Protein AF-A0A167PCQ5-F1 (afdb_monomer)

Nearest PDB structures (foldseek):
  7emz-assembly1_A  TM=8.820E-01  e=1.308E-25  Aspergillus novofumigatus IBT 16806
  7enb-assembly2_B  TM=8.704E-01  e=6.949E-25  Aspergillus novofumigatus IBT 16806
  7de2-assembly2_B  TM=8.666E-01  e=5.880E-25  Aspergillus novofumigatus IBT 16806
  7enb-assembly1_A  TM=8.852E-01  e=6.573E-25  Aspergillus novofumigatus IBT 16806
  7emz-assembly2_B  TM=8.661E-01  e=6.808E-24  Aspergillus novofumigatus IBT 16806

Secondary structure (DSSP, 8-state):
-----------------PPTT--SEEEEEEEEB--BTT-PPPEEESS--TTS-S-SBSB--EEEEEEEEE-TT-GGG--TTTTSEEEEE---S-SS--S-HHHHHHHHHHHHHHHHHHH--SEEEEEEEEEEE--SS-----TTTPPP--S-EES--HHHHHHHHHHHS-HHHHHHHHTS-EEEEEEEEE-SS-B-SSPEEEE-GGG--GGGEEEEEEE-SS-EEEEEEEB--TT--EEE-TTB-TTEEEEEEEEESSPPTT--S---EEE---TT--TTPPPPEEEEEEEEEE-SS-HHHHHHHHHHHHHHS--SPPPTT---------STTS----PPPP--------------------------HHHHHHHHHHHHHHHHHHHHHHHHHHHHHHTT--TTS-TTHHHHHHHHHHHHHHHHHHTT--S--HHHHHHHHHHHHHH-

pLDDT: mean 71.72, std 27.34, range [22.19, 98.75]

InterPro domains:
  IPR044053 Hydroxylase/desaturase AsaB-like [NF041278] (29-292)
  IPR044053 Hydroxylase/desaturase AsaB-like [PTHR34598] (22-293)

Solvent-accessible surface area (backbone atoms only — not comparable to full-atom values): 26368 Å² total; per-residue (Å²): 140,82,87,82,83,84,82,80,78,80,77,85,73,89,66,80,82,75,63,89,83,67,66,66,52,50,82,44,68,46,28,18,46,70,62,33,93,83,70,55,83,42,40,36,43,70,59,63,50,92,83,64,79,53,72,45,44,62,54,55,77,40,74,41,83,44,62,34,35,41,31,68,98,45,46,82,82,45,32,51,58,46,31,6,31,31,61,44,86,53,76,64,92,77,48,72,79,86,84,49,70,67,60,50,53,51,50,50,50,55,48,36,52,51,47,29,70,78,69,67,31,75,43,58,42,79,80,50,72,47,56,29,43,54,64,94,65,95,61,69,65,40,83,92,44,24,53,73,52,67,44,41,29,28,75,34,35,75,67,47,49,52,51,47,42,56,72,76,36,60,65,75,59,16,65,59,41,72,78,37,41,34,34,33,38,32,44,38,30,27,30,81,45,45,24,37,32,53,32,60,41,38,30,36,16,64,49,58,56,77,90,35,60,41,72,22,41,35,38,50,101,89,48,77,49,41,24,22,36,28,49,80,62,94,68,56,46,31,31,30,50,73,43,41,33,54,43,27,33,38,41,38,24,30,32,38,75,64,47,55,90,85,24,12,44,34,27,44,32,27,29,42,80,52,94,78,45,57,92,84,51,54,70,30,32,32,40,34,38,37,26,46,32,35,44,88,59,55,68,72,57,54,58,53,49,50,53,49,52,63,72,66,50,82,82,74,83,83,67,94,83,68,88,84,72,79,87,73,82,72,80,77,85,81,74,76,95,70,87,80,85,90,82,85,88,79,89,83,89,81,92,85,84,85,81,92,79,91,72,92,75,90,75,88,72,80,73,61,68,68,60,56,49,56,51,52,52,51,52,49,53,51,51,52,53,51,50,51,54,50,51,53,50,54,47,42,55,74,71,66,56,64,90,86,73,61,94,46,70,66,56,51,54,52,49,52,53,51,49,55,55,49,53,44,44,73,72,70,45,73,78,64,57,76,67,54,52,51,52,51,51,54,52,47,72,71,73,110

Foldseek 3Di:
DDDDDDDDDDDDDPDLPDDPDDPQKFKFWFWFWDAFPVNDAKAAELFDDPVNPDPRIRTDTDIDIDIAGACAVPQVVDACQAQNKGKDQAADPAFACPDDPVSVVRVQVSVFVVCCVRPVFPGKFFDDKAKAFADPDDDGNDRVHHHFFRAWWFADDPVLLLVCLCVGDDNVRSVVQSPAKKFKKKKKAWGPFFPQFQFKKKWRQLQADPVQWRWYWHDDPVDIGIITTGDDDPSTHIYTHHRAGRSMIMIGTSAIPDRDVNTGGGITMGGGGGPPRDPPDDTTIMMMTIMMGTHDDHPVVVVLVVVVVVVPPPPDDDPPDDDDDDPDPDPPPPDDPDDDDDDDDDDDDDDDDDDDDDDDDDDPPPDDVVVVVVVVVVLVVVVSVLVVVVVVVVVCVVVVPDPPPDDCPVVVVVSVLVNVQSVCVVVVPPRDDPVSVVVVVVVVVVPD

Sequence (448 aa):
MATQTSTQTATSQGSSLHLPNEPPYVDVKLNYYAGTVDGSKPYNYITPDPSGKIPSKNWTPQPYPARITNLRGREADVNIDQTGFAFVRAPTKEVQFEDSEEALAAYYQETIDLLKQHTGAEKAVIFDHTIRRKRAEPTPDTPATRQPVPQVHVDQTPDSALARVYRHLPEEEAERRSKRRFQIINVWRPIGAPAYDMPLALADGRTVKPGNLVPSTLRYPDRDGETMLIDYSPEYEWYYVRGLGVDEAALIKCYDSAPQEGGSKFTPHTAFEDPTTPEWAKPRQSIELRALNAYQYAREYLAERHKLELLLRPSVPLGDGVSSEPVIVHPQYLHSNRALPPFLADRDRTRIDPPRQSCEGDLGAERDPFLLLGERVRVHLVVLRALEVRLELLRAVRLGVGAEGLPGARAVEDAFILLAVLMRAVEGNVVGTRLEQRQLALLLLRHG

Organism: Calocera viscosa (strain TUFC12733) (NCBI:txid1330018)

Structure (mmCIF, N/CA/C/O backbone):
data_AF-A0A167PCQ5-F1
#
_entry.id   AF-A0A167PCQ5-F1
#
loop_
_atom_site.group_PDB
_atom_site.id
_atom_site.type_symbol
_atom_site.label_atom_id
_atom_site.label_alt_id
_atom_site.label_comp_id
_atom_site.label_asym_id
_atom_site.label_entity_id
_atom_site.label_seq_id
_atom_site.pdbx_PDB_ins_code
_atom_site.Cartn_x
_atom_site.Cartn_y
_atom_site.Cartn_z
_atom_site.occupancy
_atom_site.B_iso_or_equiv
_atom_site.auth_seq_id
_atom_site.auth_comp_id
_atom_site.auth_asym_id
_atom_site.auth_atom_id
_atom_site.pdbx_PDB_model_num
ATOM 1 N N . MET A 1 1 ? -43.097 -1.714 -49.304 1.00 39.56 1 MET A N 1
ATOM 2 C CA . MET A 1 1 ? -41.983 -2.329 -48.556 1.00 39.56 1 MET A CA 1
ATOM 3 C C . MET A 1 1 ? -41.286 -1.218 -47.795 1.00 39.56 1 MET A C 1
ATOM 5 O O . MET A 1 1 ? -40.650 -0.388 -48.426 1.00 39.56 1 MET A O 1
ATOM 9 N N . ALA A 1 2 ? -41.507 -1.131 -46.485 1.00 30.42 2 ALA A N 1
ATOM 10 C CA . ALA A 1 2 ? -40.849 -0.162 -45.614 1.00 30.42 2 ALA A CA 1
ATOM 11 C C . ALA A 1 2 ? -40.055 -0.957 -44.576 1.00 30.42 2 ALA A C 1
ATOM 13 O O . ALA A 1 2 ? -40.628 -1.732 -43.812 1.00 30.42 2 ALA A O 1
ATOM 14 N N . THR A 1 3 ? -38.736 -0.831 -44.640 1.00 31.48 3 THR A N 1
ATOM 15 C CA . THR A 1 3 ? -37.773 -1.552 -43.810 1.00 31.48 3 THR A CA 1
ATOM 16 C C . THR A 1 3 ? -37.713 -0.884 -42.438 1.00 31.48 3 THR A C 1
ATOM 18 O O . THR A 1 3 ? -37.365 0.291 -42.341 1.00 31.48 3 THR A O 1
ATOM 21 N N . GLN A 1 4 ? -38.083 -1.609 -41.382 1.00 29.00 4 GLN A N 1
ATOM 22 C CA . GLN A 1 4 ? -37.896 -1.163 -40.002 1.00 29.00 4 GLN A CA 1
ATOM 23 C C . GLN A 1 4 ? -36.475 -1.507 -39.552 1.00 29.00 4 GLN A C 1
ATOM 25 O O . GLN A 1 4 ? -36.106 -2.677 -39.466 1.00 29.00 4 GLN A O 1
ATOM 30 N N . THR A 1 5 ? -35.687 -0.479 -39.252 1.00 32.53 5 THR A N 1
ATOM 31 C CA . THR A 1 5 ? -34.385 -0.609 -38.596 1.00 32.53 5 THR A CA 1
ATOM 32 C C . THR A 1 5 ? -34.613 -0.608 -37.086 1.00 32.53 5 THR A C 1
ATOM 34 O O . THR A 1 5 ? -35.019 0.402 -36.514 1.00 32.53 5 THR A O 1
ATOM 37 N N . SER A 1 6 ? -34.391 -1.753 -36.443 1.00 28.80 6 SER A N 1
ATOM 38 C CA . SER A 1 6 ? -34.365 -1.880 -34.985 1.00 28.80 6 SER A CA 1
ATOM 39 C C . SER A 1 6 ? -32.979 -1.479 -34.480 1.00 28.80 6 SER A C 1
ATOM 41 O O . SER A 1 6 ? -31.996 -2.184 -34.699 1.00 28.80 6 SER A O 1
ATOM 43 N N . THR A 1 7 ? -32.898 -0.328 -33.819 1.00 30.09 7 THR A N 1
ATOM 44 C CA . THR A 1 7 ? -31.719 0.096 -33.061 1.00 30.09 7 THR A CA 1
ATOM 45 C C . THR A 1 7 ? -31.747 -0.618 -31.712 1.00 30.09 7 THR A C 1
ATOM 47 O O . THR A 1 7 ? -32.570 -0.290 -30.859 1.00 30.09 7 THR A O 1
ATOM 50 N N . GLN A 1 8 ? -30.876 -1.608 -31.510 1.00 29.53 8 GLN A N 1
ATOM 51 C CA . GLN A 1 8 ? -30.629 -2.163 -30.180 1.00 29.53 8 GLN A CA 1
ATOM 52 C C . GLN A 1 8 ? -29.693 -1.226 -29.416 1.00 29.53 8 GLN A C 1
ATOM 54 O O . GLN A 1 8 ? -28.511 -1.092 -29.726 1.00 29.53 8 GLN A O 1
ATOM 59 N N . THR A 1 9 ? -30.249 -0.561 -28.411 1.00 28.83 9 THR A N 1
ATOM 60 C CA . THR A 1 9 ? -29.522 0.194 -27.397 1.00 28.83 9 THR A CA 1
ATOM 61 C C . THR A 1 9 ? -28.736 -0.796 -26.537 1.00 28.83 9 THR A C 1
ATOM 63 O O . THR A 1 9 ? -29.320 -1.553 -25.763 1.00 28.83 9 THR A O 1
ATOM 66 N N . ALA A 1 10 ? -27.411 -0.819 -26.680 1.00 28.77 10 ALA A N 1
ATOM 67 C CA . ALA A 1 10 ? -26.542 -1.595 -25.805 1.00 28.77 10 ALA A CA 1
ATOM 68 C C . ALA A 1 10 ? -26.513 -0.941 -24.416 1.00 28.77 10 ALA A C 1
ATOM 70 O O . ALA A 1 10 ? -25.866 0.082 -24.200 1.00 28.77 10 ALA A O 1
ATOM 71 N N . THR A 1 11 ? -27.237 -1.523 -23.465 1.00 28.72 11 THR A N 1
ATOM 72 C CA . THR A 1 11 ? -27.074 -1.228 -22.041 1.00 28.72 11 THR A CA 1
ATOM 73 C C . THR A 1 11 ? -25.705 -1.724 -21.586 1.00 28.72 11 THR A C 1
ATOM 75 O O . THR A 1 11 ? -25.455 -2.929 -21.569 1.00 28.72 11 THR A O 1
ATOM 78 N N . SER A 1 12 ? -24.820 -0.801 -21.206 1.00 34.09 12 SER A N 1
ATOM 79 C CA . SER A 1 12 ? -23.542 -1.095 -20.559 1.00 34.09 12 SER A CA 1
ATOM 80 C C . SER A 1 12 ? -23.782 -1.659 -19.156 1.00 34.09 12 SER A C 1
ATOM 82 O O . SER A 1 12 ? -23.854 -0.919 -18.174 1.00 34.09 12 SER A O 1
ATOM 84 N N . GLN A 1 13 ? -23.929 -2.977 -19.048 1.00 32.62 13 GLN A N 1
ATOM 85 C CA . GLN A 1 13 ? -23.762 -3.652 -17.768 1.00 32.62 13 GLN A CA 1
ATOM 86 C C . GLN A 1 13 ? -22.263 -3.825 -17.530 1.00 32.62 13 GLN A C 1
ATOM 88 O O . GLN A 1 13 ? -21.583 -4.517 -18.284 1.00 32.62 13 GLN A O 1
ATOM 93 N N . GLY A 1 14 ? -21.741 -3.152 -16.504 1.00 40.56 14 GLY A N 1
ATOM 94 C CA . GLY A 1 14 ? -20.399 -3.393 -15.986 1.00 40.56 14 GLY A CA 1
ATOM 95 C C . GLY A 1 14 ? -20.342 -4.789 -15.378 1.00 40.56 14 GLY A C 1
ATOM 96 O O . GLY A 1 14 ? -20.638 -4.968 -14.200 1.00 40.56 14 GLY A O 1
ATOM 97 N N . SER A 1 15 ? -20.033 -5.786 -16.201 1.00 42.59 15 SER A N 1
ATOM 98 C CA . SER A 1 15 ? -19.666 -7.118 -15.743 1.00 42.59 15 SER A CA 1
ATOM 99 C C . SER A 1 15 ? -18.161 -7.136 -15.513 1.00 42.59 15 SER A C 1
ATOM 101 O O . SER A 1 15 ? -17.405 -6.811 -16.434 1.00 42.59 15 SER A O 1
ATOM 103 N N . SER A 1 16 ? -17.719 -7.545 -14.325 1.00 48.69 16 SER A N 1
ATOM 104 C CA . SER A 1 16 ? -16.345 -7.995 -14.130 1.00 48.69 16 SER A CA 1
ATOM 105 C C . SER A 1 16 ? -16.046 -9.051 -15.202 1.00 48.69 16 SER A C 1
ATOM 107 O O . SER A 1 16 ? -16.657 -10.119 -15.244 1.00 48.69 16 SER A O 1
ATOM 109 N N . LEU A 1 17 ? -15.179 -8.710 -16.157 1.00 55.44 17 LEU A N 1
ATOM 110 C CA . LEU A 1 17 ? -14.735 -9.624 -17.206 1.00 55.44 17 LEU A CA 1
ATOM 111 C C . LEU A 1 17 ? -13.814 -10.657 -16.553 1.00 55.44 17 LEU A C 1
ATOM 113 O O . LEU A 1 17 ? -12.597 -10.508 -16.587 1.00 55.44 17 LEU A O 1
ATOM 117 N N . HIS A 1 18 ? -14.403 -11.668 -15.920 1.00 62.88 18 HIS A N 1
ATOM 118 C CA . HIS A 1 18 ? -13.697 -12.878 -15.522 1.00 62.88 18 HIS A CA 1
ATOM 119 C C . HIS A 1 18 ? -13.320 -13.649 -16.779 1.00 62.88 18 HIS A C 1
ATOM 121 O O . HIS A 1 18 ? -14.185 -13.972 -17.600 1.00 62.88 18 HIS A O 1
ATOM 127 N N . LEU A 1 19 ? -12.035 -13.953 -16.937 1.00 71.19 19 LEU A N 1
ATOM 128 C CA . LEU A 1 19 ? -11.611 -14.814 -18.032 1.00 71.19 19 LEU A CA 1
ATOM 129 C C . LEU A 1 19 ? -11.820 -16.279 -17.630 1.00 71.19 19 LEU A C 1
ATOM 131 O O . LEU A 1 19 ? -11.510 -16.653 -16.500 1.00 71.19 19 LEU A O 1
ATOM 135 N N . PRO A 1 20 ? -12.326 -17.144 -18.524 1.00 63.62 20 PRO A N 1
ATOM 136 C CA . PRO A 1 20 ? -12.309 -18.575 -18.260 1.00 63.62 20 PRO A CA 1
ATOM 137 C C . PRO A 1 20 ? -10.855 -19.038 -18.078 1.00 63.62 20 PRO A C 1
ATOM 139 O O . PRO A 1 20 ? -9.987 -18.680 -18.873 1.00 63.62 20 PRO A O 1
ATOM 142 N N . ASN A 1 21 ? -10.607 -19.850 -17.046 1.00 73.00 21 ASN A N 1
ATOM 143 C CA . ASN A 1 21 ? -9.291 -20.401 -16.689 1.00 73.00 21 ASN A CA 1
ATOM 144 C C . ASN A 1 21 ? -8.245 -19.360 -16.256 1.00 73.00 21 ASN A C 1
ATOM 146 O O . ASN A 1 21 ? -7.121 -19.349 -16.761 1.00 73.00 21 ASN A O 1
ATOM 150 N N . GLU A 1 22 ? -8.584 -18.495 -15.300 1.00 84.62 22 GLU A N 1
ATOM 151 C CA . GLU A 1 22 ? -7.563 -17.649 -14.680 1.00 84.62 22 GLU A CA 1
ATOM 152 C C . GLU A 1 22 ? -6.494 -18.489 -13.963 1.00 84.62 22 GLU A C 1
ATOM 154 O O . GLU A 1 22 ? -6.831 -19.460 -13.276 1.00 84.62 22 GLU A O 1
ATOM 159 N N . PRO A 1 23 ? -5.204 -18.126 -14.088 1.00 92.31 23 PRO A N 1
ATOM 160 C CA . PRO A 1 23 ? -4.154 -18.821 -13.367 1.00 92.31 23 PRO A CA 1
ATOM 161 C C . PRO A 1 23 ? -4.371 -18.647 -11.851 1.00 92.31 23 PRO A C 1
ATOM 163 O O . PRO A 1 23 ? -4.662 -17.534 -11.399 1.00 92.31 23 PRO A O 1
ATOM 166 N N . PRO A 1 24 ? -4.222 -19.714 -11.043 1.00 95.50 24 PRO A N 1
ATOM 167 C CA . PRO A 1 24 ? -4.386 -19.629 -9.589 1.00 95.50 24 PRO A CA 1
ATOM 168 C C . PRO A 1 24 ? -3.251 -18.844 -8.918 1.00 95.50 24 PRO A C 1
ATOM 170 O O . PRO A 1 24 ? -3.393 -18.384 -7.786 1.00 95.50 24 PRO A O 1
ATOM 173 N N . TYR A 1 25 ? -2.118 -18.706 -9.602 1.00 97.69 25 TYR A N 1
ATOM 174 C CA . TYR A 1 25 ? -0.962 -17.926 -9.190 1.00 97.69 25 TYR A CA 1
ATOM 175 C C . TYR A 1 25 ? -0.091 -17.599 -10.406 1.00 97.69 25 TYR A C 1
ATOM 177 O O . TYR A 1 25 ? -0.215 -18.228 -11.459 1.00 97.69 25 TYR A O 1
ATOM 185 N N . VAL A 1 26 ? 0.843 -16.670 -10.227 1.00 98.06 26 VAL A N 1
ATOM 186 C CA . VAL A 1 26 ? 1.916 -16.373 -11.183 1.00 98.06 26 VAL A CA 1
ATOM 187 C C . VAL A 1 26 ? 3.268 -16.421 -10.482 1.00 98.06 26 VAL A C 1
ATOM 189 O O . VAL A 1 26 ? 3.388 -16.024 -9.324 1.00 98.06 26 VAL A O 1
ATOM 192 N N . ASP A 1 27 ? 4.281 -16.920 -11.185 1.00 98.12 27 ASP A N 1
ATOM 193 C CA . ASP A 1 27 ? 5.666 -16.928 -10.717 1.00 98.12 27 ASP A CA 1
ATOM 194 C C . ASP A 1 27 ? 6.416 -15.782 -11.410 1.00 98.12 27 ASP A C 1
ATOM 196 O O . ASP A 1 27 ? 6.522 -15.742 -12.637 1.00 98.12 27 ASP A O 1
ATOM 200 N N . VAL A 1 28 ? 6.907 -14.825 -10.623 1.00 98.06 28 VAL A N 1
ATOM 201 C CA . VAL A 1 28 ? 7.559 -13.600 -11.112 1.00 98.06 28 VAL A CA 1
ATOM 202 C C . VAL A 1 28 ? 8.814 -13.289 -10.301 1.00 98.06 28 VAL A C 1
ATOM 204 O O . VAL A 1 28 ? 9.175 -14.009 -9.368 1.00 98.06 28 VAL A O 1
ATOM 207 N N . LYS A 1 29 ? 9.500 -12.200 -10.650 1.00 98.12 29 LYS A N 1
ATOM 208 C CA . LYS A 1 29 ? 10.547 -11.616 -9.810 1.00 98.12 29 LYS A CA 1
ATOM 209 C C . LYS A 1 29 ? 10.056 -10.293 -9.240 1.00 98.12 29 LYS A C 1
ATOM 211 O O . LYS A 1 29 ? 9.642 -9.422 -9.998 1.00 98.12 29 LYS A O 1
ATOM 216 N N . LEU A 1 30 ? 10.130 -10.145 -7.921 1.00 98.50 30 LEU A N 1
ATOM 217 C CA . LEU A 1 30 ? 9.846 -8.890 -7.230 1.00 98.50 30 LEU A CA 1
ATOM 218 C C . LEU A 1 30 ? 11.150 -8.242 -6.774 1.00 98.50 30 LEU A C 1
ATOM 220 O O . LEU A 1 30 ? 12.096 -8.925 -6.382 1.00 98.50 30 LEU A O 1
ATOM 224 N N . ASN A 1 31 ? 11.196 -6.917 -6.839 1.00 98.31 31 ASN A N 1
ATOM 225 C CA . ASN A 1 31 ? 12.378 -6.136 -6.507 1.00 98.31 31 ASN A CA 1
ATOM 226 C C . ASN A 1 31 ? 12.377 -5.757 -5.022 1.00 98.31 31 ASN A C 1
ATOM 228 O O . ASN A 1 31 ? 11.498 -5.021 -4.572 1.00 98.31 31 ASN A O 1
ATOM 232 N N . TYR A 1 32 ? 13.380 -6.223 -4.283 1.00 98.00 32 TYR A N 1
ATOM 233 C CA . TYR A 1 32 ? 13.586 -5.947 -2.859 1.00 98.00 32 TYR A CA 1
ATOM 234 C C . TYR A 1 32 ? 14.778 -5.021 -2.640 1.00 98.00 32 TYR A C 1
ATOM 236 O O . TYR A 1 32 ? 15.593 -4.803 -3.537 1.00 98.00 32 TYR A O 1
ATOM 244 N N . TYR A 1 33 ? 14.869 -4.454 -1.442 1.00 96.25 33 TYR A N 1
ATOM 245 C CA . TYR A 1 33 ? 16.085 -3.783 -1.006 1.00 96.25 33 TYR A CA 1
ATOM 246 C C . TYR A 1 33 ? 17.165 -4.815 -0.663 1.00 96.25 33 TYR A C 1
ATOM 248 O O . TYR A 1 33 ? 16.865 -5.925 -0.225 1.00 96.25 33 TYR A O 1
ATOM 256 N N . ALA A 1 34 ? 18.418 -4.453 -0.929 1.00 92.44 34 ALA A N 1
ATOM 257 C CA . ALA A 1 34 ? 19.576 -5.335 -0.799 1.00 92.44 34 ALA A CA 1
ATOM 258 C C . ALA A 1 34 ? 20.776 -4.629 -0.149 1.00 92.44 34 ALA A C 1
ATOM 260 O O . ALA A 1 34 ? 21.929 -4.955 -0.427 1.00 92.44 34 ALA A O 1
ATOM 261 N N . GLY A 1 35 ? 20.507 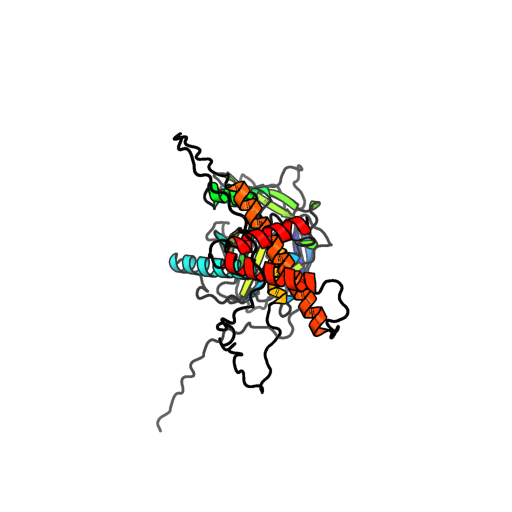-3.633 0.696 1.00 91.69 35 GLY A N 1
ATOM 262 C CA . GLY A 1 35 ? 21.554 -2.838 1.326 1.00 91.69 35 GLY A CA 1
ATOM 263 C C . GLY A 1 35 ? 22.001 -1.619 0.512 1.00 91.69 35 GLY A C 1
ATOM 264 O O . GLY A 1 35 ? 21.649 -1.418 -0.655 1.00 91.69 35 GLY A O 1
ATOM 265 N N . THR A 1 36 ? 22.808 -0.795 1.169 1.00 92.12 36 THR A N 1
ATOM 266 C CA . THR A 1 36 ? 23.614 0.282 0.585 1.00 92.12 36 THR A CA 1
ATOM 267 C C . THR A 1 36 ? 25.075 -0.168 0.550 1.00 92.12 36 THR A C 1
ATOM 269 O O . THR A 1 36 ? 25.499 -0.990 1.362 1.00 92.12 36 THR A O 1
ATOM 272 N N . VAL A 1 37 ? 25.868 0.362 -0.386 1.00 85.44 37 VAL A N 1
ATOM 273 C CA . VAL A 1 37 ? 27.281 -0.044 -0.556 1.00 85.44 37 VAL A CA 1
ATOM 274 C C . VAL A 1 37 ? 28.120 0.255 0.692 1.00 85.44 37 VAL A C 1
ATOM 276 O O . VAL A 1 37 ? 29.032 -0.495 1.025 1.00 85.44 37 VAL A O 1
ATOM 279 N N . ASP A 1 38 ? 27.808 1.347 1.383 1.00 89.81 38 ASP A N 1
ATOM 280 C CA . ASP A 1 38 ? 28.533 1.863 2.546 1.00 89.81 38 ASP A CA 1
ATOM 281 C C . ASP A 1 38 ? 27.824 1.585 3.885 1.00 89.81 38 ASP A C 1
ATOM 283 O O . ASP A 1 38 ? 28.283 2.043 4.930 1.00 89.81 38 ASP A O 1
ATOM 287 N N . GLY A 1 39 ? 26.695 0.866 3.872 1.00 90.56 39 GLY A N 1
ATOM 288 C CA . GLY A 1 39 ? 25.868 0.629 5.059 1.00 90.56 39 GLY A CA 1
ATOM 289 C C . GLY A 1 39 ? 25.128 1.870 5.577 1.00 90.56 39 GLY A C 1
ATOM 290 O O . GLY A 1 39 ? 24.526 1.820 6.650 1.00 90.56 39 GLY A O 1
ATOM 291 N N . SER A 1 40 ? 25.154 2.988 4.842 1.00 93.88 40 SER A N 1
ATOM 292 C CA . SER A 1 40 ? 24.400 4.191 5.195 1.00 93.88 40 SER A CA 1
ATOM 293 C C . SER A 1 40 ? 22.889 3.953 5.131 1.00 93.88 40 SER A C 1
ATOM 295 O O . SER A 1 40 ? 22.402 3.046 4.449 1.00 93.88 40 SER A O 1
ATOM 297 N N . LYS A 1 41 ? 22.116 4.801 5.822 1.00 93.94 41 LYS A N 1
ATOM 298 C CA . LYS A 1 41 ? 20.651 4.773 5.741 1.00 93.94 41 LYS A CA 1
ATOM 299 C C . LYS A 1 41 ? 20.206 4.980 4.281 1.00 93.94 41 LYS A C 1
ATOM 301 O O . LYS A 1 41 ? 20.671 5.931 3.641 1.00 93.94 41 LYS A O 1
ATOM 306 N N . PRO A 1 42 ? 19.304 4.143 3.741 1.00 96.31 42 PRO A N 1
ATOM 307 C CA . PRO A 1 42 ? 18.854 4.303 2.369 1.00 96.31 42 PRO A CA 1
ATOM 308 C C . PRO A 1 42 ? 18.049 5.593 2.201 1.00 96.31 42 PRO A C 1
ATOM 310 O O . PRO A 1 42 ? 17.221 5.942 3.045 1.00 96.31 42 PRO A O 1
ATOM 313 N N . TYR A 1 43 ? 18.222 6.273 1.075 1.00 94.12 43 TYR A N 1
ATOM 314 C CA . TYR A 1 43 ? 17.417 7.424 0.689 1.00 94.12 43 TYR A CA 1
ATOM 315 C C . TYR A 1 43 ? 16.980 7.356 -0.772 1.00 94.12 43 TYR A C 1
ATOM 317 O O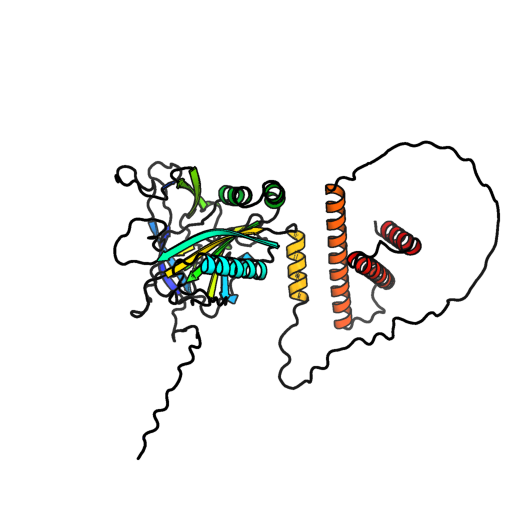 . TYR A 1 43 ? 17.604 6.690 -1.599 1.00 94.12 43 TYR A O 1
ATOM 325 N N . ASN A 1 44 ? 15.914 8.089 -1.083 1.00 92.06 44 ASN A N 1
ATOM 326 C CA . ASN A 1 44 ? 15.431 8.350 -2.433 1.00 92.06 44 ASN A CA 1
ATOM 327 C C . ASN A 1 44 ? 15.025 9.823 -2.549 1.00 92.06 44 ASN A C 1
ATOM 329 O O . ASN A 1 44 ? 14.372 10.350 -1.651 1.00 92.06 44 ASN A O 1
ATOM 333 N N . TYR A 1 45 ? 15.371 10.483 -3.649 1.00 87.44 45 TYR A N 1
ATOM 334 C CA . TYR A 1 45 ? 14.825 11.790 -4.006 1.00 87.44 45 TYR A CA 1
ATOM 335 C C . TYR A 1 45 ? 13.500 11.613 -4.739 1.00 87.44 45 TYR A C 1
ATOM 337 O O . TYR A 1 45 ? 13.417 10.822 -5.677 1.00 87.44 45 TYR A O 1
ATOM 345 N N . ILE A 1 46 ? 12.471 12.364 -4.334 1.00 82.31 46 ILE A N 1
ATOM 346 C CA . ILE A 1 46 ? 11.164 12.307 -5.006 1.00 82.31 46 ILE A CA 1
ATOM 347 C C . ILE A 1 46 ? 11.209 12.896 -6.421 1.00 82.31 46 ILE A C 1
ATOM 349 O O . ILE A 1 46 ? 10.483 12.445 -7.300 1.00 82.31 46 ILE A O 1
ATOM 353 N N . THR A 1 47 ? 12.078 13.883 -6.629 1.00 80.31 47 THR A N 1
ATOM 354 C CA . THR A 1 47 ? 12.349 14.489 -7.929 1.00 80.31 47 THR A CA 1
ATOM 355 C C . THR A 1 47 ? 13.834 14.293 -8.214 1.00 80.31 47 THR A C 1
ATOM 357 O O . THR A 1 47 ? 14.654 14.793 -7.439 1.00 80.31 47 THR A O 1
ATOM 360 N N . PRO A 1 48 ? 14.207 13.559 -9.276 1.00 75.81 48 PRO A N 1
ATOM 361 C CA . PRO A 1 48 ? 15.606 13.392 -9.652 1.00 75.81 48 PRO A CA 1
ATOM 362 C C . PRO A 1 48 ? 16.296 14.738 -9.899 1.00 75.81 48 PRO A C 1
ATOM 364 O O . PRO A 1 48 ? 15.673 15.676 -10.397 1.00 75.81 48 PRO A O 1
ATOM 367 N N . ASP A 1 49 ? 17.591 14.817 -9.586 1.00 77.62 49 ASP A N 1
ATOM 368 C CA . ASP A 1 49 ? 18.409 15.986 -9.911 1.00 77.62 49 ASP A CA 1
ATOM 369 C C . ASP A 1 49 ? 18.426 16.209 -11.436 1.00 77.62 49 ASP A C 1
ATOM 371 O O . ASP A 1 49 ? 18.890 15.325 -12.164 1.00 77.62 49 ASP A O 1
ATOM 375 N N . PRO A 1 50 ? 17.974 17.375 -11.942 1.00 75.25 50 PRO A N 1
ATOM 376 C CA . PRO A 1 50 ? 17.950 17.650 -13.377 1.00 75.25 50 PRO A CA 1
ATOM 377 C C . PRO A 1 50 ? 19.331 17.579 -14.036 1.00 75.25 50 PRO A C 1
ATOM 379 O O . PRO A 1 50 ? 19.421 17.344 -15.238 1.00 75.25 50 PRO A O 1
ATOM 382 N N . SER A 1 51 ? 20.410 17.785 -13.268 1.00 80.25 51 SER A N 1
ATOM 383 C CA . SER A 1 51 ? 21.778 17.703 -13.787 1.00 80.25 51 SER A CA 1
ATOM 384 C C . SER A 1 51 ? 22.322 16.272 -13.873 1.00 80.25 51 SER A C 1
ATOM 386 O O . SER A 1 51 ? 23.360 16.054 -14.500 1.00 80.25 51 SER A O 1
ATOM 388 N N . GLY A 1 52 ? 21.646 15.303 -13.244 1.00 78.88 52 GLY A N 1
ATOM 389 C CA . GLY A 1 52 ? 22.059 13.900 -13.166 1.00 78.88 52 GLY A CA 1
ATOM 390 C C . GLY A 1 52 ? 23.331 13.652 -12.346 1.00 78.88 52 GLY A C 1
ATOM 391 O O . GLY A 1 52 ? 23.836 12.531 -12.334 1.00 78.88 52 GLY A O 1
ATOM 392 N N . LYS A 1 53 ? 23.872 14.674 -11.672 1.00 83.12 53 LYS A N 1
ATOM 393 C CA . LYS A 1 53 ? 25.127 14.576 -10.909 1.00 83.12 53 LYS A CA 1
ATOM 394 C C . LYS A 1 53 ? 24.914 13.968 -9.533 1.00 83.12 53 LYS A C 1
ATOM 396 O O . LYS A 1 53 ? 25.828 13.349 -8.995 1.00 83.12 53 LYS A O 1
ATOM 401 N N . ILE A 1 54 ? 23.728 14.161 -8.962 1.00 81.38 54 ILE A N 1
ATOM 402 C CA . ILE A 1 54 ? 23.352 13.575 -7.678 1.00 81.38 54 ILE A CA 1
ATOM 403 C C . ILE A 1 54 ? 22.534 12.310 -7.959 1.00 81.38 54 ILE A C 1
ATOM 405 O O . ILE A 1 54 ? 21.466 12.406 -8.570 1.00 81.38 54 ILE A O 1
ATOM 409 N N . PRO A 1 55 ? 22.998 11.124 -7.519 1.00 85.50 55 PRO A N 1
ATOM 410 C CA . PRO A 1 55 ? 22.212 9.904 -7.625 1.00 85.50 55 PRO A CA 1
ATOM 411 C C . PRO A 1 55 ? 20.839 10.082 -6.973 1.00 85.50 55 PRO A C 1
ATOM 413 O O . PRO A 1 55 ? 20.729 10.559 -5.842 1.00 85.50 55 PRO A O 1
ATOM 416 N N . SER A 1 56 ? 19.779 9.652 -7.660 1.00 87.25 56 SER A N 1
ATOM 417 C CA . SER A 1 56 ? 18.412 9.728 -7.127 1.00 87.25 56 SER A CA 1
ATOM 418 C C . SER A 1 56 ? 18.202 8.848 -5.889 1.00 87.25 56 SER A C 1
ATOM 420 O O . SER A 1 56 ? 17.232 9.048 -5.165 1.00 87.25 56 SER A O 1
ATOM 422 N N . LYS A 1 57 ? 19.108 7.899 -5.628 1.00 91.88 57 LYS A N 1
ATOM 423 C CA . LYS A 1 57 ? 19.123 6.989 -4.477 1.00 91.88 57 LYS A CA 1
ATOM 424 C C . LYS A 1 57 ? 20.524 6.420 -4.238 1.00 91.88 57 LYS A C 1
ATOM 426 O O . LYS A 1 57 ? 21.335 6.392 -5.161 1.00 91.88 57 LYS A O 1
ATOM 431 N N . ASN A 1 58 ? 20.794 5.933 -3.025 1.00 94.44 58 ASN A N 1
ATOM 432 C CA . ASN A 1 58 ? 22.059 5.275 -2.631 1.00 94.44 58 ASN A CA 1
ATOM 433 C C . ASN A 1 58 ? 21.972 3.742 -2.513 1.00 94.44 58 ASN A C 1
ATOM 435 O O . ASN A 1 58 ? 22.890 3.107 -1.995 1.00 94.44 58 ASN A O 1
ATOM 439 N N . TRP A 1 59 ? 20.879 3.140 -2.968 1.00 94.00 59 TRP A N 1
ATOM 440 C CA . TRP A 1 59 ? 20.650 1.699 -2.927 1.00 94.00 59 TRP A CA 1
ATOM 441 C C . TRP A 1 59 ? 20.098 1.221 -4.269 1.00 94.00 59 TRP A C 1
ATOM 443 O O . TRP A 1 59 ? 19.544 2.003 -5.049 1.00 94.00 59 TRP A O 1
ATOM 453 N N . THR A 1 60 ? 20.250 -0.072 -4.543 1.00 91.88 60 THR A N 1
ATOM 454 C CA . THR A 1 60 ? 19.795 -0.677 -5.799 1.00 91.88 60 THR A CA 1
ATOM 455 C C . THR A 1 60 ? 18.776 -1.774 -5.510 1.00 91.88 60 THR A C 1
ATOM 457 O O . THR A 1 60 ? 18.999 -2.571 -4.598 1.00 91.88 60 THR A O 1
ATOM 460 N N . PRO A 1 61 ? 17.663 -1.833 -6.259 1.00 94.62 61 PRO A N 1
ATOM 461 C CA . PRO A 1 61 ? 16.734 -2.948 -6.167 1.00 94.62 61 PRO A CA 1
ATOM 462 C C . PRO A 1 61 ? 17.391 -4.264 -6.586 1.00 94.62 61 PRO A C 1
ATOM 464 O O . PRO A 1 61 ? 18.114 -4.305 -7.581 1.00 94.62 61 PRO A O 1
ATOM 467 N N . GLN A 1 62 ? 17.084 -5.348 -5.881 1.00 96.75 62 GLN A N 1
ATOM 468 C CA . GLN A 1 62 ? 17.510 -6.692 -6.248 1.00 96.75 62 GLN A CA 1
ATOM 469 C C . GLN A 1 62 ? 16.291 -7.589 -6.504 1.00 96.75 62 GLN A C 1
ATOM 471 O O . GLN A 1 62 ? 15.417 -7.688 -5.639 1.00 96.75 62 GLN A O 1
ATOM 476 N N . PRO A 1 63 ? 16.211 -8.255 -7.669 1.00 98.06 63 PRO A N 1
ATOM 477 C CA . PRO A 1 63 ? 15.089 -9.123 -7.990 1.00 98.06 63 PRO A CA 1
ATOM 478 C C . PRO A 1 63 ? 15.214 -10.483 -7.292 1.00 98.06 63 PRO A C 1
ATOM 480 O O . PRO A 1 63 ? 16.236 -11.160 -7.419 1.00 98.06 63 PRO A O 1
ATOM 483 N N . TYR A 1 64 ? 14.138 -10.924 -6.645 1.00 98.19 64 TYR A N 1
ATOM 484 C CA . TYR A 1 64 ? 14.004 -12.255 -6.051 1.00 98.19 64 TYR A CA 1
ATOM 485 C C . TYR A 1 64 ? 12.741 -12.955 -6.563 1.00 98.19 64 TYR A C 1
ATOM 487 O O . TYR A 1 64 ? 11.747 -12.279 -6.841 1.00 98.19 64 TYR A O 1
ATOM 495 N N . PRO A 1 65 ? 12.758 -14.292 -6.717 1.00 97.88 65 PRO A N 1
ATOM 496 C CA . PRO A 1 65 ? 11.579 -15.037 -7.138 1.00 97.88 65 PRO A CA 1
ATOM 497 C C . PRO A 1 65 ? 10.450 -14.897 -6.112 1.00 97.88 65 PRO A C 1
ATOM 499 O O . PRO A 1 65 ? 10.689 -14.925 -4.906 1.00 97.88 65 PRO A O 1
ATOM 502 N N . ALA A 1 66 ? 9.220 -14.773 -6.599 1.00 98.19 66 ALA A N 1
ATOM 503 C CA . ALA A 1 66 ? 8.018 -14.759 -5.780 1.00 98.19 66 ALA A CA 1
ATOM 504 C C . ALA A 1 66 ? 6.871 -15.446 -6.523 1.00 98.19 66 ALA A C 1
ATOM 506 O O . ALA A 1 66 ? 6.681 -15.235 -7.724 1.00 98.19 66 ALA A O 1
ATOM 507 N N . ARG A 1 67 ? 6.085 -16.227 -5.782 1.00 98.50 67 ARG A N 1
ATOM 508 C CA . ARG A 1 67 ? 4.793 -16.736 -6.235 1.00 98.50 67 ARG A CA 1
ATOM 509 C C . ARG A 1 67 ? 3.696 -15.829 -5.699 1.00 98.50 67 ARG A C 1
ATOM 511 O O . ARG A 1 67 ? 3.595 -15.655 -4.489 1.00 98.50 67 ARG A O 1
ATOM 518 N N . ILE A 1 68 ? 2.879 -15.277 -6.589 1.00 98.69 68 ILE A N 1
ATOM 519 C CA . ILE A 1 68 ? 1.780 -14.376 -6.236 1.00 98.69 68 ILE A CA 1
ATOM 520 C C . ILE A 1 68 ? 0.462 -15.099 -6.501 1.00 98.69 68 ILE A C 1
ATOM 522 O O . ILE A 1 68 ? 0.151 -15.438 -7.642 1.00 98.69 68 ILE A O 1
ATOM 526 N N . THR A 1 69 ? -0.307 -15.347 -5.446 1.00 98.62 69 THR A N 1
ATOM 527 C CA . THR A 1 69 ? -1.590 -16.055 -5.500 1.00 98.62 69 THR A CA 1
ATOM 528 C C . THR A 1 69 ? -2.686 -15.146 -6.049 1.00 98.62 69 THR A C 1
ATOM 530 O O . THR A 1 69 ? -2.909 -14.054 -5.524 1.00 98.62 69 THR A O 1
ATOM 533 N N . ASN A 1 70 ? -3.407 -15.603 -7.074 1.00 98.06 70 ASN A N 1
ATOM 534 C CA . ASN A 1 70 ? -4.589 -14.912 -7.578 1.00 98.06 70 ASN A CA 1
ATOM 535 C C . ASN A 1 70 ? -5.780 -15.174 -6.640 1.00 98.06 70 ASN A C 1
ATOM 537 O O . ASN A 1 70 ? -6.179 -16.322 -6.401 1.00 98.06 70 ASN A O 1
ATOM 541 N N . LEU A 1 71 ? -6.343 -14.096 -6.105 1.00 97.31 71 LEU A N 1
ATOM 542 C CA . LEU A 1 71 ? -7.501 -14.094 -5.216 1.00 97.31 71 LEU A CA 1
ATOM 543 C C . LEU A 1 71 ? -8.817 -13.845 -5.946 1.00 97.31 71 LEU A C 1
ATOM 545 O O . LEU A 1 71 ? -9.839 -13.708 -5.285 1.00 97.31 71 LEU A O 1
ATOM 549 N N . ARG A 1 72 ? -8.831 -13.779 -7.278 1.00 95.25 72 ARG A N 1
ATOM 550 C CA . ARG A 1 72 ? -10.075 -13.580 -8.021 1.00 95.25 72 ARG A CA 1
ATOM 551 C C . ARG A 1 72 ? -11.108 -14.663 -7.656 1.00 95.25 72 ARG A C 1
ATOM 553 O O . ARG A 1 72 ? -10.826 -15.856 -7.767 1.00 95.25 72 ARG A O 1
ATOM 560 N N . GLY A 1 73 ? -12.286 -14.248 -7.187 1.00 93.50 73 GLY A N 1
ATOM 561 C CA . GLY A 1 73 ? -13.343 -15.126 -6.656 1.00 93.50 73 GLY A CA 1
ATOM 562 C C . GLY A 1 73 ? -13.148 -15.595 -5.202 1.00 93.50 73 GLY A C 1
ATOM 563 O O . GLY A 1 73 ? -13.974 -16.343 -4.683 1.00 93.50 73 GLY A O 1
ATOM 564 N N . ARG A 1 74 ? -12.061 -15.179 -4.551 1.00 95.69 74 ARG A N 1
ATOM 565 C CA . ARG A 1 74 ? -11.662 -15.476 -3.164 1.00 95.69 74 ARG A CA 1
ATOM 566 C C . ARG A 1 74 ? -11.270 -14.204 -2.408 1.00 95.69 74 ARG A C 1
ATOM 568 O O . ARG A 1 74 ? -10.525 -14.236 -1.435 1.00 95.69 74 ARG A O 1
ATOM 575 N N . GLU A 1 75 ? -11.773 -13.055 -2.844 1.00 96.19 75 GLU A N 1
ATOM 576 C CA . GLU A 1 75 ? -11.458 -11.750 -2.265 1.00 96.19 75 GLU A CA 1
ATOM 577 C C . GLU A 1 75 ? -11.878 -11.645 -0.789 1.00 96.19 75 GLU A C 1
ATOM 579 O O . GLU A 1 75 ? -11.297 -10.865 -0.039 1.00 96.19 75 GLU A O 1
ATOM 584 N N . ALA A 1 76 ? -12.860 -12.447 -0.366 1.00 95.50 76 ALA A N 1
ATOM 585 C CA . ALA A 1 76 ? -13.333 -12.526 1.014 1.00 95.50 76 ALA A CA 1
ATOM 586 C C . ALA A 1 76 ? -12.393 -13.301 1.962 1.00 95.50 76 ALA A C 1
ATOM 588 O O . ALA A 1 76 ? -12.573 -13.215 3.177 1.00 95.50 76 ALA A O 1
ATOM 589 N N . ASP A 1 77 ? -11.393 -14.024 1.439 1.00 96.19 77 ASP A N 1
ATOM 590 C CA . ASP A 1 77 ? -10.422 -14.784 2.245 1.00 96.19 77 ASP A CA 1
ATOM 591 C C . ASP A 1 77 ? -9.420 -13.861 2.968 1.00 96.19 77 ASP A C 1
ATOM 593 O O . ASP A 1 77 ? -8.706 -14.285 3.878 1.00 96.19 77 ASP A O 1
ATOM 597 N N . VAL A 1 78 ? -9.367 -12.585 2.576 1.00 97.44 78 VAL A N 1
ATOM 598 C CA . VAL A 1 78 ? -8.455 -11.570 3.114 1.00 97.44 78 VAL A CA 1
ATOM 599 C C . VAL A 1 78 ? -9.228 -10.391 3.699 1.00 97.44 78 VAL A C 1
ATOM 601 O O . VAL A 1 78 ? -10.351 -10.092 3.296 1.00 97.44 78 VAL A O 1
ATOM 604 N N . ASN A 1 79 ? -8.637 -9.697 4.672 1.00 95.69 79 ASN A N 1
ATOM 605 C CA . ASN A 1 79 ? -9.236 -8.495 5.244 1.00 95.69 79 ASN A CA 1
ATOM 606 C C . ASN A 1 79 ? -8.187 -7.534 5.810 1.00 95.69 79 ASN A C 1
ATOM 608 O O . ASN A 1 79 ? -7.070 -7.910 6.174 1.00 95.69 79 ASN A O 1
ATOM 612 N N . ILE A 1 80 ? -8.601 -6.273 5.944 1.00 94.88 80 ILE A N 1
ATOM 613 C CA . ILE A 1 80 ? -7.720 -5.175 6.336 1.00 94.88 80 ILE A CA 1
ATOM 614 C C . ILE A 1 80 ? -7.057 -5.402 7.701 1.00 94.88 80 ILE A C 1
ATOM 616 O O . ILE A 1 80 ? -5.909 -5.008 7.888 1.00 94.88 80 ILE A O 1
ATOM 620 N N . ASP A 1 81 ? -7.738 -6.033 8.660 1.00 91.88 81 ASP A N 1
ATOM 621 C CA . ASP A 1 81 ? -7.227 -6.204 10.021 1.00 91.88 81 ASP A CA 1
ATOM 622 C C . ASP A 1 81 ? -6.199 -7.336 10.116 1.00 91.88 81 ASP A C 1
ATOM 624 O O . ASP A 1 81 ? -5.142 -7.136 10.720 1.00 91.88 81 ASP A O 1
ATOM 628 N N . GLN A 1 82 ? -6.468 -8.478 9.481 1.00 95.19 82 GLN A N 1
ATOM 629 C CA . GLN A 1 82 ? -5.601 -9.652 9.520 1.00 95.19 82 GLN A CA 1
ATOM 630 C C . GLN A 1 82 ? -4.455 -9.556 8.518 1.00 95.19 82 GLN A C 1
ATOM 632 O O . GLN A 1 82 ? -3.310 -9.448 8.943 1.00 95.19 82 GLN A O 1
ATOM 637 N N . THR A 1 83 ? -4.737 -9.555 7.213 1.00 97.56 83 THR A N 1
ATOM 638 C CA . THR A 1 83 ? -3.693 -9.593 6.171 1.00 97.56 83 THR A CA 1
ATOM 639 C C . THR A 1 83 ? -3.112 -8.215 5.874 1.00 97.56 83 THR A C 1
ATOM 641 O O . THR A 1 83 ? -1.984 -8.102 5.402 1.00 97.56 83 THR A O 1
ATOM 644 N N . GLY A 1 84 ? -3.853 -7.151 6.195 1.00 97.69 84 GLY A N 1
ATOM 645 C CA . GLY A 1 84 ? -3.455 -5.772 5.909 1.00 97.69 84 GLY A CA 1
ATOM 646 C C . GLY A 1 84 ? -4.056 -5.217 4.620 1.00 97.69 84 GLY A C 1
ATOM 647 O O . GLY A 1 84 ? -3.885 -4.037 4.327 1.00 97.69 84 GLY A O 1
ATOM 648 N N . PHE A 1 85 ? -4.824 -6.007 3.874 1.00 98.62 85 PHE A N 1
ATOM 649 C CA . PHE A 1 85 ? -5.495 -5.536 2.669 1.00 98.62 85 PHE A CA 1
ATOM 650 C C . PHE A 1 85 ? -6.861 -6.186 2.479 1.00 98.62 85 PHE A C 1
ATOM 652 O O . PHE A 1 85 ? -7.141 -7.258 3.009 1.00 98.62 85 PHE A O 1
ATOM 659 N N . ALA A 1 86 ? -7.724 -5.517 1.725 1.00 98.31 86 ALA A N 1
ATOM 660 C CA . ALA A 1 86 ? -9.032 -6.031 1.342 1.00 98.31 86 ALA A CA 1
ATOM 661 C C . ALA A 1 86 ? -9.385 -5.559 -0.067 1.00 98.31 86 ALA A C 1
ATOM 663 O O . ALA A 1 86 ? -8.941 -4.492 -0.491 1.00 98.31 86 ALA A O 1
ATOM 664 N N . PHE A 1 87 ? -10.226 -6.315 -0.763 1.00 98.25 87 PHE A N 1
ATOM 665 C CA . PHE A 1 87 ? -10.804 -5.899 -2.036 1.00 98.25 87 PHE A CA 1
ATOM 666 C C . PHE A 1 87 ? -12.297 -5.688 -1.853 1.00 98.25 87 PHE A C 1
ATOM 668 O O . PHE A 1 87 ? -12.978 -6.492 -1.216 1.00 98.25 87 PHE A O 1
ATOM 675 N N . VAL A 1 88 ? -12.800 -4.574 -2.370 1.00 96.56 88 VAL A N 1
ATOM 676 C CA . VAL A 1 88 ? -14.188 -4.166 -2.178 1.00 96.56 88 VAL A CA 1
ATOM 677 C C . VAL A 1 88 ? -14.792 -3.757 -3.505 1.00 96.56 88 VAL A C 1
ATOM 679 O O . VAL A 1 88 ? -14.148 -3.101 -4.324 1.00 96.56 88 VAL A O 1
ATOM 682 N N . ARG A 1 89 ? -16.062 -4.109 -3.700 1.00 95.50 89 ARG A N 1
ATOM 683 C CA . ARG A 1 89 ? -16.854 -3.540 -4.782 1.00 95.50 89 ARG A CA 1
ATOM 684 C C . ARG A 1 89 ? -17.326 -2.159 -4.349 1.00 95.50 89 ARG A C 1
ATOM 686 O O . ARG A 1 89 ? -18.096 -2.034 -3.402 1.00 95.50 89 ARG A O 1
ATOM 693 N N . ALA A 1 90 ? -16.856 -1.137 -5.043 1.00 94.31 90 ALA A N 1
ATOM 694 C CA . ALA A 1 90 ? -17.121 0.258 -4.739 1.00 94.31 90 ALA A CA 1
ATOM 695 C C . ALA A 1 90 ? -17.361 1.018 -6.050 1.00 94.31 90 ALA A C 1
ATOM 697 O O . ALA A 1 90 ? -16.460 1.713 -6.511 1.00 94.31 90 ALA A O 1
ATOM 698 N N . PRO A 1 91 ? -18.523 0.877 -6.707 1.00 93.00 91 PRO A N 1
ATOM 699 C CA . PRO A 1 91 ? -18.804 1.611 -7.935 1.00 93.00 91 PRO A CA 1
ATOM 700 C C . PRO A 1 91 ? -18.712 3.123 -7.694 1.00 93.00 91 PRO A C 1
ATOM 702 O O . PRO A 1 91 ? -19.183 3.613 -6.672 1.00 93.00 91 PRO A O 1
ATOM 705 N N . THR A 1 92 ? -18.117 3.849 -8.636 1.00 90.06 92 THR A N 1
ATOM 706 C CA . THR A 1 92 ? -17.967 5.310 -8.588 1.00 90.06 92 THR A CA 1
ATOM 707 C C . THR A 1 92 ? -18.460 5.916 -9.895 1.00 90.06 92 THR A C 1
ATOM 709 O O . THR A 1 92 ? -18.473 5.246 -10.933 1.00 90.06 92 THR A O 1
ATOM 712 N N . LYS A 1 93 ? -18.886 7.179 -9.850 1.00 84.25 93 LYS A N 1
ATOM 713 C CA . LYS A 1 93 ? -19.221 7.941 -11.059 1.00 84.25 93 LYS A CA 1
ATOM 714 C C . LYS A 1 93 ? -17.967 8.380 -11.821 1.00 84.25 93 LYS A C 1
ATOM 716 O O . LYS A 1 93 ? -18.033 8.553 -13.034 1.00 84.25 93 LYS A O 1
ATOM 721 N N . GLU A 1 94 ? -16.833 8.495 -11.131 1.00 80.88 94 GLU A N 1
ATOM 722 C CA . GLU A 1 94 ? -15.577 8.983 -11.695 1.00 80.88 94 GLU A CA 1
ATOM 723 C C . GLU A 1 94 ? -14.685 7.834 -12.159 1.00 80.88 94 GLU A C 1
ATOM 725 O O . GLU A 1 94 ? -14.060 7.136 -11.364 1.00 80.88 94 GLU A O 1
ATOM 730 N N . VAL A 1 95 ? -14.618 7.620 -13.474 1.00 69.31 95 VAL A N 1
ATOM 731 C CA . VAL A 1 95 ? -13.881 6.479 -14.049 1.00 69.31 95 VAL A CA 1
ATOM 732 C C . VAL A 1 95 ? -12.640 6.866 -14.850 1.00 69.31 95 VAL A C 1
ATOM 734 O O . VAL A 1 95 ? -11.788 6.005 -15.060 1.00 69.31 95 VAL A O 1
ATOM 737 N N . GLN A 1 96 ? -12.503 8.126 -15.283 1.00 70.75 96 GLN A N 1
ATOM 738 C CA . GLN A 1 96 ? -11.354 8.590 -16.087 1.00 70.75 96 GLN A CA 1
ATOM 739 C C . GLN A 1 96 ? -10.447 9.596 -15.358 1.00 70.75 96 GLN A C 1
ATOM 741 O O . GLN A 1 96 ? -9.245 9.620 -15.632 1.00 70.75 96 GLN A O 1
ATOM 746 N N . PHE A 1 97 ? -10.992 10.370 -14.408 1.00 73.38 97 PHE A N 1
ATOM 747 C CA . PHE A 1 97 ? -10.285 11.437 -13.681 1.00 73.38 97 PHE A CA 1
ATOM 748 C C . PHE A 1 97 ? -9.539 12.393 -14.634 1.00 73.38 97 PHE A C 1
ATOM 750 O O . PHE A 1 97 ? -8.306 12.441 -14.658 1.00 73.38 97 PHE A O 1
ATOM 757 N N . GLU A 1 98 ? -10.315 13.118 -15.448 1.00 64.50 98 GLU A N 1
ATOM 758 C CA . GLU A 1 98 ? -9.859 14.104 -16.446 1.00 64.50 98 GLU A CA 1
ATOM 759 C C . GLU A 1 98 ? -9.825 15.535 -15.858 1.00 64.50 98 GLU A C 1
ATOM 761 O O . GLU A 1 98 ? -10.464 16.446 -16.371 1.00 64.50 98 GLU A O 1
ATOM 766 N N . ASP A 1 99 ? -9.086 15.720 -14.757 1.00 60.16 99 ASP A N 1
ATOM 767 C CA . ASP A 1 99 ? -8.714 17.024 -14.165 1.00 60.16 99 ASP A CA 1
ATOM 768 C C . ASP A 1 99 ? -9.858 17.982 -13.737 1.00 60.16 99 ASP A C 1
ATOM 770 O O . ASP A 1 99 ? -9.663 19.195 -13.694 1.00 60.16 99 ASP A O 1
ATOM 774 N N . SER A 1 100 ? -11.039 17.480 -13.346 1.00 72.88 100 SER A N 1
ATOM 775 C CA . SER A 1 100 ? -12.032 18.299 -12.616 1.00 72.88 100 SER A CA 1
ATOM 776 C C . SER A 1 100 ? -11.793 18.226 -11.105 1.00 72.88 100 SER A C 1
ATOM 778 O O . SER A 1 100 ? -11.788 17.144 -10.509 1.00 72.88 100 SER A O 1
ATOM 780 N N . GLU A 1 101 ? -11.625 19.389 -10.469 1.00 81.00 101 GLU A N 1
ATOM 781 C CA . GLU A 1 101 ? -11.515 19.495 -9.010 1.00 81.00 101 GLU A CA 1
ATOM 782 C C . GLU A 1 101 ? -12.797 19.013 -8.315 1.00 81.00 101 GLU A C 1
ATOM 784 O O . GLU A 1 101 ? -12.734 18.360 -7.273 1.00 81.00 101 GLU A O 1
ATOM 789 N N . GLU A 1 102 ? -13.962 19.270 -8.913 1.00 81.06 102 GLU A N 1
ATOM 790 C CA . GLU A 1 102 ? -15.264 18.849 -8.395 1.00 81.06 102 GLU A CA 1
ATOM 791 C C . GLU A 1 102 ? -15.427 17.327 -8.427 1.00 81.06 102 GLU A C 1
ATOM 793 O O . GLU A 1 102 ? -15.858 16.733 -7.436 1.00 81.06 102 GLU A O 1
ATOM 798 N N . ALA A 1 103 ? -15.043 16.690 -9.537 1.00 82.12 103 ALA A N 1
ATOM 799 C CA . ALA A 1 103 ? -15.015 15.235 -9.676 1.00 82.12 103 ALA A CA 1
ATOM 800 C C . ALA A 1 103 ? -14.115 14.595 -8.610 1.00 82.12 103 ALA A C 1
ATOM 802 O O . ALA A 1 103 ? -14.499 13.642 -7.926 1.00 82.12 103 ALA A O 1
ATOM 803 N N . LEU A 1 104 ? -12.924 15.163 -8.412 1.00 87.69 104 LEU A N 1
ATOM 804 C CA . LEU A 1 104 ? -11.980 14.681 -7.413 1.00 87.69 104 LEU A CA 1
ATOM 805 C C . LEU A 1 104 ? -12.524 14.848 -5.986 1.00 87.69 104 LEU A C 1
ATOM 807 O O . LEU A 1 104 ? -12.420 13.923 -5.181 1.00 87.69 104 LEU A O 1
ATOM 811 N N . ALA A 1 105 ? -13.153 15.985 -5.678 1.00 89.69 105 ALA A N 1
ATOM 812 C CA . ALA A 1 105 ? -13.782 16.229 -4.383 1.00 89.69 105 ALA A CA 1
ATOM 813 C C . ALA A 1 105 ? -14.950 15.265 -4.110 1.00 89.69 105 ALA A C 1
ATOM 815 O O . ALA A 1 105 ? -15.075 14.745 -2.997 1.00 89.69 105 ALA A O 1
ATOM 816 N N . ALA A 1 106 ? -15.775 14.969 -5.119 1.00 90.75 106 ALA A N 1
ATOM 817 C CA . ALA A 1 106 ? -16.835 13.971 -5.008 1.00 90.75 106 ALA A CA 1
ATOM 818 C C . ALA A 1 106 ? -16.257 12.573 -4.733 1.00 90.75 106 ALA A C 1
ATOM 820 O O . ALA A 1 106 ? -16.699 11.889 -3.808 1.00 90.75 106 ALA A O 1
ATOM 821 N N . TYR A 1 107 ? -15.209 12.180 -5.461 1.00 93.81 107 TYR A N 1
ATOM 822 C CA . TYR A 1 107 ? -14.538 10.898 -5.254 1.00 93.81 107 TYR A CA 1
ATOM 823 C C . TYR A 1 107 ? -13.850 10.786 -3.884 1.00 93.81 107 TYR A C 1
ATOM 825 O O . TYR A 1 107 ? -13.829 9.712 -3.274 1.00 93.81 107 TYR A O 1
ATOM 833 N N . TYR A 1 108 ? -13.316 11.890 -3.355 1.00 95.38 108 TYR A N 1
ATOM 834 C CA . TYR A 1 108 ? -12.792 11.930 -1.989 1.00 95.38 108 TYR A CA 1
ATOM 835 C C . TYR A 1 108 ? -13.879 11.616 -0.973 1.00 95.38 108 TYR A C 1
ATOM 837 O O . TYR A 1 108 ? -13.642 10.819 -0.066 1.00 95.38 108 TYR A O 1
ATOM 845 N N . GLN A 1 109 ? -15.066 12.199 -1.140 1.00 95.56 109 GLN A N 1
ATOM 846 C CA . GLN A 1 109 ? -16.186 11.944 -0.244 1.00 95.56 109 GLN A CA 1
ATOM 847 C C . GLN A 1 109 ? -16.655 10.484 -0.330 1.00 95.56 109 GLN A C 1
ATOM 849 O O . GLN A 1 109 ? -16.770 9.829 0.706 1.00 95.56 109 GLN A O 1
ATOM 854 N N . GLU A 1 110 ? -16.808 9.935 -1.541 1.00 95.75 110 GLU A N 1
ATOM 855 C CA . GLU A 1 110 ? -17.119 8.509 -1.745 1.00 95.75 110 GLU A CA 1
ATOM 856 C C . GLU A 1 110 ? -16.087 7.599 -1.055 1.00 95.75 110 GLU A C 1
ATOM 858 O O . GLU A 1 110 ? -16.438 6.615 -0.401 1.00 95.75 110 GLU A O 1
ATOM 863 N N . THR A 1 111 ? -14.802 7.952 -1.148 1.00 96.88 111 THR A N 1
ATOM 864 C CA . THR A 1 111 ? -13.710 7.190 -0.532 1.00 96.88 111 THR A CA 1
ATOM 865 C C . THR A 1 111 ? -13.707 7.302 0.994 1.00 96.88 111 THR A C 1
ATOM 867 O O . THR A 1 111 ? -13.455 6.313 1.682 1.00 96.88 111 THR A O 1
ATOM 870 N N . ILE A 1 112 ? -14.006 8.480 1.547 1.00 97.69 112 ILE A N 1
ATOM 871 C CA . ILE A 1 112 ? -14.150 8.685 2.996 1.00 97.69 112 ILE A CA 1
ATOM 872 C C . ILE A 1 112 ? -15.263 7.793 3.546 1.00 97.69 112 ILE A C 1
ATOM 874 O O . ILE A 1 112 ? -15.060 7.115 4.556 1.00 97.69 112 ILE A O 1
ATOM 878 N N . ASP A 1 113 ? -16.415 7.760 2.879 1.00 96.50 113 ASP A N 1
ATOM 879 C CA . ASP A 1 113 ? -17.555 6.957 3.316 1.00 96.50 113 ASP A CA 1
ATOM 880 C C . ASP A 1 113 ? -17.259 5.456 3.208 1.00 96.50 113 ASP A C 1
ATOM 882 O O . ASP A 1 113 ? -17.503 4.714 4.166 1.00 96.50 113 ASP A O 1
ATOM 886 N N . LEU A 1 114 ? -16.612 5.025 2.117 1.00 96.44 114 LEU A N 1
ATOM 887 C CA . LEU A 1 114 ? -16.113 3.657 1.948 1.00 96.44 114 LEU A CA 1
ATOM 888 C C . LEU A 1 114 ? -15.176 3.250 3.096 1.00 96.44 114 LEU A C 1
ATOM 890 O O . LEU A 1 114 ? -15.348 2.196 3.712 1.00 96.44 114 LEU A O 1
ATOM 894 N N . LEU A 1 115 ? -14.190 4.089 3.422 1.00 97.12 115 LEU A N 1
ATOM 895 C CA . LEU A 1 115 ? -13.236 3.807 4.493 1.00 97.12 115 LEU A CA 1
ATOM 896 C C . LEU A 1 115 ? -13.927 3.716 5.850 1.00 97.12 115 LEU A C 1
ATOM 898 O O . LEU A 1 115 ? -13.668 2.774 6.599 1.00 97.12 115 LEU A O 1
ATOM 902 N N . LYS A 1 116 ? -14.833 4.642 6.173 1.00 94.50 116 LYS A N 1
ATOM 903 C CA . LYS A 1 116 ? -15.592 4.600 7.432 1.00 94.50 116 LYS A CA 1
ATOM 904 C C . LYS A 1 116 ? -16.440 3.332 7.530 1.00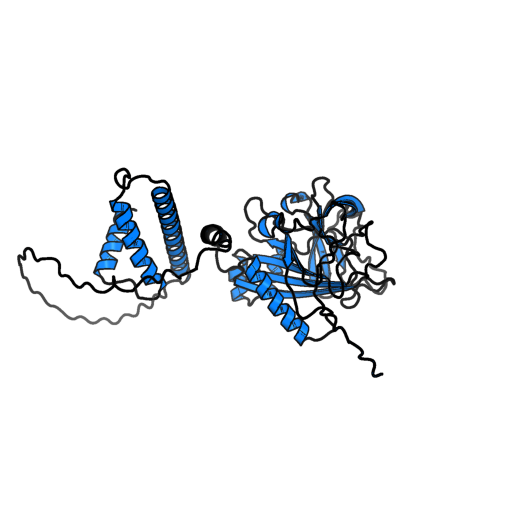 94.50 116 LYS A C 1
ATOM 906 O O . LYS A 1 116 ? -16.439 2.692 8.579 1.00 94.50 116 LYS A O 1
ATOM 911 N N . GLN A 1 117 ? -17.095 2.929 6.441 1.00 91.81 117 GLN A N 1
ATOM 912 C CA . GLN A 1 117 ? -17.905 1.712 6.387 1.00 91.81 117 GLN A CA 1
ATOM 913 C C . GLN A 1 117 ? -17.073 0.443 6.620 1.00 91.81 117 GLN A C 1
ATOM 915 O O . GLN A 1 117 ? -17.486 -0.425 7.387 1.00 91.81 117 GLN A O 1
ATOM 920 N N . HIS A 1 118 ? -15.913 0.321 5.971 1.00 90.00 118 HIS A N 1
ATOM 921 C CA . HIS A 1 118 ? -15.107 -0.903 6.023 1.00 90.00 118 HIS A CA 1
ATOM 922 C C . HIS A 1 118 ? -14.179 -0.998 7.231 1.00 90.00 118 HIS A C 1
ATOM 924 O O . HIS A 1 118 ? -13.737 -2.092 7.570 1.00 90.00 118 HIS A O 1
ATOM 930 N N . THR A 1 119 ? -13.870 0.127 7.873 1.00 90.44 119 THR A N 1
ATOM 931 C CA . THR A 1 119 ? -12.916 0.161 8.990 1.00 90.44 119 THR A CA 1
ATOM 932 C C . THR A 1 119 ? -13.575 0.484 10.329 1.00 90.44 119 THR A C 1
ATOM 934 O O . THR A 1 119 ? -13.003 0.200 11.378 1.00 90.44 119 THR A O 1
ATOM 937 N N . GLY A 1 120 ? -14.773 1.079 10.328 1.00 89.88 120 GLY A N 1
ATOM 938 C CA . GLY A 1 120 ? -15.413 1.605 11.536 1.00 89.88 120 GLY A CA 1
ATOM 939 C C . GLY A 1 120 ? -14.776 2.899 12.053 1.00 89.88 120 GLY A C 1
ATOM 940 O O . GLY A 1 120 ? -15.036 3.302 13.190 1.00 89.88 120 GLY A O 1
ATOM 941 N N . ALA A 1 121 ? -13.925 3.548 11.250 1.00 92.06 121 ALA A N 1
ATOM 942 C CA . ALA A 1 121 ? -13.351 4.839 11.592 1.00 92.06 121 ALA A CA 1
ATOM 943 C C . ALA A 1 121 ? -14.451 5.896 11.776 1.00 92.06 121 ALA A C 1
ATOM 945 O O . ALA A 1 121 ? -15.424 5.970 11.027 1.00 92.06 121 ALA A O 1
ATOM 946 N N . GLU A 1 122 ? -14.272 6.754 12.777 1.00 91.94 122 GLU A N 1
ATOM 947 C CA . GLU A 1 122 ? -15.159 7.896 13.019 1.00 91.94 122 GLU A CA 1
ATOM 948 C C . GLU A 1 122 ? -14.925 8.972 11.951 1.00 91.94 122 GLU A C 1
ATOM 950 O O . GLU A 1 122 ? -15.861 9.586 11.434 1.00 91.94 122 GLU A O 1
ATOM 955 N N . LYS A 1 123 ? -13.649 9.173 11.609 1.00 94.12 123 LYS A N 1
ATOM 956 C CA . LYS A 1 123 ? -13.179 10.185 10.670 1.00 94.12 123 LYS A CA 1
ATOM 957 C C . LYS A 1 123 ? -12.135 9.572 9.748 1.00 94.12 123 LYS A C 1
ATOM 959 O O . LYS A 1 123 ? -11.239 8.875 10.217 1.00 94.12 123 LYS A O 1
ATOM 964 N N . ALA A 1 124 ? -12.237 9.879 8.462 1.00 97.12 124 ALA A N 1
ATOM 965 C CA . ALA A 1 124 ? -11.186 9.645 7.485 1.00 97.12 124 ALA A CA 1
ATOM 966 C C . ALA A 1 124 ? -10.822 10.990 6.847 1.00 97.12 124 ALA A C 1
ATOM 968 O O . ALA A 1 124 ? -11.707 11.796 6.561 1.00 97.12 124 ALA A O 1
ATOM 969 N N . VAL A 1 125 ? -9.529 11.249 6.671 1.00 97.38 125 VAL A N 1
ATOM 970 C CA . VAL A 1 125 ? -9.012 12.470 6.044 1.00 97.38 125 VAL A CA 1
ATOM 971 C C . VAL A 1 125 ? -8.121 12.066 4.882 1.00 97.38 125 VAL A C 1
ATOM 973 O O . VAL A 1 125 ? -7.048 11.501 5.101 1.00 97.38 125 VAL A O 1
ATOM 976 N N . ILE A 1 126 ? -8.563 12.352 3.656 1.00 97.56 126 ILE A N 1
ATOM 977 C CA . ILE A 1 126 ? -7.721 12.218 2.464 1.00 97.56 126 ILE A CA 1
ATOM 978 C C . ILE A 1 126 ? -6.689 13.340 2.508 1.00 97.56 126 ILE A C 1
ATOM 980 O O . ILE A 1 126 ? -7.055 14.512 2.562 1.00 97.56 126 ILE A O 1
ATOM 984 N N . PHE A 1 127 ? -5.407 12.988 2.516 1.00 95.12 127 PHE A N 1
ATOM 985 C CA . PHE A 1 127 ? -4.328 13.975 2.623 1.00 95.12 127 PHE A CA 1
ATOM 986 C C . PHE A 1 127 ? -3.413 14.029 1.402 1.00 95.12 127 PHE A C 1
ATOM 988 O O . PHE A 1 127 ? -2.537 14.890 1.319 1.00 95.12 127 PHE A O 1
ATOM 995 N N . ASP A 1 128 ? -3.544 13.061 0.505 1.00 92.19 128 ASP A N 1
ATOM 996 C CA . ASP A 1 128 ? -2.767 12.960 -0.719 1.00 92.19 128 ASP A CA 1
ATOM 997 C C . ASP A 1 128 ? -3.491 12.023 -1.686 1.00 92.19 128 ASP A C 1
ATOM 999 O O . ASP A 1 128 ? -4.188 11.094 -1.266 1.00 92.19 128 ASP A O 1
ATOM 1003 N N . HIS A 1 129 ? -3.293 12.244 -2.979 1.00 93.50 129 HIS A N 1
ATOM 1004 C CA . HIS A 1 129 ? -3.667 11.281 -3.999 1.00 93.50 129 HIS A CA 1
ATOM 1005 C C . HIS A 1 129 ? -2.583 11.219 -5.066 1.00 93.50 129 HIS A C 1
ATOM 1007 O O . HIS A 1 129 ? -1.755 12.116 -5.227 1.00 93.50 129 HIS A O 1
ATOM 1013 N N . THR A 1 130 ? -2.545 10.122 -5.803 1.00 91.50 130 THR A N 1
ATOM 1014 C CA . THR A 1 130 ? -1.592 9.947 -6.887 1.00 91.50 130 THR A CA 1
ATOM 1015 C C . THR A 1 130 ? -2.235 9.182 -8.023 1.00 91.50 130 THR A C 1
ATOM 1017 O O . THR A 1 130 ? -2.732 8.076 -7.827 1.00 91.50 130 THR A O 1
ATOM 1020 N N . ILE A 1 131 ? -2.161 9.742 -9.228 1.00 91.75 131 ILE A N 1
ATOM 1021 C CA . ILE A 1 131 ? -2.520 9.035 -10.452 1.00 91.75 131 ILE A CA 1
ATOM 1022 C C . ILE A 1 131 ? -1.240 8.503 -11.098 1.00 91.75 131 ILE A C 1
ATOM 1024 O O . ILE A 1 131 ? -0.259 9.226 -11.263 1.00 91.75 131 ILE A O 1
ATOM 1028 N N . ARG A 1 132 ? -1.242 7.217 -11.454 1.00 91.88 132 ARG A N 1
AT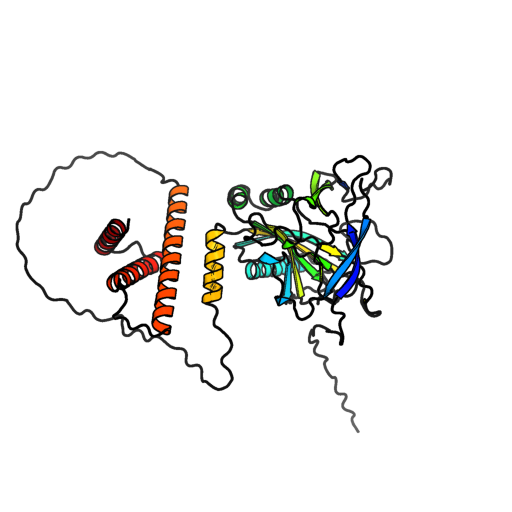OM 1029 C CA . ARG A 1 132 ? -0.143 6.554 -12.168 1.00 91.88 132 ARG A CA 1
ATOM 1030 C C . ARG A 1 132 ? -0.659 6.022 -13.493 1.00 91.88 132 ARG A C 1
ATOM 1032 O O . ARG A 1 132 ? -1.664 5.314 -13.515 1.00 91.88 132 ARG A O 1
ATOM 1039 N N . ARG A 1 133 ? 0.046 6.328 -14.581 1.00 91.81 133 ARG A N 1
ATOM 1040 C CA . ARG A 1 133 ? -0.284 5.860 -15.935 1.00 91.81 133 ARG A CA 1
ATOM 1041 C C . ARG A 1 133 ? 0.958 5.229 -16.549 1.00 91.81 133 ARG A C 1
ATOM 1043 O O . ARG A 1 133 ? 1.993 5.894 -16.620 1.00 91.81 133 ARG A O 1
ATOM 1050 N N . LYS A 1 134 ? 0.866 3.961 -16.966 1.00 88.81 134 LYS A N 1
ATOM 1051 C CA . LYS A 1 134 ? 1.951 3.296 -17.690 1.00 88.81 134 LYS A CA 1
ATOM 1052 C C . LYS A 1 134 ? 2.076 3.931 -19.070 1.00 88.81 134 LYS A C 1
ATOM 1054 O O . LYS A 1 134 ? 1.101 3.989 -19.816 1.00 88.81 134 LYS A O 1
ATOM 1059 N N . ARG A 1 135 ? 3.267 4.422 -19.401 1.00 85.56 135 ARG A N 1
ATOM 1060 C CA . ARG A 1 135 ? 3.593 4.990 -20.721 1.00 85.56 135 ARG A CA 1
ATOM 1061 C C . ARG A 1 135 ? 4.743 4.206 -21.331 1.00 85.56 135 ARG A C 1
ATOM 1063 O O . ARG A 1 135 ? 5.626 3.782 -20.592 1.00 85.56 135 ARG A O 1
ATOM 1070 N N . ALA A 1 136 ? 4.708 4.033 -22.651 1.00 77.94 136 ALA A N 1
ATOM 1071 C CA . ALA A 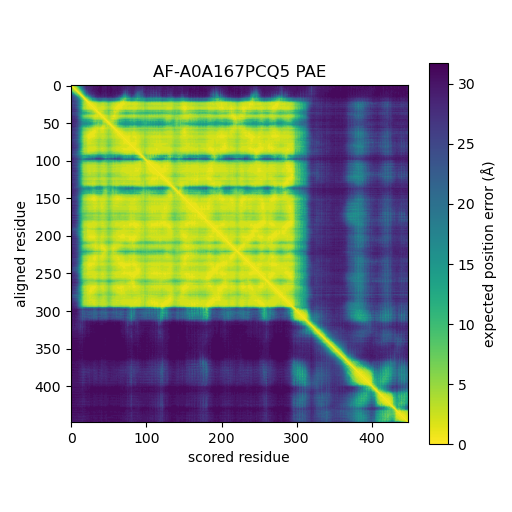1 136 ? 5.747 3.324 -23.395 1.00 77.94 136 ALA A CA 1
ATOM 1072 C C . ALA A 1 136 ? 7.092 4.065 -23.351 1.00 77.94 136 ALA A C 1
ATOM 1074 O O . ALA A 1 136 ? 8.130 3.443 -23.154 1.00 77.94 136 ALA A O 1
ATOM 1075 N N . GLU A 1 137 ? 7.058 5.393 -23.473 1.00 76.69 137 GLU A N 1
ATOM 1076 C CA . GLU A 1 137 ? 8.264 6.216 -23.443 1.00 76.69 137 GLU A CA 1
ATOM 1077 C C . GLU A 1 137 ? 8.704 6.538 -22.006 1.00 76.69 137 GLU A C 1
ATOM 1079 O O . GLU A 1 137 ? 7.848 6.820 -21.150 1.00 76.69 137 GLU A O 1
ATOM 1084 N N . PRO A 1 138 ? 10.022 6.562 -21.725 1.00 68.31 138 PRO A N 1
ATOM 1085 C CA . PRO A 1 138 ? 10.549 7.046 -20.459 1.00 68.31 138 PRO A CA 1
ATOM 1086 C C . PRO A 1 138 ? 10.144 8.506 -20.248 1.00 68.31 138 PRO A C 1
ATOM 1088 O O . PRO A 1 138 ? 10.588 9.410 -20.952 1.00 68.31 138 PRO A O 1
ATOM 1091 N N . THR A 1 139 ? 9.299 8.748 -19.253 1.00 72.44 139 THR A N 1
ATOM 1092 C CA . THR A 1 139 ? 8.941 10.098 -18.819 1.00 72.44 139 THR A CA 1
ATOM 1093 C C . THR A 1 139 ? 9.662 10.430 -17.516 1.00 72.44 139 THR A C 1
ATOM 1095 O O . THR A 1 139 ? 9.811 9.532 -16.683 1.00 72.44 139 THR A O 1
ATOM 1098 N N . PRO A 1 140 ? 10.066 11.694 -17.284 1.00 73.62 140 PRO A N 1
ATOM 1099 C CA . PRO A 1 140 ? 10.570 12.118 -15.978 1.00 73.62 140 PRO A CA 1
ATOM 1100 C C . PRO A 1 140 ? 9.581 11.736 -14.873 1.00 73.62 140 PRO A C 1
ATOM 1102 O O . PRO A 1 140 ? 8.376 11.752 -15.117 1.00 73.62 140 PRO A O 1
ATOM 1105 N N . ASP A 1 141 ? 10.042 11.396 -13.672 1.00 73.12 141 ASP A N 1
ATOM 1106 C CA . ASP A 1 141 ? 9.133 11.099 -12.558 1.00 73.12 141 ASP A CA 1
ATOM 1107 C C . ASP A 1 141 ? 8.638 12.413 -11.938 1.00 73.12 141 ASP A C 1
ATOM 1109 O O . ASP A 1 141 ? 9.315 13.046 -11.130 1.00 73.12 141 ASP A O 1
ATOM 1113 N N . THR A 1 142 ? 7.473 12.874 -12.392 1.00 76.75 142 THR A N 1
ATOM 1114 C CA . THR A 1 142 ? 6.784 14.075 -11.895 1.00 76.75 142 THR A CA 1
ATOM 1115 C C . THR A 1 142 ? 5.354 13.700 -11.523 1.00 76.75 142 THR A C 1
ATOM 1117 O O . THR A 1 142 ? 4.860 12.696 -12.040 1.00 76.75 142 THR A O 1
ATOM 1120 N N . PRO A 1 143 ? 4.633 14.494 -10.706 1.00 73.94 143 PRO A N 1
ATOM 1121 C CA . PRO A 1 143 ? 3.236 14.212 -10.366 1.00 73.94 143 PRO A CA 1
ATOM 1122 C C . PRO A 1 143 ? 2.333 13.894 -11.573 1.00 73.94 143 PRO A C 1
ATOM 1124 O O . PRO A 1 143 ? 1.491 13.008 -11.472 1.00 73.94 143 PRO A O 1
ATOM 1127 N N . ALA A 1 144 ? 2.556 14.531 -12.730 1.00 75.62 144 ALA A N 1
ATOM 1128 C CA . ALA A 1 144 ? 1.779 14.298 -13.952 1.00 75.62 144 ALA A CA 1
ATOM 1129 C C . ALA A 1 144 ? 2.193 13.026 -14.722 1.00 75.62 144 ALA A C 1
ATOM 1131 O O . ALA A 1 144 ? 1.416 12.463 -15.499 1.00 75.62 144 ALA A O 1
ATOM 1132 N N . THR A 1 145 ? 3.424 12.555 -14.528 1.00 81.12 145 THR A N 1
ATOM 1133 C CA . THR A 1 145 ? 4.064 11.515 -15.348 1.00 81.12 145 THR A CA 1
ATOM 1134 C C . THR A 1 145 ? 4.414 10.242 -14.580 1.00 81.12 145 THR A C 1
ATOM 1136 O O . THR A 1 145 ? 5.053 9.350 -15.138 1.00 81.12 145 THR A O 1
ATOM 1139 N N . ARG A 1 146 ? 3.940 10.105 -13.334 1.00 85.19 146 ARG A N 1
ATOM 1140 C CA . ARG A 1 146 ? 4.209 8.939 -12.482 1.00 85.19 146 ARG A CA 1
ATOM 1141 C C . ARG A 1 146 ? 3.828 7.624 -13.163 1.00 85.19 146 ARG A C 1
ATOM 1143 O O . ARG A 1 146 ? 2.710 7.444 -13.655 1.00 85.19 146 ARG A O 1
ATOM 1150 N N . GLN A 1 147 ? 4.765 6.688 -13.119 1.00 90.69 147 GLN A N 1
ATOM 1151 C CA . GLN A 1 147 ? 4.627 5.320 -13.612 1.00 90.69 147 GLN A CA 1
ATOM 1152 C C . GLN A 1 147 ? 4.301 4.366 -12.447 1.00 90.69 147 GLN A C 1
ATOM 1154 O O . GLN A 1 147 ? 4.456 4.738 -11.276 1.00 90.69 147 GLN A O 1
ATOM 1159 N N . PRO A 1 148 ? 3.828 3.138 -12.718 1.00 91.94 148 PRO A N 1
ATOM 1160 C CA . PRO A 1 148 ? 3.822 2.056 -11.733 1.00 91.94 148 PRO A CA 1
ATOM 1161 C C . PRO A 1 148 ? 5.178 1.869 -11.040 1.00 91.94 148 PRO A C 1
ATOM 1163 O O . PRO A 1 148 ? 6.207 2.029 -11.683 1.00 91.94 148 PRO A O 1
ATOM 1166 N N . VAL A 1 149 ? 5.184 1.521 -9.747 1.00 92.94 149 VAL A N 1
ATOM 1167 C CA . VAL A 1 149 ? 6.420 1.351 -8.960 1.00 92.94 149 VAL A CA 1
ATOM 1168 C C . VAL A 1 149 ? 6.734 -0.139 -8.786 1.00 92.94 149 VAL A C 1
ATOM 1170 O O . VAL A 1 149 ? 6.114 -0.778 -7.933 1.00 92.94 149 VAL A O 1
ATOM 1173 N N . PRO A 1 150 ? 7.689 -0.705 -9.548 1.00 95.75 150 PRO A N 1
ATOM 1174 C CA . PRO A 1 150 ? 8.134 -2.087 -9.397 1.00 95.75 150 PRO A CA 1
ATOM 1175 C C . PRO A 1 150 ? 9.231 -2.199 -8.333 1.00 95.75 150 PRO A C 1
ATOM 1177 O O . PRO A 1 150 ? 10.345 -2.635 -8.607 1.00 95.75 150 PRO A O 1
ATOM 1180 N N . GLN A 1 151 ? 8.934 -1.739 -7.121 1.00 97.19 151 GLN A N 1
ATOM 1181 C CA . GLN A 1 151 ? 9.772 -1.879 -5.931 1.00 97.19 151 GLN A CA 1
ATOM 1182 C C . GLN A 1 151 ? 8.878 -2.299 -4.771 1.00 97.19 151 GLN A C 1
ATOM 1184 O O . GLN A 1 151 ? 7.824 -1.693 -4.582 1.00 97.19 151 GLN A O 1
ATOM 1189 N N . VAL A 1 152 ? 9.269 -3.308 -3.998 1.00 98.38 152 VAL A N 1
ATOM 1190 C CA . VAL A 1 152 ? 8.561 -3.665 -2.766 1.00 98.38 152 VAL A CA 1
ATOM 1191 C C . VAL A 1 152 ? 8.822 -2.597 -1.709 1.00 98.38 152 VAL A C 1
ATOM 1193 O O . VAL A 1 152 ? 9.979 -2.282 -1.410 1.00 98.38 152 VAL A O 1
ATOM 1196 N N . HIS A 1 153 ? 7.745 -2.026 -1.171 1.00 97.94 153 HIS A N 1
ATOM 1197 C CA . HIS A 1 153 ? 7.796 -0.957 -0.177 1.00 97.94 153 HIS A CA 1
ATOM 1198 C C . HIS A 1 153 ? 6.557 -0.945 0.725 1.00 97.94 153 HIS A C 1
ATOM 1200 O O . HIS A 1 153 ? 5.548 -1.595 0.445 1.00 97.94 153 HIS A O 1
ATOM 1206 N N . VAL A 1 154 ? 6.647 -0.167 1.803 1.00 97.25 154 VAL A N 1
ATOM 1207 C CA . VAL A 1 154 ? 5.513 0.332 2.586 1.00 97.25 154 VAL A CA 1
ATOM 1208 C C . VAL A 1 154 ? 5.618 1.855 2.660 1.00 97.25 154 VAL A C 1
ATOM 1210 O O . VAL A 1 154 ? 6.684 2.409 2.928 1.00 97.25 154 VAL A O 1
ATOM 1213 N N . ASP A 1 155 ? 4.495 2.537 2.458 1.00 95.31 155 ASP A N 1
ATOM 1214 C CA . ASP A 1 155 ? 4.436 3.997 2.321 1.00 95.31 155 ASP A CA 1
ATOM 1215 C C . ASP A 1 155 ? 4.800 4.792 3.579 1.00 95.31 155 ASP A C 1
ATOM 1217 O O . ASP A 1 155 ? 5.099 5.980 3.469 1.00 95.31 155 ASP A O 1
ATOM 1221 N N . GLN A 1 156 ? 4.712 4.194 4.769 1.00 94.12 156 GLN A N 1
ATOM 1222 C CA . GLN A 1 156 ? 4.875 4.909 6.034 1.00 94.12 156 GLN A CA 1
ATOM 1223 C C . GLN A 1 156 ? 5.680 4.084 7.038 1.00 94.12 156 GLN A C 1
ATOM 1225 O O . GLN A 1 156 ? 5.326 2.948 7.341 1.00 94.12 156 GLN A O 1
ATOM 1230 N N . THR A 1 157 ? 6.713 4.684 7.622 1.00 96.00 157 THR A N 1
ATOM 1231 C CA . THR A 1 157 ? 7.233 4.284 8.941 1.00 96.00 157 THR A CA 1
ATOM 1232 C C . THR A 1 157 ? 6.273 4.699 10.063 1.00 96.00 157 THR A C 1
ATOM 1234 O O . THR A 1 157 ? 5.441 5.585 9.849 1.00 96.00 157 THR A O 1
ATOM 1237 N N . PRO A 1 158 ? 6.392 4.135 11.283 1.00 95.00 158 PRO A N 1
ATOM 1238 C CA . PRO A 1 158 ? 5.616 4.598 12.436 1.00 95.00 158 PRO A CA 1
ATOM 1239 C C . PRO A 1 158 ? 5.701 6.113 12.672 1.00 95.00 158 PRO A C 1
ATOM 1241 O O . PRO A 1 158 ? 4.672 6.760 12.865 1.00 95.00 158 PRO A O 1
ATOM 1244 N N . ASP A 1 159 ? 6.904 6.683 12.581 1.00 94.06 159 ASP A N 1
ATOM 1245 C CA . ASP A 1 159 ? 7.136 8.110 12.825 1.00 94.06 159 ASP A CA 1
ATOM 1246 C C . ASP A 1 159 ? 6.539 8.976 11.712 1.00 94.06 159 ASP A C 1
ATOM 1248 O O . ASP A 1 159 ? 5.865 9.971 11.988 1.00 94.06 159 ASP A O 1
ATOM 1252 N N . SER A 1 160 ? 6.700 8.575 10.445 1.00 94.56 160 SER A N 1
ATOM 1253 C CA . SER A 1 160 ? 6.060 9.282 9.327 1.00 94.56 160 SER A CA 1
ATOM 1254 C C . SER A 1 160 ? 4.531 9.209 9.395 1.00 94.56 160 SER A C 1
ATOM 1256 O O . SER A 1 160 ? 3.863 10.213 9.137 1.00 94.56 160 SER A O 1
ATOM 1258 N N . ALA A 1 161 ? 3.968 8.076 9.829 1.00 96.00 161 ALA A N 1
ATOM 1259 C CA . ALA A 1 161 ? 2.535 7.920 10.025 1.00 96.00 161 ALA A CA 1
ATOM 1260 C C . ALA A 1 161 ? 2.013 8.821 11.151 1.00 96.00 161 ALA A C 1
ATOM 1262 O O . ALA A 1 161 ? 0.991 9.487 10.985 1.00 96.00 161 ALA A O 1
ATOM 1263 N N . LEU A 1 162 ? 2.731 8.901 12.274 1.00 95.38 162 LEU A N 1
ATOM 1264 C CA . LEU A 1 162 ? 2.408 9.825 13.358 1.00 95.38 162 LEU A CA 1
ATOM 1265 C C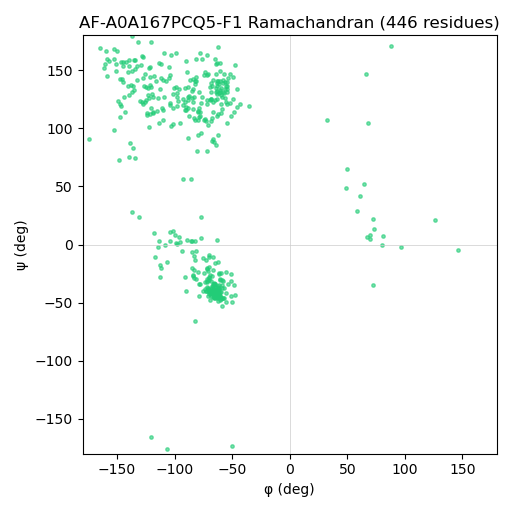 . LEU A 1 162 ? 2.504 11.286 12.896 1.00 95.38 162 LEU A C 1
ATOM 1267 O O . LEU A 1 162 ? 1.613 12.083 13.176 1.00 95.38 162 LEU A O 1
ATOM 1271 N N . ALA A 1 163 ? 3.523 11.635 12.109 1.00 94.12 163 ALA A N 1
ATOM 1272 C CA . ALA A 1 163 ? 3.652 12.973 11.538 1.00 94.12 163 ALA A CA 1
ATOM 1273 C C . ALA A 1 163 ? 2.465 13.343 10.626 1.00 94.12 163 ALA A C 1
ATOM 1275 O O . ALA A 1 163 ? 2.089 14.514 10.554 1.00 94.12 163 ALA A O 1
ATOM 1276 N N . ARG A 1 164 ? 1.826 12.369 9.956 1.00 95.00 164 ARG A N 1
ATOM 1277 C CA . ARG A 1 164 ? 0.584 12.603 9.193 1.00 95.00 164 ARG A CA 1
ATOM 1278 C C . ARG A 1 164 ? -0.590 12.979 10.094 1.00 95.00 164 ARG A C 1
ATOM 1280 O O . ARG A 1 164 ? -1.389 13.809 9.674 1.00 95.00 164 ARG A O 1
ATOM 1287 N N . VAL A 1 165 ? -0.673 12.437 11.312 1.00 95.75 165 VAL A N 1
ATOM 1288 C CA . VAL A 1 165 ? -1.701 12.816 12.300 1.00 95.75 165 VAL A CA 1
ATOM 1289 C C . VAL A 1 165 ? -1.608 14.307 12.607 1.00 95.75 165 VAL A C 1
ATOM 1291 O O . VAL A 1 165 ? -2.588 15.024 12.440 1.00 95.75 165 VAL A O 1
ATOM 1294 N N . TYR A 1 166 ? -0.419 14.784 12.973 1.00 95.31 166 TYR A N 1
ATOM 1295 C CA . TYR A 1 166 ? -0.191 16.188 13.325 1.00 95.31 166 TYR A CA 1
ATOM 1296 C C . TYR A 1 166 ? -0.264 17.148 12.139 1.00 95.31 166 TYR A C 1
ATOM 1298 O O . TYR A 1 166 ? -0.604 18.312 12.308 1.00 95.31 166 TYR A O 1
ATOM 1306 N N . ARG A 1 167 ? 0.049 16.676 10.929 1.00 93.81 167 ARG A N 1
ATOM 1307 C CA . ARG A 1 167 ? 0.009 17.516 9.726 1.00 93.81 167 ARG A CA 1
ATOM 1308 C C . ARG A 1 167 ? -1.403 17.724 9.184 1.00 93.81 167 ARG A C 1
ATOM 1310 O O . ARG A 1 167 ? -1.667 18.773 8.608 1.00 93.81 167 ARG A O 1
ATOM 1317 N N . HIS A 1 168 ? -2.265 16.716 9.304 1.00 94.94 168 HIS A N 1
ATOM 1318 C CA . HIS A 1 168 ? -3.549 16.671 8.589 1.00 94.94 168 HIS A CA 1
ATOM 1319 C C . HIS A 1 168 ? -4.768 16.765 9.504 1.00 94.94 168 HIS A C 1
ATOM 1321 O O . HIS A 1 168 ? -5.901 16.684 9.033 1.00 94.94 168 HIS A O 1
ATOM 1327 N N . LEU A 1 169 ? -4.552 16.945 10.806 1.00 93.81 169 LEU A N 1
ATOM 1328 C CA . LEU A 1 169 ? -5.601 17.233 11.774 1.00 93.81 169 LEU A CA 1
ATOM 1329 C C . LEU A 1 169 ? -5.306 18.553 12.494 1.00 93.81 169 LEU A C 1
ATOM 1331 O O . LEU A 1 169 ? -4.138 18.903 12.659 1.00 93.81 169 LEU A O 1
ATOM 1335 N N . PRO A 1 170 ? -6.345 19.264 12.968 1.00 94.75 170 PRO A N 1
ATOM 1336 C CA . PRO A 1 170 ? -6.165 20.375 13.896 1.00 94.75 170 PRO A CA 1
ATOM 1337 C C . PRO A 1 170 ? -5.349 19.939 15.117 1.00 94.75 170 PRO A C 1
ATOM 1339 O O . PRO A 1 170 ? -5.538 18.826 15.603 1.00 94.75 170 PRO A O 1
ATOM 1342 N N . GLU A 1 171 ? -4.489 20.815 15.633 1.00 93.25 171 GLU A N 1
ATOM 1343 C CA . GLU A 1 171 ? -3.513 20.506 16.691 1.00 93.25 171 GLU A CA 1
ATOM 1344 C C . GLU A 1 171 ? -4.132 19.799 17.910 1.00 93.25 171 GLU A C 1
ATOM 1346 O O . GLU A 1 171 ? -3.680 18.725 18.308 1.00 93.25 171 GLU A O 1
ATOM 1351 N N . GLU A 1 172 ? -5.232 20.334 18.445 1.00 90.56 172 GLU A N 1
ATOM 1352 C CA . GLU A 1 172 ? -5.948 19.744 19.585 1.00 90.56 172 GLU A CA 1
ATOM 1353 C C . GLU A 1 172 ? -6.509 18.343 19.264 1.00 90.56 172 GLU A C 1
ATOM 1355 O O . GLU A 1 172 ? -6.450 17.409 20.072 1.00 90.56 172 GLU A O 1
ATOM 1360 N N . GLU A 1 173 ? -7.039 18.163 18.050 1.00 91.75 173 GLU A N 1
ATOM 1361 C CA . GLU A 1 173 ? -7.561 16.877 17.591 1.00 91.75 173 GLU A CA 1
ATOM 1362 C C . GLU A 1 173 ? -6.426 15.866 17.359 1.00 91.75 173 GLU A C 1
ATOM 1364 O O . GLU A 1 173 ? -6.579 14.692 17.713 1.00 91.75 173 GLU A O 1
ATOM 1369 N N . ALA A 1 174 ? -5.292 16.314 16.816 1.00 93.00 174 ALA A N 1
ATOM 1370 C CA . ALA A 1 174 ? -4.100 15.509 16.596 1.00 93.00 174 ALA A CA 1
ATOM 1371 C C . ALA A 1 174 ? -3.529 14.985 17.918 1.00 93.00 174 ALA A C 1
ATOM 1373 O O . ALA A 1 174 ? -3.338 13.778 18.046 1.00 93.00 174 ALA A O 1
ATOM 1374 N N . GLU A 1 175 ? -3.359 15.848 18.924 1.00 89.44 175 GLU A N 1
ATOM 1375 C CA . GLU A 1 175 ? -2.890 15.481 20.270 1.00 89.44 175 GLU A CA 1
ATOM 1376 C C . GLU A 1 175 ? -3.767 14.419 20.942 1.00 89.44 175 GLU A C 1
ATOM 1378 O O . GLU A 1 175 ? -3.288 13.527 21.649 1.00 89.44 175 GLU A O 1
ATOM 1383 N N . ARG A 1 176 ? -5.084 14.499 20.730 1.00 88.56 176 ARG A N 1
ATOM 1384 C CA . ARG A 1 176 ? -6.032 13.516 21.260 1.00 88.56 176 ARG A CA 1
ATOM 1385 C C . ARG A 1 176 ? -5.992 12.200 20.483 1.00 88.56 176 ARG A C 1
ATOM 1387 O O . ARG A 1 176 ? -6.135 11.135 21.087 1.00 88.56 176 ARG A O 1
ATOM 1394 N N . ARG A 1 177 ? -5.873 12.253 19.153 1.00 88.06 177 ARG A N 1
ATOM 1395 C CA . ARG A 1 177 ? -5.940 11.071 18.275 1.00 88.06 177 ARG A CA 1
ATOM 1396 C C . ARG A 1 177 ? -4.607 10.337 18.145 1.00 88.06 177 ARG A C 1
ATOM 1398 O O . ARG A 1 177 ? -4.638 9.124 17.961 1.00 88.06 177 ARG A O 1
ATOM 1405 N N . SER A 1 178 ? -3.471 11.008 18.326 1.00 89.88 178 SER A N 1
ATOM 1406 C CA . SER A 1 178 ? -2.138 10.386 18.358 1.00 89.88 178 SER A CA 1
ATOM 1407 C C . SER A 1 178 ? -1.997 9.366 19.491 1.00 89.88 178 SER A C 1
ATOM 1409 O O . SER A 1 178 ? -1.298 8.366 19.352 1.00 89.88 178 SER A O 1
ATOM 1411 N N . LYS A 1 179 ? -2.731 9.579 20.589 1.00 86.38 179 LYS A N 1
ATOM 1412 C CA . LYS A 1 179 ? -2.798 8.704 21.772 1.00 86.38 179 LYS A CA 1
ATOM 1413 C C . LYS A 1 179 ? -3.827 7.572 21.633 1.00 86.38 179 LYS A C 1
ATOM 1415 O O . LYS A 1 179 ? -4.063 6.829 22.583 1.00 86.38 179 LYS A O 1
ATOM 1420 N N . ARG A 1 180 ? -4.490 7.453 20.478 1.00 88.00 180 ARG A N 1
ATOM 1421 C CA . ARG A 1 180 ? -5.518 6.439 20.185 1.00 88.00 180 ARG A CA 1
ATOM 1422 C C . ARG A 1 180 ? -5.105 5.586 18.986 1.00 88.00 180 ARG A C 1
ATOM 1424 O O . ARG A 1 180 ? -4.104 5.851 18.320 1.00 88.00 180 ARG A O 1
ATOM 1431 N N . ARG A 1 181 ? -5.898 4.547 18.697 1.00 91.81 181 ARG A N 1
ATOM 1432 C CA . ARG A 1 181 ? -5.757 3.817 17.434 1.00 91.81 181 ARG A CA 1
ATOM 1433 C C . ARG A 1 181 ? -6.011 4.789 16.283 1.00 91.81 181 ARG A C 1
ATOM 1435 O O . ARG A 1 181 ? -7.017 5.499 16.273 1.00 91.81 181 ARG A O 1
ATOM 1442 N N . PHE A 1 182 ? -5.113 4.783 15.316 1.00 95.50 182 PHE A N 1
ATOM 1443 C CA . PHE A 1 182 ? -5.277 5.407 14.016 1.00 95.50 182 PHE A CA 1
ATOM 1444 C C . PHE A 1 182 ? -4.627 4.508 12.972 1.00 95.50 182 PHE A C 1
ATOM 1446 O O . PHE A 1 182 ? -3.752 3.695 13.280 1.00 95.50 182 PHE A O 1
ATOM 1453 N N . GLN A 1 183 ? -5.069 4.649 11.734 1.00 97.19 183 GLN A N 1
ATOM 1454 C CA . GLN A 1 183 ? -4.530 3.905 10.611 1.00 97.19 183 GLN A CA 1
ATOM 1455 C C . GLN A 1 183 ? -4.249 4.843 9.451 1.00 97.19 183 GLN A C 1
ATOM 1457 O O . GLN A 1 183 ? -4.906 5.871 9.300 1.00 97.19 183 GLN A O 1
ATOM 1462 N N . ILE A 1 184 ? -3.305 4.450 8.606 1.00 98.25 184 ILE A N 1
ATOM 1463 C CA . ILE A 1 184 ? -3.182 4.999 7.261 1.00 98.25 184 ILE A CA 1
ATOM 1464 C C . ILE A 1 184 ? -3.556 3.887 6.299 1.00 98.25 184 ILE A C 1
ATOM 1466 O O . ILE A 1 184 ? -2.911 2.836 6.285 1.00 98.25 184 ILE A O 1
ATOM 1470 N N . ILE A 1 185 ? -4.622 4.112 5.536 1.00 98.56 185 ILE A N 1
ATOM 1471 C CA . ILE A 1 185 ? -5.113 3.170 4.535 1.00 98.56 185 ILE A CA 1
ATOM 1472 C C . ILE A 1 185 ? -5.115 3.881 3.190 1.00 98.56 185 ILE A C 1
ATOM 1474 O O . ILE A 1 185 ? -5.707 4.952 3.045 1.00 98.56 185 ILE A O 1
ATOM 1478 N N . ASN A 1 186 ? -4.455 3.267 2.215 1.00 98.62 186 ASN A N 1
ATOM 1479 C CA . ASN A 1 186 ? -4.545 3.683 0.830 1.00 98.62 186 ASN A CA 1
ATOM 1480 C C . ASN A 1 186 ? -5.747 3.000 0.171 1.00 98.62 186 ASN A C 1
ATOM 1482 O O . ASN A 1 186 ? -6.008 1.821 0.413 1.00 98.62 186 ASN A O 1
ATOM 1486 N N . VAL A 1 187 ? -6.452 3.732 -0.686 1.00 98.44 187 VAL A N 1
ATOM 1487 C CA . VAL A 1 187 ? -7.488 3.190 -1.569 1.00 98.44 187 VAL A CA 1
ATOM 1488 C C . VAL A 1 187 ? -6.964 3.258 -2.988 1.00 98.44 187 VAL A C 1
ATOM 1490 O O . VAL A 1 187 ? -6.845 4.342 -3.559 1.00 98.44 187 VAL A O 1
ATOM 1493 N N . TRP A 1 188 ? -6.621 2.097 -3.535 1.00 98.19 188 TRP A N 1
ATOM 1494 C CA . TRP A 1 188 ? -6.102 1.956 -4.885 1.00 98.19 188 TRP A CA 1
ATOM 1495 C C . TRP A 1 188 ? -7.194 1.459 -5.827 1.00 98.19 188 TRP A C 1
ATOM 1497 O O . TRP A 1 188 ? -7.861 0.461 -5.549 1.00 98.19 188 TRP A O 1
ATOM 1507 N N . ARG A 1 189 ? -7.363 2.146 -6.957 1.00 96.94 189 ARG A N 1
ATOM 1508 C CA . ARG A 1 189 ? -8.400 1.854 -7.947 1.00 96.94 189 ARG A CA 1
ATOM 1509 C C . ARG A 1 189 ? -7.844 1.939 -9.374 1.00 96.94 189 ARG A C 1
ATOM 1511 O O . ARG A 1 189 ? -7.225 2.950 -9.721 1.00 96.94 189 ARG A O 1
ATOM 1518 N N . PRO A 1 190 ? -8.103 0.938 -10.230 1.00 95.62 190 PRO A N 1
ATOM 1519 C CA . PRO A 1 190 ? -7.924 1.038 -11.676 1.00 95.62 190 PRO A CA 1
ATOM 1520 C C . PRO A 1 190 ? -8.863 2.086 -12.278 1.00 95.62 190 PRO A C 1
ATOM 1522 O O . PRO A 1 190 ? -10.053 2.104 -11.978 1.00 95.62 190 PRO A O 1
ATOM 1525 N N . ILE A 1 191 ? -8.345 2.938 -13.157 1.00 92.94 191 ILE A N 1
ATOM 1526 C CA . ILE A 1 191 ? -9.138 3.947 -13.872 1.00 92.94 191 ILE A CA 1
ATOM 1527 C C . ILE A 1 191 ? -9.067 3.666 -15.372 1.00 92.94 191 ILE A C 1
ATOM 1529 O O . ILE A 1 191 ? -8.067 3.164 -15.881 1.00 92.94 191 ILE A O 1
ATOM 1533 N N . GLY A 1 192 ? -10.153 3.930 -16.087 1.00 90.56 192 GLY A N 1
ATOM 1534 C CA . GLY A 1 192 ? -10.275 3.711 -17.527 1.00 90.56 192 GLY A CA 1
ATOM 1535 C C . GLY A 1 192 ? -10.379 2.253 -18.000 1.00 90.56 192 GLY A C 1
ATOM 1536 O O . GLY A 1 192 ? -11.089 1.997 -18.974 1.00 90.56 192 GLY A O 1
ATOM 1537 N N . ALA A 1 193 ? -9.714 1.292 -17.349 1.00 93.25 193 ALA A N 1
ATOM 1538 C CA . ALA A 1 193 ? -9.784 -0.132 -17.688 1.00 93.25 193 ALA A CA 1
ATOM 1539 C C . ALA A 1 193 ? -9.413 -1.048 -16.505 1.00 93.25 193 ALA A C 1
ATOM 1541 O O . ALA A 1 193 ? -8.692 -0.609 -15.607 1.00 93.25 193 ALA A O 1
ATOM 1542 N N . PRO A 1 194 ? -9.846 -2.327 -16.517 1.00 95.12 194 PRO A N 1
ATOM 1543 C CA . PRO A 1 194 ? -9.402 -3.307 -15.534 1.00 95.12 194 PRO A CA 1
ATOM 1544 C C . PRO A 1 194 ? -7.880 -3.489 -15.525 1.00 95.12 194 PRO A C 1
ATOM 1546 O O . PRO A 1 194 ? -7.235 -3.515 -16.578 1.00 95.12 194 PRO A O 1
ATOM 1549 N N . ALA A 1 195 ? -7.307 -3.657 -14.336 1.00 95.69 195 ALA A N 1
ATOM 1550 C CA . ALA A 1 195 ? -5.866 -3.777 -14.141 1.00 95.69 195 ALA A CA 1
ATOM 1551 C C . ALA A 1 195 ? -5.355 -5.192 -14.453 1.00 95.69 195 ALA A C 1
ATOM 1553 O O . ALA A 1 195 ? -5.146 -6.013 -13.560 1.00 95.69 195 ALA A O 1
ATOM 1554 N N . TYR A 1 196 ? -5.165 -5.467 -15.743 1.00 96.00 196 TYR A N 1
ATOM 1555 C CA . TYR A 1 196 ? -4.434 -6.640 -16.230 1.00 96.00 196 TYR A CA 1
ATOM 1556 C C . TYR A 1 196 ? -2.940 -6.364 -16.398 1.00 96.00 196 TYR A C 1
ATOM 1558 O O . TYR A 1 196 ? -2.122 -7.210 -16.065 1.00 96.00 196 TYR A O 1
ATOM 1566 N N . ASP A 1 197 ? -2.592 -5.176 -16.892 1.00 95.38 197 ASP A N 1
ATOM 1567 C CA . ASP A 1 197 ? -1.210 -4.727 -17.018 1.00 95.38 197 ASP A CA 1
ATOM 1568 C C . ASP A 1 197 ? -0.716 -4.133 -15.690 1.00 95.38 197 ASP A C 1
ATOM 1570 O O . ASP A 1 197 ? -1.401 -3.329 -15.052 1.00 95.38 197 ASP A O 1
ATOM 1574 N N . MET A 1 198 ? 0.491 -4.525 -15.280 1.00 96.69 198 MET A N 1
ATOM 1575 C CA . MET A 1 198 ? 1.155 -4.064 -14.056 1.00 96.69 198 MET A CA 1
ATOM 1576 C C . MET A 1 198 ? 0.281 -4.110 -12.775 1.00 96.69 198 MET A C 1
ATOM 1578 O O . MET A 1 198 ? 0.222 -3.100 -12.068 1.00 96.69 198 MET A O 1
ATOM 1582 N N . PRO A 1 199 ? -0.435 -5.199 -12.438 1.00 97.50 199 PRO A N 1
ATOM 1583 C CA . PRO A 1 199 ? -1.301 -5.234 -11.254 1.00 97.50 199 PRO A CA 1
ATOM 1584 C C . PRO A 1 199 ? -0.525 -5.039 -9.935 1.00 97.50 199 PRO A C 1
ATOM 1586 O O . PRO A 1 199 ? 0.709 -5.018 -9.902 1.00 97.50 199 PRO A O 1
ATOM 1589 N N . LEU A 1 200 ? -1.260 -4.852 -8.834 1.00 97.69 200 LEU A N 1
ATOM 1590 C CA . LEU A 1 200 ? -0.674 -4.766 -7.495 1.00 97.69 200 LEU A CA 1
ATOM 1591 C C . LEU A 1 200 ? -0.473 -6.152 -6.888 1.00 97.69 200 LEU A C 1
ATOM 1593 O O . LEU A 1 200 ? -1.431 -6.906 -6.747 1.00 97.69 200 LEU A O 1
ATOM 1597 N N . ALA A 1 201 ? 0.751 -6.432 -6.452 1.00 98.56 201 ALA A N 1
ATOM 1598 C CA . ALA A 1 201 ? 1.043 -7.492 -5.500 1.00 98.56 201 ALA A CA 1
ATOM 1599 C C . ALA A 1 201 ? 0.995 -6.922 -4.078 1.00 98.56 201 ALA A C 1
ATOM 1601 O O . ALA A 1 201 ? 1.567 -5.860 -3.813 1.00 98.56 201 ALA A O 1
ATOM 1602 N N . LEU A 1 202 ? 0.333 -7.638 -3.174 1.00 98.75 202 LEU A N 1
ATOM 1603 C CA . LEU A 1 202 ? 0.153 -7.293 -1.765 1.00 98.75 202 LEU A CA 1
ATOM 1604 C C . LEU A 1 202 ? 0.644 -8.469 -0.917 1.00 98.75 202 LEU A C 1
ATOM 1606 O O . LEU A 1 202 ? 0.174 -9.593 -1.098 1.00 98.75 202 LEU A O 1
ATOM 1610 N N . ALA A 1 203 ? 1.597 -8.230 -0.020 1.00 98.50 203 ALA A N 1
ATOM 1611 C CA . ALA A 1 203 ? 2.060 -9.258 0.903 1.00 98.50 203 ALA A CA 1
ATOM 1612 C C . ALA A 1 203 ? 1.119 -9.356 2.105 1.00 98.50 203 ALA A C 1
ATOM 1614 O O . ALA A 1 203 ? 0.690 -8.332 2.640 1.00 98.50 203 ALA A O 1
ATOM 1615 N N . ASP A 1 204 ? 0.844 -10.569 2.580 1.00 98.44 204 ASP A N 1
ATOM 1616 C CA . ASP A 1 204 ? 0.204 -10.752 3.881 1.00 98.44 204 ASP A CA 1
ATOM 1617 C C . ASP A 1 204 ? 1.128 -10.220 4.977 1.00 98.44 204 ASP A C 1
ATOM 1619 O O . ASP A 1 204 ? 2.182 -10.791 5.270 1.00 98.44 204 ASP A O 1
ATOM 1623 N N . GLY A 1 205 ? 0.724 -9.118 5.606 1.00 96.94 205 GLY A N 1
ATOM 1624 C CA . GLY A 1 205 ? 1.534 -8.440 6.609 1.00 96.94 205 GLY A CA 1
ATOM 1625 C C . GLY A 1 205 ? 1.833 -9.281 7.852 1.00 96.94 205 GLY A C 1
ATOM 1626 O O . GLY A 1 205 ? 2.756 -8.944 8.588 1.00 96.94 205 GLY A O 1
ATOM 1627 N N . ARG A 1 206 ? 1.119 -10.393 8.081 1.00 96.50 206 ARG A N 1
ATOM 1628 C CA . ARG A 1 206 ? 1.419 -11.357 9.158 1.00 96.50 206 ARG A CA 1
ATOM 1629 C C . ARG A 1 206 ? 2.694 -12.155 8.890 1.00 96.50 206 ARG A C 1
ATOM 1631 O O . ARG A 1 206 ? 3.320 -12.635 9.829 1.00 96.50 206 ARG A O 1
ATOM 1638 N N . THR A 1 207 ? 3.094 -12.266 7.624 1.00 96.81 207 THR A N 1
ATOM 1639 C CA . THR A 1 207 ? 4.337 -12.934 7.196 1.00 96.81 207 THR A CA 1
ATOM 1640 C C . THR A 1 207 ? 5.557 -12.006 7.246 1.00 96.81 207 THR A C 1
ATOM 1642 O O . THR A 1 207 ? 6.693 -12.440 7.053 1.00 96.81 207 THR A O 1
ATOM 1645 N N . VAL A 1 208 ? 5.345 -10.716 7.534 1.00 93.56 208 VAL A N 1
ATOM 1646 C CA . VAL A 1 208 ? 6.393 -9.693 7.529 1.00 93.56 208 VAL A CA 1
ATOM 1647 C C . VAL A 1 208 ? 7.032 -9.579 8.904 1.00 93.56 208 VAL A C 1
ATOM 1649 O O . VAL A 1 208 ? 6.402 -9.160 9.877 1.00 93.56 208 VAL A O 1
ATOM 1652 N N . LYS A 1 209 ? 8.322 -9.908 8.989 1.00 90.62 209 LYS A N 1
ATOM 1653 C CA . LYS A 1 209 ? 9.073 -9.800 10.241 1.00 90.62 209 LYS A CA 1
ATOM 1654 C C . LYS A 1 209 ? 9.533 -8.358 10.464 1.00 90.62 209 LYS A C 1
ATOM 1656 O O . LYS A 1 209 ? 10.019 -7.728 9.524 1.00 90.62 209 LYS A O 1
ATOM 1661 N N . PRO A 1 210 ? 9.494 -7.843 11.709 1.00 87.25 210 PRO A N 1
ATOM 1662 C CA . PRO A 1 210 ? 9.968 -6.492 12.015 1.00 87.25 210 PRO A CA 1
ATOM 1663 C C . PRO A 1 210 ? 11.403 -6.208 11.547 1.00 87.25 210 PRO A C 1
ATOM 1665 O O . PRO A 1 210 ? 11.692 -5.095 11.128 1.00 87.25 210 PRO A O 1
ATOM 1668 N N . GLY A 1 211 ? 12.284 -7.216 11.573 1.00 90.00 211 GLY A N 1
ATOM 1669 C CA . GLY A 1 211 ? 13.677 -7.090 11.135 1.00 90.00 211 GLY A CA 1
ATOM 1670 C C . GLY A 1 211 ? 13.878 -6.920 9.626 1.00 90.00 211 GLY A C 1
ATOM 1671 O O . GLY A 1 211 ? 14.994 -6.634 9.222 1.00 90.00 211 GLY A O 1
ATOM 1672 N N . ASN A 1 212 ? 12.835 -7.082 8.805 1.00 93.75 212 ASN A N 1
ATOM 1673 C CA . ASN A 1 212 ? 12.913 -6.876 7.356 1.00 93.75 212 ASN A CA 1
ATOM 1674 C C . ASN A 1 212 ? 12.385 -5.508 6.899 1.00 93.75 212 ASN A C 1
ATOM 1676 O O . ASN A 1 212 ? 12.337 -5.233 5.700 1.00 93.75 212 ASN A O 1
ATOM 1680 N N . LEU A 1 213 ? 11.953 -4.663 7.837 1.00 94.75 213 LEU A N 1
ATOM 1681 C CA . LEU A 1 213 ? 11.487 -3.310 7.564 1.00 94.75 213 LEU A CA 1
ATOM 1682 C C . LEU A 1 213 ? 12.666 -2.344 7.676 1.00 94.75 213 LEU A C 1
ATOM 1684 O O . LEU A 1 213 ? 13.212 -2.153 8.762 1.00 94.75 213 LEU A O 1
ATOM 1688 N N . VAL A 1 214 ? 13.034 -1.702 6.569 1.00 96.31 214 VAL A N 1
ATOM 1689 C CA . VAL A 1 214 ? 14.183 -0.793 6.507 1.00 96.31 214 VAL A CA 1
ATOM 1690 C C . VAL A 1 214 ? 13.701 0.638 6.251 1.00 96.31 214 VAL A C 1
ATOM 1692 O O . VAL A 1 214 ? 13.330 0.966 5.120 1.00 96.31 214 VAL A O 1
ATOM 1695 N N . PRO A 1 215 ? 13.702 1.524 7.267 1.00 96.31 215 PRO A N 1
ATOM 1696 C CA . PRO A 1 215 ? 13.371 2.933 7.084 1.00 96.31 215 PRO A CA 1
ATOM 1697 C C . PRO A 1 215 ? 14.266 3.597 6.034 1.00 96.31 215 PRO A C 1
ATOM 1699 O O . PRO A 1 215 ? 15.494 3.579 6.141 1.00 96.31 215 PRO A O 1
ATOM 1702 N N . SER A 1 216 ? 13.645 4.226 5.040 1.00 96.56 216 SER A N 1
ATOM 1703 C CA . SER A 1 216 ? 14.318 4.958 3.974 1.00 96.56 216 SER A CA 1
ATOM 1704 C C . SER A 1 216 ? 13.838 6.398 3.909 1.00 96.56 216 SER A C 1
ATOM 1706 O O . SER A 1 216 ? 12.638 6.671 3.823 1.00 96.56 216 SER A O 1
ATOM 1708 N N . THR A 1 217 ? 14.793 7.325 3.912 1.00 95.19 217 THR A N 1
ATOM 1709 C CA . THR A 1 217 ? 14.518 8.756 3.787 1.00 95.19 217 THR A CA 1
ATOM 1710 C C . THR A 1 217 ? 14.001 9.068 2.385 1.00 95.19 217 THR A C 1
ATOM 1712 O O . THR A 1 217 ? 14.667 8.796 1.388 1.00 95.19 217 THR A O 1
ATOM 1715 N N . LEU A 1 218 ? 12.834 9.697 2.300 1.00 92.12 218 LEU A N 1
ATOM 1716 C CA . LEU A 1 218 ? 12.287 10.231 1.060 1.00 92.12 218 LEU A CA 1
ATOM 1717 C C . LEU A 1 218 ? 12.517 11.744 1.034 1.00 92.12 218 LEU A C 1
ATOM 1719 O O . LEU A 1 218 ? 11.826 12.484 1.727 1.00 92.12 218 LEU A O 1
ATOM 1723 N N . ARG A 1 219 ? 13.497 12.201 0.257 1.00 89.50 219 ARG A N 1
ATOM 1724 C CA . ARG A 1 219 ? 13.927 13.603 0.212 1.00 89.50 219 ARG A CA 1
ATOM 1725 C C . ARG A 1 219 ? 13.047 14.417 -0.732 1.00 89.50 219 ARG A C 1
ATOM 1727 O O . ARG A 1 219 ? 12.951 14.105 -1.923 1.00 89.50 219 ARG A O 1
ATOM 1734 N N . TYR A 1 220 ? 12.441 15.469 -0.196 1.00 84.88 220 TYR A N 1
ATOM 1735 C CA . TYR A 1 220 ? 11.742 16.521 -0.933 1.00 84.88 220 TYR A CA 1
ATOM 1736 C C . TYR A 1 220 ? 12.636 17.771 -1.000 1.00 84.88 220 TYR A C 1
ATOM 1738 O O . TYR A 1 220 ? 13.573 17.890 -0.211 1.00 84.88 220 TYR A O 1
ATOM 1746 N N . PRO A 1 221 ? 12.360 18.728 -1.905 1.00 82.25 221 PRO A N 1
ATOM 1747 C CA . PRO A 1 221 ? 13.103 19.989 -1.941 1.00 82.25 221 PRO A CA 1
ATOM 1748 C C . PRO A 1 221 ? 13.046 20.783 -0.626 1.00 82.25 221 PRO A C 1
ATOM 1750 O O . PRO A 1 221 ? 13.993 21.488 -0.295 1.00 82.25 221 PRO A O 1
ATOM 1753 N N . ASP A 1 222 ? 11.939 20.676 0.111 1.00 83.25 222 ASP A N 1
ATOM 1754 C CA . ASP A 1 222 ? 11.627 21.466 1.305 1.00 83.25 222 ASP A CA 1
ATOM 1755 C C . ASP A 1 222 ? 11.747 20.688 2.625 1.00 83.25 222 ASP A C 1
ATOM 1757 O O . ASP A 1 222 ? 11.755 21.296 3.696 1.00 83.25 222 ASP A O 1
ATOM 1761 N N . ARG A 1 223 ? 11.807 19.351 2.581 1.00 83.75 223 ARG A N 1
ATOM 1762 C CA . ARG A 1 223 ? 11.803 18.497 3.779 1.00 83.75 223 ARG A CA 1
ATOM 1763 C C . ARG A 1 223 ? 12.235 17.064 3.496 1.00 83.75 223 ARG A C 1
ATOM 1765 O O . ARG A 1 223 ? 12.182 16.596 2.364 1.00 83.75 223 ARG A O 1
ATOM 1772 N N . ASP A 1 224 ? 12.467 16.316 4.565 1.00 89.12 224 ASP A N 1
ATOM 1773 C CA . ASP A 1 224 ? 12.542 14.860 4.505 1.00 89.12 224 ASP A CA 1
ATOM 1774 C C . ASP A 1 224 ? 11.213 14.228 4.943 1.00 89.12 224 ASP A C 1
ATOM 1776 O O . ASP A 1 224 ? 10.573 14.630 5.918 1.00 89.12 224 ASP A O 1
ATOM 1780 N N . GLY A 1 225 ? 10.775 13.236 4.177 1.00 90.56 225 GLY A N 1
ATOM 1781 C CA . GLY A 1 225 ? 9.808 12.231 4.589 1.00 90.56 225 GLY A CA 1
ATOM 1782 C C . GLY A 1 225 ? 10.499 10.890 4.811 1.00 90.56 225 GLY A C 1
ATOM 1783 O O . GLY A 1 225 ? 11.717 10.760 4.681 1.00 90.56 225 GLY A O 1
ATOM 1784 N N . GLU A 1 226 ? 9.712 9.863 5.104 1.00 93.69 226 GLU A N 1
ATOM 1785 C CA . GLU A 1 226 ? 10.235 8.520 5.317 1.00 93.69 226 GLU A CA 1
ATOM 1786 C C . GLU A 1 226 ? 9.244 7.473 4.807 1.00 93.69 226 GLU A C 1
ATOM 1788 O O . GLU A 1 226 ? 8.033 7.649 4.913 1.00 93.69 226 GLU A O 1
ATOM 1793 N N . THR A 1 227 ? 9.781 6.406 4.229 1.00 95.00 227 THR A N 1
ATOM 1794 C CA . THR A 1 227 ? 9.068 5.211 3.751 1.00 95.00 227 THR A CA 1
ATOM 1795 C C . THR A 1 227 ? 9.798 3.979 4.285 1.00 95.00 227 THR A C 1
ATOM 1797 O O . THR A 1 227 ? 10.866 4.119 4.883 1.00 95.00 227 THR A O 1
ATOM 1800 N N . MET A 1 228 ? 9.274 2.772 4.086 1.00 96.31 228 MET A N 1
ATOM 1801 C CA . MET A 1 228 ? 10.024 1.548 4.381 1.00 96.31 228 MET A CA 1
ATOM 1802 C C . MET A 1 228 ? 10.316 0.778 3.107 1.00 96.31 228 MET A C 1
ATOM 1804 O O . MET A 1 228 ? 9.415 0.427 2.344 1.00 96.31 228 MET A O 1
ATOM 1808 N N . LEU A 1 229 ? 11.594 0.487 2.920 1.00 97.19 229 LEU A N 1
ATOM 1809 C CA . LEU A 1 229 ? 12.051 -0.564 2.035 1.00 97.19 229 LEU A CA 1
ATOM 1810 C C . LEU A 1 229 ? 11.949 -1.906 2.755 1.00 97.19 229 LEU A C 1
ATOM 1812 O O . LEU A 1 229 ? 11.879 -1.959 3.984 1.00 97.19 229 LEU A O 1
ATOM 1816 N N . ILE A 1 230 ? 11.920 -2.982 1.977 1.00 97.56 230 ILE A N 1
ATOM 1817 C CA . ILE A 1 230 ? 11.678 -4.327 2.488 1.00 97.56 230 ILE A CA 1
ATOM 1818 C C . ILE A 1 230 ? 12.824 -5.227 2.047 1.00 97.56 230 ILE A C 1
ATOM 1820 O O . ILE A 1 230 ? 13.106 -5.325 0.847 1.00 97.56 230 ILE A O 1
ATOM 1824 N N . ASP A 1 231 ? 13.467 -5.872 3.016 1.00 96.50 231 ASP A N 1
ATOM 1825 C CA . ASP A 1 231 ? 14.418 -6.950 2.759 1.00 96.50 231 ASP A CA 1
ATOM 1826 C C . ASP A 1 231 ? 13.677 -8.190 2.265 1.00 96.50 231 ASP A C 1
ATOM 1828 O O . ASP A 1 231 ? 12.552 -8.472 2.688 1.00 96.50 231 ASP A O 1
ATOM 1832 N N . TYR A 1 232 ? 14.319 -8.960 1.392 1.00 97.00 232 TYR A N 1
ATOM 1833 C CA . TYR A 1 232 ? 13.763 -10.222 0.923 1.00 97.00 232 TYR A CA 1
ATOM 1834 C C . TYR A 1 232 ? 13.605 -11.237 2.065 1.00 97.00 232 TYR A C 1
ATOM 1836 O O . TYR A 1 232 ? 14.495 -11.422 2.895 1.00 97.00 232 TYR A O 1
ATOM 1844 N N . SER A 1 233 ? 12.485 -11.956 2.041 1.00 96.56 233 SER A N 1
ATOM 1845 C CA . SER A 1 233 ? 12.256 -13.157 2.835 1.00 96.56 233 SER A CA 1
ATOM 1846 C C . SER A 1 233 ? 11.506 -14.184 1.984 1.00 96.56 233 SER A C 1
ATOM 1848 O O . SER A 1 233 ? 10.536 -13.815 1.317 1.00 96.56 233 SER A O 1
ATOM 1850 N N . PRO A 1 234 ? 11.896 -15.472 2.016 1.00 95.88 234 PRO A N 1
ATOM 1851 C CA . PRO A 1 234 ? 11.150 -16.534 1.343 1.00 95.88 234 PRO A CA 1
ATOM 1852 C C . PRO A 1 234 ? 9.800 -16.841 2.015 1.00 95.88 234 PRO A C 1
ATOM 1854 O O . PRO A 1 234 ? 9.005 -17.582 1.451 1.00 95.88 234 PRO A O 1
ATOM 1857 N N . GLU A 1 235 ? 9.548 -16.311 3.217 1.00 96.44 235 GLU A N 1
ATOM 1858 C CA . GLU A 1 235 ? 8.308 -16.536 3.974 1.00 96.44 235 GLU A CA 1
ATOM 1859 C C . GLU A 1 235 ? 7.161 -15.612 3.544 1.00 96.44 235 GL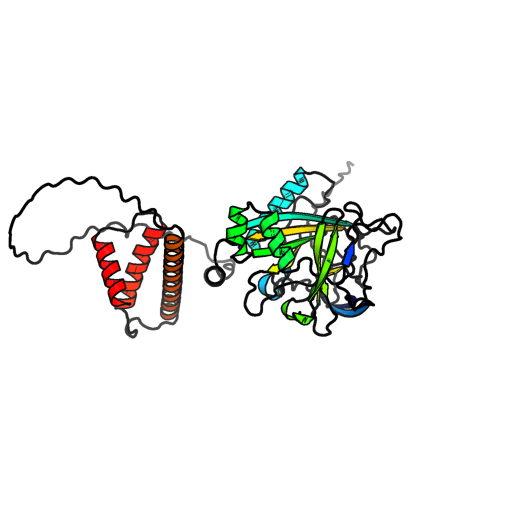U A C 1
ATOM 1861 O O . GLU A 1 235 ? 6.033 -15.808 3.985 1.00 96.44 235 GLU A O 1
ATOM 1866 N N . TYR A 1 236 ? 7.428 -14.600 2.712 1.00 97.94 236 TYR A N 1
ATOM 1867 C CA . TYR A 1 236 ? 6.385 -13.676 2.282 1.00 97.94 236 TYR A CA 1
ATOM 1868 C C . TYR A 1 236 ? 5.353 -14.366 1.400 1.00 97.94 236 TYR A C 1
ATOM 1870 O O . TYR A 1 236 ? 5.665 -14.866 0.316 1.00 97.94 236 TYR A O 1
ATOM 1878 N N . GLU A 1 237 ? 4.101 -14.301 1.833 1.00 98.38 237 GLU A N 1
ATOM 1879 C CA . GLU A 1 237 ? 2.966 -14.730 1.031 1.00 98.38 237 GLU A CA 1
ATOM 1880 C C . GLU A 1 237 ? 2.403 -13.544 0.257 1.00 98.38 237 GLU A C 1
ATOM 1882 O O . GLU A 1 237 ? 1.973 -12.549 0.843 1.00 98.38 237 GLU A O 1
ATOM 1887 N N . TRP A 1 238 ? 2.406 -13.655 -1.069 1.00 98.75 238 TRP A N 1
ATOM 1888 C CA . TRP A 1 238 ? 1.961 -12.600 -1.968 1.00 98.75 238 TRP A CA 1
ATOM 1889 C C . TRP A 1 238 ? 0.623 -12.931 -2.605 1.00 98.75 238 TRP A C 1
ATOM 1891 O O . TRP A 1 238 ? 0.380 -14.059 -3.040 1.00 98.75 238 TRP A O 1
ATOM 1901 N N . TYR A 1 239 ? -0.212 -11.907 -2.726 1.00 98.75 239 TYR A N 1
ATOM 1902 C CA . TYR A 1 239 ? -1.550 -12.000 -3.277 1.00 98.75 239 TYR A CA 1
ATOM 1903 C C . TYR A 1 239 ? -1.811 -10.868 -4.268 1.00 98.75 239 TYR A C 1
ATOM 1905 O O . TYR A 1 239 ? -1.267 -9.770 -4.145 1.00 98.75 239 TYR A O 1
ATOM 1913 N N . TYR A 1 240 ? -2.670 -11.126 -5.247 1.00 98.38 240 TYR A N 1
ATOM 1914 C CA . TYR A 1 240 ? -3.217 -10.109 -6.138 1.00 98.38 240 TYR A CA 1
ATOM 1915 C C . TYR A 1 240 ? -4.610 -10.509 -6.609 1.00 98.38 240 TYR A C 1
ATOM 1917 O O . TYR A 1 240 ? -5.018 -11.658 -6.460 1.00 98.38 240 TYR A O 1
ATOM 1925 N N . VAL A 1 241 ? -5.335 -9.567 -7.202 1.00 97.50 241 VAL A N 1
ATOM 1926 C CA . VAL A 1 241 ? -6.583 -9.848 -7.912 1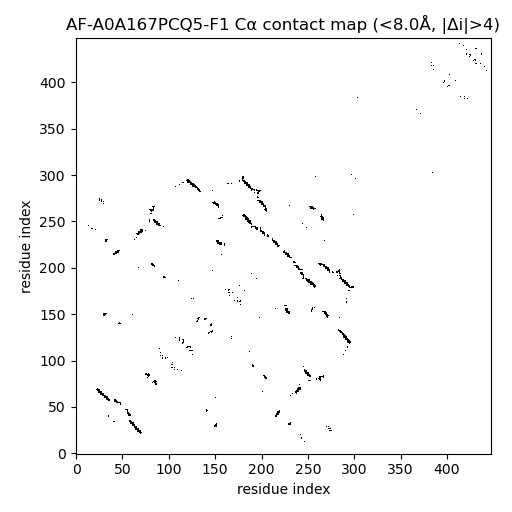.00 97.50 241 VAL A CA 1
ATOM 1927 C C . VAL A 1 241 ? -6.363 -9.527 -9.381 1.00 97.50 241 VAL A C 1
ATOM 1929 O O . VAL A 1 241 ? -6.117 -8.373 -9.748 1.00 97.50 241 VAL A O 1
ATOM 1932 N N . ARG A 1 242 ? -6.420 -10.559 -10.225 1.00 95.94 242 ARG A N 1
ATOM 1933 C CA . ARG A 1 242 ? -6.224 -10.404 -11.664 1.00 95.94 242 ARG A CA 1
ATOM 1934 C C . ARG A 1 242 ? -7.389 -9.625 -12.272 1.00 95.94 242 ARG A C 1
ATOM 1936 O O . ARG A 1 242 ? -8.557 -9.913 -12.003 1.00 95.94 242 ARG A O 1
ATOM 1943 N N . GLY A 1 243 ? -7.060 -8.615 -13.079 1.00 95.75 243 GLY A N 1
ATOM 1944 C CA . GLY A 1 243 ? -8.060 -7.796 -13.755 1.00 95.75 243 GLY A CA 1
ATOM 1945 C C . GLY A 1 243 ? -8.984 -7.063 -12.786 1.00 95.75 243 GLY A C 1
ATOM 1946 O O . GLY A 1 243 ? -10.190 -7.056 -13.025 1.00 95.75 243 GLY A O 1
ATOM 1947 N N . LEU A 1 244 ? -8.457 -6.501 -11.684 1.00 96.38 244 LEU A N 1
ATOM 1948 C CA . LEU A 1 244 ? -9.255 -5.674 -10.766 1.00 96.38 244 LEU A CA 1
ATOM 1949 C C . LEU A 1 244 ? -10.020 -4.621 -11.582 1.00 96.38 244 LEU A C 1
ATOM 1951 O O . LEU A 1 244 ? -9.424 -3.934 -12.415 1.00 96.38 244 LEU A O 1
ATOM 1955 N N . GLY A 1 245 ? -11.337 -4.568 -11.416 1.00 95.00 245 GLY A N 1
ATOM 1956 C CA . GLY A 1 245 ? -12.250 -3.745 -12.195 1.00 95.00 245 GLY A CA 1
ATOM 1957 C C . GLY A 1 245 ? -12.239 -2.282 -11.764 1.00 95.00 245 GLY A C 1
ATOM 1958 O O . GLY A 1 245 ? -11.777 -1.932 -10.682 1.00 95.00 245 GLY A O 1
ATOM 1959 N N . VAL A 1 246 ? -12.788 -1.412 -12.613 1.00 94.88 246 VAL A N 1
ATOM 1960 C CA . VAL A 1 246 ? -12.932 0.022 -12.300 1.00 94.88 246 VAL A CA 1
ATOM 1961 C C . VAL A 1 246 ? -14.020 0.288 -11.252 1.00 94.88 246 VAL A C 1
ATOM 1963 O O . VAL A 1 246 ? -14.001 1.329 -10.598 1.00 94.88 246 VAL A O 1
ATOM 1966 N N . ASP A 1 247 ? -14.955 -0.651 -11.060 1.00 95.12 247 ASP A N 1
ATOM 1967 C CA . ASP A 1 247 ? -15.958 -0.644 -9.989 1.00 95.12 247 ASP A CA 1
ATOM 1968 C C . ASP A 1 247 ? -15.472 -1.343 -8.707 1.00 95.12 247 ASP A C 1
ATOM 1970 O O . ASP A 1 247 ? -16.218 -1.436 -7.732 1.00 95.12 247 ASP A O 1
ATOM 1974 N N . GLU A 1 248 ? -14.218 -1.792 -8.681 1.00 96.44 248 GLU A N 1
ATOM 1975 C CA . GLU A 1 248 ? -13.563 -2.423 -7.540 1.00 96.44 248 GLU A CA 1
ATOM 1976 C C . GLU A 1 248 ? -12.428 -1.527 -7.013 1.00 96.44 248 GLU A C 1
ATOM 1978 O O . GLU A 1 248 ? -11.870 -0.696 -7.731 1.00 96.44 248 GLU A O 1
ATOM 1983 N N . ALA A 1 249 ? -12.074 -1.690 -5.740 1.00 97.75 249 ALA A N 1
ATOM 1984 C CA . ALA A 1 249 ? -10.938 -1.011 -5.127 1.00 97.75 249 ALA A CA 1
ATOM 1985 C C . ALA A 1 249 ? -10.187 -1.948 -4.176 1.00 97.75 249 ALA A C 1
ATOM 1987 O O . ALA A 1 249 ? -10.785 -2.808 -3.526 1.00 97.75 249 ALA A O 1
ATOM 1988 N N . ALA A 1 250 ? -8.875 -1.748 -4.070 1.00 98.56 250 ALA A N 1
ATOM 1989 C CA . ALA A 1 250 ? -8.038 -2.369 -3.056 1.00 98.56 250 ALA A CA 1
ATOM 1990 C C . ALA A 1 250 ? -7.829 -1.387 -1.896 1.00 98.56 250 ALA A C 1
ATOM 1992 O O . ALA A 1 250 ? -7.392 -0.253 -2.096 1.00 98.56 250 ALA A O 1
ATOM 1993 N N . LEU A 1 251 ? -8.126 -1.830 -0.679 1.00 98.69 251 LEU A N 1
ATOM 1994 C CA . LEU A 1 251 ? -7.769 -1.144 0.557 1.00 98.69 251 LEU A CA 1
ATOM 1995 C C . LEU A 1 251 ? -6.428 -1.698 1.029 1.00 98.69 251 LEU A C 1
ATOM 1997 O O . LEU A 1 251 ? -6.301 -2.907 1.206 1.00 98.69 251 LEU A O 1
ATOM 2001 N N . ILE A 1 252 ? -5.441 -0.833 1.245 1.00 98.69 252 ILE A N 1
ATOM 2002 C CA . ILE A 1 252 ? -4.068 -1.221 1.586 1.00 98.69 252 ILE A CA 1
ATOM 2003 C C . ILE A 1 252 ? -3.687 -0.535 2.895 1.00 98.69 252 ILE A C 1
ATOM 2005 O O . ILE A 1 252 ? -3.559 0.687 2.953 1.00 98.69 252 ILE A O 1
ATOM 2009 N N . LYS A 1 253 ? -3.496 -1.304 3.967 1.00 98.19 253 LYS A N 1
ATOM 2010 C CA . LYS A 1 253 ? -3.027 -0.788 5.255 1.00 98.19 253 LYS A CA 1
ATOM 2011 C C . LYS A 1 253 ? -1.548 -0.439 5.147 1.00 98.19 253 LYS A C 1
ATOM 2013 O O . LYS A 1 253 ? -0.687 -1.321 5.150 1.00 98.19 253 LYS A O 1
ATOM 2018 N N . CYS A 1 254 ? -1.254 0.853 5.105 1.00 97.56 254 CYS A N 1
ATOM 2019 C CA . CYS A 1 254 ? 0.108 1.373 5.152 1.00 97.56 254 CYS A CA 1
ATOM 2020 C C . CYS A 1 254 ? 0.620 1.508 6.584 1.00 97.56 254 CYS A C 1
ATOM 2022 O O . CYS A 1 254 ? 1.824 1.435 6.789 1.00 97.56 254 CYS A O 1
ATOM 2024 N N . TYR A 1 255 ? -0.271 1.707 7.561 1.00 97.38 255 TYR A N 1
ATOM 2025 C CA . TYR A 1 255 ? 0.071 1.709 8.983 1.00 97.38 255 TYR A CA 1
ATOM 2026 C C . TYR A 1 255 ? -1.152 1.442 9.862 1.00 97.38 255 TYR A C 1
ATOM 2028 O O . TYR A 1 255 ? -2.239 1.945 9.579 1.00 97.38 255 TYR A O 1
ATOM 2036 N N . ASP A 1 256 ? -0.954 0.737 10.972 1.00 96.25 256 ASP A N 1
ATOM 2037 C CA . ASP A 1 256 ? -1.880 0.684 12.104 1.00 96.25 256 ASP A CA 1
ATOM 2038 C C . ASP A 1 256 ? -1.109 0.950 13.400 1.00 96.25 256 ASP A C 1
ATOM 2040 O O . ASP A 1 256 ? -0.133 0.259 13.708 1.00 96.25 256 ASP A O 1
ATOM 2044 N N . SER A 1 257 ? -1.524 1.964 14.164 1.00 95.44 257 SER A N 1
ATOM 2045 C CA . SER A 1 257 ? -0.868 2.295 15.434 1.00 95.44 257 SER A CA 1
ATOM 2046 C C . SER A 1 257 ? -1.158 1.271 16.530 1.00 95.44 257 SER A C 1
ATOM 2048 O O . SER A 1 257 ? -0.391 1.160 17.486 1.00 95.44 257 SER A O 1
ATOM 2050 N N . ALA A 1 258 ? -2.236 0.498 16.385 1.00 92.25 258 ALA A N 1
ATOM 2051 C CA . ALA A 1 258 ? -2.636 -0.534 17.327 1.00 92.25 258 ALA A CA 1
ATOM 2052 C C . ALA A 1 258 ? -3.334 -1.689 16.582 1.00 92.25 258 ALA A C 1
ATOM 2054 O O . ALA A 1 258 ? -4.558 -1.832 16.700 1.00 92.25 258 ALA A O 1
ATOM 2055 N N . PRO A 1 259 ? -2.581 -2.511 15.820 1.00 90.62 259 PRO A N 1
ATOM 2056 C CA . PRO A 1 259 ? -3.143 -3.672 15.139 1.00 90.62 259 PRO A CA 1
ATOM 2057 C C . PRO A 1 259 ? -3.740 -4.661 16.149 1.00 90.62 259 PRO A C 1
ATOM 2059 O O . PRO A 1 259 ? -3.366 -4.686 17.329 1.00 90.62 259 PRO A O 1
ATOM 2062 N N . GLN A 1 260 ? -4.688 -5.474 15.680 1.00 86.50 260 GLN A N 1
ATOM 2063 C CA . GLN A 1 260 ? -5.220 -6.590 16.461 1.00 86.50 260 GLN A CA 1
ATOM 2064 C C . GLN A 1 260 ? -4.108 -7.610 16.743 1.00 86.50 260 GLN A C 1
ATOM 2066 O O . GLN A 1 260 ? -3.117 -7.678 16.015 1.00 86.50 260 GLN A O 1
ATOM 2071 N N . GLU A 1 261 ? -4.258 -8.404 17.801 1.00 86.12 261 GLU A N 1
ATOM 2072 C CA . GLU A 1 261 ? -3.311 -9.482 18.084 1.00 86.12 261 GLU A CA 1
ATOM 2073 C C . GLU A 1 261 ? -3.270 -10.472 16.910 1.00 86.12 261 GLU A C 1
ATOM 2075 O O . GLU A 1 261 ? -4.310 -10.894 16.407 1.00 86.12 261 GLU A O 1
ATOM 2080 N N . GLY A 1 262 ? -2.065 -10.777 16.420 1.00 88.19 262 GLY A N 1
ATOM 2081 C CA . GLY A 1 262 ? -1.870 -11.586 15.211 1.00 88.19 262 GLY A CA 1
ATOM 2082 C C . GLY A 1 262 ? -2.282 -10.903 13.896 1.00 88.19 262 GLY A C 1
ATOM 2083 O O . GLY A 1 262 ? -2.240 -11.542 12.846 1.00 88.19 262 GLY A O 1
ATOM 2084 N N . GLY A 1 263 ? -2.685 -9.630 13.932 1.00 92.88 263 GLY A N 1
ATOM 2085 C CA . GLY A 1 263 ? -3.044 -8.838 12.760 1.00 92.88 263 GLY A CA 1
ATOM 2086 C C . GLY A 1 263 ? -1.862 -8.086 12.151 1.00 92.88 263 GLY A C 1
ATOM 2087 O O . GLY A 1 263 ? -0.865 -7.785 12.810 1.00 92.88 263 GLY A O 1
ATOM 2088 N N . SER A 1 264 ? -1.998 -7.737 10.875 1.00 94.75 264 SER A N 1
ATOM 2089 C CA . SER A 1 264 ? -1.002 -6.970 10.136 1.00 94.75 264 SER A CA 1
ATOM 2090 C C . SER A 1 264 ? -0.917 -5.520 10.624 1.00 94.75 264 SER A C 1
ATOM 2092 O O . SER A 1 264 ? -1.931 -4.828 10.794 1.00 94.75 264 SER A O 1
ATOM 2094 N N . LYS A 1 265 ? 0.319 -5.036 10.786 1.00 94.81 265 LYS A N 1
ATOM 2095 C CA . LYS A 1 265 ? 0.634 -3.624 11.047 1.00 94.81 265 LYS A CA 1
ATOM 2096 C C . LYS A 1 265 ? 0.869 -2.819 9.762 1.00 94.81 265 LYS A C 1
ATOM 2098 O O . LYS A 1 265 ? 0.625 -1.613 9.747 1.00 94.81 265 LYS A O 1
ATOM 2103 N N . PHE A 1 266 ? 1.328 -3.483 8.704 1.00 94.94 266 PHE A N 1
ATOM 2104 C CA . PHE A 1 266 ? 1.731 -2.891 7.430 1.00 94.94 266 PHE A CA 1
ATOM 2105 C C . PHE A 1 266 ? 1.514 -3.890 6.293 1.00 94.94 266 PHE A C 1
ATOM 2107 O O . PHE A 1 266 ? 1.605 -5.095 6.508 1.00 94.94 266 PHE A O 1
ATOM 2114 N N . THR A 1 267 ? 1.342 -3.394 5.073 1.00 97.88 267 THR A N 1
ATOM 2115 C CA . THR A 1 267 ? 1.222 -4.235 3.874 1.00 97.88 267 THR A CA 1
ATOM 2116 C C . THR A 1 267 ? 2.305 -3.863 2.875 1.00 97.88 267 THR A C 1
ATOM 2118 O O . THR A 1 267 ? 2.158 -2.842 2.195 1.00 97.88 267 THR A O 1
ATOM 2121 N N . PRO A 1 268 ? 3.401 -4.635 2.770 1.00 98.25 268 PRO A N 1
ATOM 2122 C CA . PRO A 1 268 ? 4.322 -4.503 1.654 1.00 98.25 268 PRO A CA 1
ATOM 2123 C C . PRO A 1 268 ? 3.591 -4.688 0.335 1.00 98.25 268 PRO A C 1
ATOM 2125 O O . PRO A 1 268 ? 2.789 -5.608 0.178 1.00 98.25 268 PRO A O 1
ATOM 2128 N N . HIS A 1 269 ? 3.859 -3.802 -0.612 1.00 98.69 269 HIS A N 1
ATOM 2129 C CA . HIS A 1 269 ? 3.184 -3.825 -1.897 1.00 98.69 269 HIS A CA 1
ATOM 2130 C C . HIS A 1 269 ? 4.093 -3.357 -3.021 1.00 98.69 269 HIS A C 1
ATOM 2132 O O . HIS A 1 269 ? 5.109 -2.687 -2.808 1.00 98.69 269 HIS A O 1
ATOM 2138 N N . THR A 1 270 ? 3.752 -3.771 -4.237 1.00 98.62 270 THR A N 1
ATOM 2139 C CA . THR A 1 270 ? 4.504 -3.416 -5.436 1.00 98.62 270 THR A CA 1
ATOM 2140 C C . THR A 1 270 ? 3.668 -3.605 -6.695 1.00 98.62 270 THR A C 1
ATOM 2142 O O . THR A 1 270 ? 2.726 -4.395 -6.713 1.00 98.62 270 THR A O 1
ATOM 2145 N N . ALA A 1 271 ? 4.005 -2.880 -7.759 1.00 98.06 271 ALA A N 1
ATOM 2146 C CA . ALA A 1 271 ? 3.540 -3.225 -9.095 1.00 98.06 271 ALA A CA 1
ATOM 2147 C C . ALA A 1 271 ? 4.430 -4.330 -9.675 1.00 98.06 271 ALA A C 1
ATOM 2149 O O . ALA A 1 271 ? 5.642 -4.300 -9.476 1.00 98.06 271 ALA A O 1
ATOM 2150 N N . PHE A 1 272 ? 3.870 -5.262 -10.438 1.00 97.88 272 PHE A N 1
ATOM 2151 C CA . PHE A 1 272 ? 4.669 -6.308 -11.081 1.00 97.88 272 PHE A CA 1
ATOM 2152 C C . PHE A 1 272 ? 4.188 -6.596 -12.499 1.00 97.88 272 PHE A C 1
ATOM 2154 O O . PHE A 1 272 ? 3.019 -6.399 -12.812 1.00 97.88 272 PHE A O 1
ATOM 2161 N N . GLU A 1 273 ? 5.085 -7.082 -13.350 1.00 96.62 273 GLU A N 1
ATOM 2162 C CA . GLU A 1 273 ? 4.733 -7.539 -14.694 1.00 96.62 273 GLU A CA 1
ATOM 2163 C C . GLU A 1 273 ? 4.088 -8.929 -14.609 1.00 96.62 273 GLU A C 1
ATOM 2165 O O . GLU A 1 273 ? 4.759 -9.905 -14.274 1.00 96.62 273 GLU A O 1
ATOM 2170 N N . ASP A 1 274 ? 2.783 -9.023 -14.885 1.00 96.50 274 ASP A N 1
ATOM 2171 C CA . ASP A 1 274 ? 2.080 -10.307 -14.965 1.00 96.50 274 ASP A CA 1
ATOM 2172 C C . ASP A 1 274 ? 2.408 -10.975 -16.318 1.00 96.50 274 ASP A C 1
ATOM 2174 O O . ASP A 1 274 ? 2.003 -10.455 -17.366 1.00 96.50 274 ASP A O 1
ATOM 2178 N N . PRO A 1 275 ? 3.109 -12.128 -16.342 1.00 95.88 275 PRO A N 1
ATOM 2179 C CA . PRO A 1 275 ? 3.479 -12.815 -17.583 1.00 95.88 275 PRO A CA 1
ATOM 2180 C C . PRO A 1 275 ? 2.264 -13.369 -18.344 1.00 95.88 275 PRO A C 1
ATOM 2182 O O . PRO A 1 275 ? 2.390 -13.800 -19.486 1.00 95.88 275 PRO A O 1
ATOM 2185 N N . THR A 1 276 ? 1.088 -13.367 -17.715 1.00 93.94 276 THR A N 1
ATOM 2186 C CA . THR A 1 276 ? -0.191 -13.799 -18.283 1.00 93.94 276 THR A CA 1
ATOM 2187 C C . THR A 1 276 ? -1.070 -12.624 -18.719 1.00 93.94 276 THR A C 1
ATOM 2189 O O . THR A 1 276 ? -2.260 -12.815 -18.991 1.00 93.94 276 THR A O 1
ATOM 2192 N N . THR A 1 277 ? -0.522 -11.402 -18.767 1.00 94.44 277 THR A N 1
ATOM 2193 C CA . THR A 1 277 ? -1.229 -10.211 -19.263 1.00 94.44 277 THR A CA 1
ATOM 2194 C C . THR A 1 277 ? -1.768 -10.478 -20.678 1.00 94.44 277 THR A C 1
ATOM 2196 O O . THR A 1 277 ? -0.980 -10.784 -21.572 1.00 94.44 277 THR A O 1
ATOM 2199 N N . PRO A 1 278 ? -3.092 -10.385 -20.917 1.00 93.00 278 PRO A N 1
ATOM 2200 C CA . PRO A 1 278 ? -3.654 -10.583 -22.252 1.00 93.00 278 PRO A CA 1
ATOM 2201 C C . PRO A 1 278 ? -3.176 -9.517 -23.244 1.00 93.00 278 PRO A C 1
ATOM 2203 O O . PRO A 1 278 ? -3.058 -8.353 -22.875 1.00 93.00 278 PRO A O 1
ATOM 2206 N N . GLU A 1 279 ? -3.009 -9.868 -24.522 1.00 92.56 279 GLU A N 1
ATOM 2207 C CA . GLU A 1 279 ? -2.559 -8.921 -25.564 1.00 92.56 279 GLU A CA 1
ATOM 2208 C C . GLU A 1 279 ? -3.483 -7.704 -25.735 1.00 92.56 279 GLU A C 1
ATOM 2210 O O . GLU A 1 279 ? -3.035 -6.615 -26.083 1.00 92.56 279 GLU A O 1
ATOM 2215 N N . TRP A 1 280 ? -4.781 -7.872 -25.472 1.00 93.06 280 TRP A N 1
ATOM 2216 C CA . TRP A 1 280 ? -5.772 -6.795 -25.544 1.00 93.06 280 TRP A CA 1
ATOM 2217 C C . TRP A 1 280 ? -5.800 -5.905 -24.293 1.00 93.06 280 TRP A C 1
ATOM 2219 O O . TRP A 1 280 ? -6.546 -4.920 -24.265 1.00 93.06 280 TRP A O 1
ATOM 2229 N N . ALA A 1 281 ? -5.045 -6.244 -23.242 1.00 94.31 281 ALA A N 1
ATOM 2230 C CA . ALA A 1 281 ? -5.011 -5.466 -22.014 1.00 94.31 281 ALA A CA 1
ATOM 2231 C C . ALA A 1 281 ? -4.494 -4.052 -22.293 1.00 94.31 281 ALA A C 1
ATOM 2233 O O . ALA A 1 281 ? -3.447 -3.848 -22.908 1.00 94.31 281 ALA A O 1
ATOM 2234 N N . LYS A 1 282 ? -5.231 -3.052 -21.809 1.00 94.44 282 LYS A N 1
ATOM 2235 C CA . LYS A 1 282 ? -4.782 -1.663 -21.898 1.00 94.44 282 LYS A CA 1
ATOM 2236 C C . LYS A 1 282 ? -3.653 -1.411 -20.890 1.00 94.44 282 LYS A C 1
ATOM 2238 O O . LYS A 1 282 ? -3.696 -1.986 -19.800 1.00 94.44 282 LYS A O 1
ATOM 2243 N N . PRO A 1 283 ? -2.696 -0.515 -21.199 1.00 94.75 283 PRO A N 1
ATOM 2244 C CA . PRO A 1 283 ? -1.693 -0.082 -20.235 1.00 94.75 283 PRO A CA 1
ATOM 2245 C C . PRO A 1 283 ? -2.336 0.443 -18.951 1.00 94.75 283 PRO A C 1
ATOM 2247 O O . PRO A 1 283 ? -3.337 1.166 -19.003 1.00 94.75 283 PRO A O 1
ATOM 2250 N N . ARG A 1 284 ? -1.747 0.103 -17.802 1.00 94.62 284 ARG A N 1
ATOM 2251 C CA . ARG A 1 284 ? -2.315 0.431 -16.494 1.00 94.62 284 ARG A CA 1
ATOM 2252 C C . ARG A 1 284 ? -2.537 1.924 -16.321 1.00 94.62 284 ARG A C 1
ATOM 2254 O O . ARG A 1 284 ? -1.603 2.719 -16.442 1.00 94.62 284 ARG A O 1
ATOM 2261 N N . GLN A 1 285 ? -3.734 2.283 -15.882 1.00 94.50 285 GLN A N 1
ATOM 2262 C CA . GLN A 1 285 ? -3.999 3.568 -15.254 1.00 94.50 285 GLN A CA 1
ATOM 2263 C C . GLN A 1 285 ? -4.664 3.319 -13.905 1.00 94.50 285 GLN A C 1
ATOM 2265 O O . GLN A 1 285 ? -5.531 2.457 -13.780 1.00 94.50 285 GLN A O 1
ATOM 2270 N N . SER A 1 286 ? -4.230 4.039 -12.878 1.00 95.19 286 SER A N 1
ATOM 2271 C CA . SER A 1 286 ? -4.761 3.869 -11.527 1.00 95.19 286 SER A CA 1
ATOM 2272 C C . SER A 1 286 ? -4.691 5.160 -10.733 1.00 95.19 286 SER A C 1
ATOM 2274 O O . SER A 1 286 ? -3.730 5.917 -10.891 1.00 95.19 286 SER A O 1
ATOM 2276 N N . ILE A 1 287 ? -5.634 5.339 -9.817 1.00 94.94 287 ILE A N 1
ATOM 2277 C CA . ILE A 1 287 ? -5.596 6.358 -8.774 1.00 94.94 287 ILE A CA 1
ATOM 2278 C C . ILE A 1 287 ? -5.395 5.696 -7.409 1.00 94.94 287 ILE A C 1
ATOM 2280 O O . ILE A 1 287 ? -5.935 4.626 -7.134 1.00 94.94 287 ILE A O 1
ATOM 2284 N N . GLU A 1 288 ? -4.607 6.334 -6.555 1.00 96.38 288 GLU A N 1
ATOM 2285 C CA . GLU A 1 288 ? -4.397 5.941 -5.167 1.00 96.38 288 GLU A CA 1
ATOM 2286 C C . GLU A 1 288 ? -4.662 7.137 -4.259 1.00 96.38 288 GLU A C 1
ATOM 2288 O O . GLU A 1 288 ? -4.003 8.164 -4.404 1.00 96.38 288 GLU A O 1
ATOM 2293 N N . LEU A 1 289 ? -5.617 7.017 -3.338 1.00 97.06 289 LEU A N 1
ATOM 2294 C CA . LEU A 1 289 ? -5.869 8.015 -2.294 1.00 97.06 289 LEU A CA 1
ATOM 2295 C C . LEU A 1 289 ? -5.241 7.535 -1.000 1.00 97.06 289 LEU A C 1
ATOM 2297 O O . LEU A 1 289 ? -5.437 6.384 -0.618 1.00 97.06 289 LEU A O 1
ATOM 2301 N N . ARG A 1 290 ? -4.542 8.424 -0.299 1.00 97.88 290 ARG A N 1
ATOM 2302 C CA . ARG A 1 290 ? -3.962 8.143 1.013 1.00 97.88 290 ARG A CA 1
ATOM 2303 C C . ARG A 1 290 ? -4.810 8.804 2.087 1.00 97.88 290 ARG A C 1
ATOM 2305 O O . ARG A 1 290 ? -4.997 10.025 2.072 1.00 97.88 290 ARG A O 1
ATOM 2312 N N . ALA A 1 291 ? -5.310 7.997 3.016 1.00 98.31 291 ALA A N 1
ATOM 2313 C CA . ALA A 1 291 ? -6.238 8.453 4.035 1.00 98.31 291 ALA A CA 1
ATOM 2314 C C . ALA A 1 291 ? -5.716 8.184 5.444 1.00 98.31 291 ALA A C 1
ATOM 2316 O O . ALA A 1 291 ? -5.248 7.087 5.751 1.00 98.31 291 ALA A O 1
ATOM 2317 N N . LEU A 1 292 ? -5.840 9.185 6.315 1.00 98.12 292 LEU A N 1
ATOM 2318 C CA . LEU A 1 292 ? -5.705 9.019 7.756 1.00 98.12 292 LEU A CA 1
ATOM 2319 C C . LEU A 1 292 ? -7.072 8.655 8.336 1.00 98.12 292 LEU A C 1
ATOM 2321 O O . LEU A 1 292 ? -7.993 9.469 8.307 1.00 98.12 292 LEU A O 1
ATOM 2325 N N . ASN A 1 293 ? -7.172 7.467 8.919 1.00 97.19 293 ASN A N 1
ATOM 2326 C CA . ASN A 1 293 ? -8.376 6.961 9.561 1.00 97.19 293 ASN A CA 1
ATOM 2327 C C . ASN A 1 293 ? -8.224 7.051 11.074 1.00 97.19 293 ASN A C 1
ATOM 2329 O O . ASN A 1 293 ? -7.326 6.446 11.665 1.00 97.19 293 ASN A O 1
ATOM 2333 N N . ALA A 1 294 ? -9.115 7.803 11.706 1.00 92.94 294 ALA A N 1
ATOM 2334 C CA . ALA A 1 294 ? -9.093 8.046 13.131 1.00 92.94 294 ALA A CA 1
ATOM 2335 C C . ALA A 1 294 ? -10.324 7.480 13.834 1.00 92.94 294 ALA A C 1
ATOM 2337 O O . ALA A 1 294 ? -11.462 7.596 13.372 1.00 92.94 294 ALA A O 1
ATOM 2338 N N . TYR A 1 295 ? -10.076 6.926 15.016 1.00 87.75 295 TYR A N 1
ATOM 2339 C CA . TYR A 1 295 ? -11.071 6.209 15.794 1.00 87.75 295 TYR A CA 1
ATOM 2340 C C . TYR A 1 295 ? -11.436 6.971 17.065 1.00 87.75 295 TYR A C 1
ATOM 2342 O O . TYR A 1 295 ? -10.590 7.605 17.704 1.00 87.75 295 TYR A O 1
ATOM 2350 N N . GLN A 1 296 ? -12.713 6.909 17.441 1.00 68.56 296 GLN A N 1
ATOM 2351 C CA . GLN A 1 296 ? -13.202 7.600 18.631 1.00 68.56 296 GLN A CA 1
ATOM 2352 C C . GLN A 1 296 ? -12.840 6.864 19.922 1.00 68.56 296 GLN A C 1
ATOM 2354 O O . GLN A 1 296 ? -12.558 7.509 20.930 1.00 68.56 296 GLN A O 1
ATOM 2359 N N . TYR A 1 297 ? -12.807 5.532 19.901 1.00 62.31 297 TYR A N 1
ATOM 2360 C CA . TYR A 1 297 ? -12.670 4.709 21.100 1.00 62.31 297 TYR A CA 1
ATOM 2361 C C . TYR A 1 297 ? -11.331 3.970 21.164 1.00 62.31 297 TYR A C 1
ATOM 2363 O O . TYR A 1 297 ? -10.691 3.713 20.144 1.00 62.31 297 TYR A O 1
ATOM 2371 N N . ALA A 1 298 ? -10.915 3.627 22.386 1.00 56.31 298 ALA A N 1
ATOM 2372 C CA . ALA A 1 298 ? -9.772 2.753 22.624 1.00 56.31 298 ALA A CA 1
ATOM 2373 C C . ALA A 1 298 ? -10.035 1.338 22.072 1.00 56.31 298 ALA A C 1
ATOM 2375 O O . ALA A 1 298 ? -11.184 0.911 21.944 1.00 56.31 298 ALA A O 1
ATOM 2376 N N . ARG A 1 299 ? -8.955 0.612 21.757 1.00 53.84 299 ARG A N 1
ATOM 2377 C CA . ARG A 1 299 ? -8.956 -0.700 21.080 1.00 53.84 299 ARG A CA 1
ATOM 2378 C C . ARG A 1 299 ? -9.950 -1.707 21.673 1.00 53.84 299 ARG A C 1
ATOM 2380 O O . ARG A 1 299 ? -10.660 -2.369 20.924 1.00 53.84 299 ARG A O 1
ATOM 2387 N N . GLU A 1 300 ? -10.010 -1.786 22.999 1.00 50.31 300 GLU A N 1
ATOM 2388 C CA . GLU A 1 300 ? -10.860 -2.722 23.750 1.00 50.31 300 GLU A CA 1
ATOM 2389 C C . GLU A 1 300 ? -12.350 -2.545 23.428 1.00 50.31 300 GLU A C 1
ATOM 2391 O O . GLU A 1 300 ? -13.075 -3.520 23.269 1.00 50.31 300 GLU A O 1
ATOM 2396 N N . TYR A 1 301 ? -12.791 -1.303 23.225 1.00 50.75 301 TYR A N 1
ATOM 2397 C CA . TYR A 1 301 ? -14.183 -1.002 22.902 1.00 50.75 301 TYR A CA 1
ATOM 2398 C C . TYR A 1 301 ? -14.552 -1.382 21.461 1.00 50.75 301 TYR A C 1
ATOM 2400 O O . TYR A 1 301 ? -15.653 -1.863 21.208 1.00 50.75 301 TYR A O 1
ATOM 2408 N N . LEU A 1 302 ? -13.643 -1.176 20.500 1.00 52.47 302 LEU A N 1
ATOM 2409 C CA . LEU A 1 302 ? -13.903 -1.491 19.089 1.00 52.47 302 LEU A CA 1
ATOM 2410 C C . LEU A 1 302 ? -13.958 -3.001 18.841 1.00 52.47 302 LEU A C 1
ATOM 2412 O O . LEU A 1 302 ? -14.818 -3.456 18.091 1.00 52.47 302 LEU A O 1
ATOM 2416 N N . ALA A 1 303 ? -13.077 -3.768 19.491 1.00 51.06 303 ALA A N 1
ATOM 2417 C CA . ALA A 1 303 ? -13.079 -5.224 19.397 1.00 51.06 303 ALA A CA 1
ATOM 2418 C C . ALA A 1 303 ? -14.390 -5.822 19.936 1.00 51.06 303 ALA A C 1
ATOM 2420 O O . ALA A 1 303 ? -14.992 -6.668 19.276 1.00 51.06 303 ALA A O 1
ATOM 2421 N N . GLU A 1 304 ? -14.875 -5.335 21.084 1.00 48.19 304 GLU A N 1
ATOM 2422 C CA . GLU A 1 304 ? -16.144 -5.804 21.654 1.00 48.19 304 GLU A CA 1
ATOM 2423 C C . GLU A 1 304 ? -17.368 -5.336 20.866 1.00 48.19 304 GLU A C 1
ATOM 2425 O O . GLU A 1 304 ? -18.291 -6.116 20.623 1.00 48.19 304 GLU A O 1
ATOM 2430 N N . ARG A 1 305 ? -17.362 -4.098 20.361 1.00 48.81 305 ARG A N 1
ATOM 2431 C CA . ARG A 1 305 ? -18.422 -3.619 19.468 1.00 48.81 305 ARG A CA 1
ATOM 2432 C C . ARG A 1 305 ? -18.512 -4.461 18.194 1.00 48.81 305 ARG A C 1
ATOM 2434 O O . ARG A 1 305 ? -19.615 -4.825 17.802 1.00 48.81 305 ARG A O 1
ATOM 2441 N N . HIS A 1 306 ? -17.387 -4.788 17.558 1.00 49.50 306 HIS A N 1
ATOM 2442 C CA . HIS A 1 306 ? -17.393 -5.584 16.330 1.00 49.50 306 HIS A CA 1
ATOM 2443 C C . HIS A 1 306 ? -17.870 -7.024 16.574 1.00 49.50 306 HIS A C 1
ATOM 2445 O O . HIS A 1 306 ? -18.669 -7.543 15.795 1.00 49.50 306 HIS A O 1
ATOM 2451 N N . LYS A 1 307 ? -17.458 -7.650 17.688 1.00 49.09 307 LYS A N 1
ATOM 2452 C CA . LYS A 1 307 ? -18.007 -8.946 18.125 1.00 49.09 307 LYS A CA 1
ATOM 2453 C C . LYS A 1 307 ? -19.525 -8.879 18.300 1.00 49.09 307 LYS A C 1
ATOM 2455 O O . LYS A 1 307 ? -20.229 -9.754 17.803 1.00 49.09 307 LYS A O 1
ATOM 2460 N N . LEU A 1 308 ? -20.038 -7.835 18.955 1.00 43.31 308 LEU A N 1
ATOM 2461 C CA . LEU A 1 308 ? -21.478 -7.617 19.122 1.00 43.31 308 LEU A CA 1
ATOM 2462 C C . LEU A 1 308 ? -22.192 -7.379 17.788 1.00 43.31 308 LEU A C 1
ATOM 2464 O O . LEU A 1 308 ? -23.243 -7.964 17.560 1.00 43.31 308 LEU A O 1
ATOM 2468 N N . GLU A 1 309 ? -21.630 -6.579 16.884 1.00 46.12 309 GLU A N 1
ATOM 2469 C CA . GLU A 1 309 ? -22.203 -6.345 15.553 1.00 46.12 309 GLU A CA 1
ATOM 2470 C C . GLU A 1 309 ? -22.247 -7.632 14.716 1.00 46.12 309 GLU A C 1
ATOM 2472 O O . GLU A 1 309 ? -23.250 -7.887 14.055 1.00 46.12 309 GLU A O 1
ATOM 2477 N N . LEU A 1 310 ? -21.219 -8.484 14.783 1.00 48.41 310 LEU A N 1
ATOM 2478 C CA . LEU A 1 310 ? -21.225 -9.810 14.153 1.00 48.41 310 LEU A CA 1
ATOM 2479 C C . LEU A 1 310 ? -22.280 -10.742 14.763 1.00 48.41 310 LEU A C 1
ATOM 2481 O O . LEU A 1 310 ? -22.944 -11.469 14.027 1.00 48.41 310 LEU A O 1
ATOM 2485 N N . LEU A 1 311 ? -22.464 -10.703 16.085 1.00 42.81 311 LEU A N 1
ATOM 2486 C CA . LEU A 1 311 ? -23.490 -11.479 16.791 1.00 42.81 311 LEU A CA 1
ATOM 2487 C C . LEU A 1 311 ? -24.916 -10.981 16.509 1.00 42.81 311 LEU A C 1
ATOM 2489 O O . LEU A 1 311 ? -25.860 -11.766 16.570 1.00 42.81 311 LEU A O 1
ATOM 2493 N N . LEU A 1 312 ? -25.074 -9.688 16.214 1.00 36.84 312 LEU A N 1
ATOM 2494 C CA . LEU A 1 312 ? -26.353 -9.031 15.931 1.00 36.84 312 LEU A CA 1
ATOM 2495 C C . LEU A 1 312 ? -26.687 -8.977 14.433 1.00 36.84 312 LEU A C 1
ATOM 2497 O O . LEU A 1 312 ? -27.787 -8.551 14.077 1.00 36.84 312 LEU A O 1
ATOM 2501 N N . ARG A 1 313 ? -25.779 -9.409 13.545 1.00 38.56 313 ARG A N 1
ATOM 2502 C CA . ARG A 1 313 ? -26.079 -9.524 12.114 1.00 38.56 313 ARG A CA 1
ATOM 2503 C C . ARG A 1 313 ? -27.196 -10.558 11.907 1.00 38.56 313 ARG A C 1
ATOM 2505 O O . ARG A 1 313 ? -27.037 -11.709 12.323 1.00 38.56 313 ARG A O 1
ATOM 2512 N N . PRO A 1 314 ? -28.305 -10.195 11.236 1.00 33.59 314 PRO A N 1
ATOM 2513 C CA . PRO A 1 314 ? -29.308 -11.172 10.841 1.00 33.59 314 PRO A CA 1
ATOM 2514 C C . PRO A 1 314 ? -28.653 -12.227 9.943 1.00 33.59 314 PRO A C 1
ATOM 2516 O O . PRO A 1 314 ? -27.984 -11.901 8.962 1.00 33.59 314 PRO A O 1
ATOM 2519 N N . SER A 1 315 ? -28.808 -13.496 10.300 1.00 36.50 315 SER A N 1
ATOM 2520 C CA . SER A 1 315 ? -28.242 -14.618 9.555 1.00 36.50 315 SER A CA 1
ATOM 2521 C C . SER A 1 315 ? -29.155 -14.963 8.369 1.00 36.50 315 SER A C 1
ATOM 2523 O O . SER A 1 315 ? -30.195 -15.567 8.588 1.00 36.50 315 SER A O 1
ATOM 2525 N N . VAL A 1 316 ? -28.720 -14.630 7.141 1.00 37.47 316 VAL A N 1
ATOM 2526 C CA . VAL A 1 316 ? -29.135 -15.209 5.831 1.00 37.47 316 VAL A CA 1
ATOM 2527 C C . VAL A 1 316 ? -30.605 -14.952 5.385 1.00 37.47 316 VAL A C 1
ATOM 2529 O O . VAL A 1 316 ? -31.498 -14.841 6.221 1.00 37.47 316 VAL A O 1
ATOM 2532 N N . PRO A 1 317 ? -30.893 -14.806 4.066 1.00 35.97 317 PRO A N 1
ATOM 2533 C CA . PRO A 1 317 ? -32.221 -14.440 3.567 1.00 35.97 317 PRO A CA 1
ATOM 2534 C C . PRO A 1 317 ? -33.234 -15.564 3.793 1.00 35.97 317 PRO A C 1
ATOM 2536 O O . PRO A 1 317 ? -32.937 -16.735 3.555 1.00 35.97 317 PRO A O 1
ATOM 2539 N N . LEU A 1 318 ? -34.449 -15.195 4.200 1.00 34.44 318 LEU A N 1
ATOM 2540 C CA . LEU A 1 318 ? -35.609 -16.082 4.152 1.00 34.44 318 LEU A CA 1
ATOM 2541 C C . LEU A 1 318 ? -35.819 -16.513 2.693 1.00 34.44 318 LEU A C 1
ATOM 2543 O O . LEU A 1 318 ? -36.047 -15.670 1.829 1.00 34.44 318 LEU A O 1
ATOM 2547 N N . GLY A 1 319 ? -35.691 -17.814 2.427 1.00 29.33 319 GLY A N 1
ATOM 2548 C CA . GLY A 1 319 ? -36.032 -18.400 1.135 1.00 29.33 319 GLY A CA 1
ATOM 2549 C C . GLY A 1 319 ? -37.506 -18.177 0.799 1.00 29.33 319 GLY A C 1
ATOM 2550 O O . GLY A 1 319 ? -38.352 -18.097 1.693 1.00 29.33 319 GLY A O 1
ATOM 2551 N N . ASP A 1 320 ? -37.781 -18.066 -0.499 1.00 41.19 320 ASP A N 1
ATOM 2552 C CA . ASP A 1 320 ? -39.103 -17.813 -1.066 1.00 41.19 320 ASP A CA 1
ATOM 2553 C C . ASP A 1 320 ? -40.164 -18.744 -0.458 1.00 41.19 320 ASP A C 1
ATOM 2555 O O . ASP A 1 320 ? -40.129 -19.960 -0.651 1.00 41.19 320 ASP A O 1
ATOM 2559 N N . GLY A 1 321 ? -41.118 -18.171 0.285 1.00 35.84 321 GLY A N 1
ATOM 2560 C CA . GLY A 1 321 ? -42.306 -18.907 0.728 1.00 35.84 321 GLY A CA 1
ATOM 2561 C C . GLY A 1 321 ? -42.892 -18.562 2.095 1.00 35.84 321 GLY A C 1
ATOM 2562 O O . GLY A 1 321 ? -43.956 -19.087 2.413 1.00 35.84 321 GLY A O 1
ATOM 2563 N N . VAL A 1 322 ? -42.286 -17.682 2.899 1.00 30.84 322 VAL A N 1
ATOM 2564 C CA . VAL A 1 322 ? -42.898 -17.244 4.168 1.00 30.84 322 VAL A CA 1
ATOM 2565 C C . VAL A 1 322 ? -43.140 -15.741 4.136 1.00 30.84 322 VAL A C 1
ATOM 2567 O O . VAL A 1 322 ? -42.206 -14.945 4.087 1.00 30.84 322 VAL A O 1
ATOM 2570 N N . SER A 1 323 ? -44.421 -15.368 4.135 1.00 29.17 323 SER A N 1
ATOM 2571 C CA . SER A 1 323 ? -44.889 -13.988 4.256 1.00 29.17 323 SER A CA 1
ATOM 2572 C C . SER A 1 323 ? -44.241 -13.322 5.474 1.00 29.17 323 SER A C 1
ATOM 2574 O O . SER A 1 323 ? -44.355 -13.791 6.606 1.00 29.17 323 SER A O 1
ATOM 2576 N N . SER A 1 324 ? -43.531 -12.226 5.217 1.00 29.42 324 SER A N 1
ATOM 2577 C CA . SER A 1 324 ? -42.998 -11.336 6.236 1.00 29.42 324 SER A CA 1
ATOM 2578 C C . SER A 1 324 ? -44.126 -10.456 6.771 1.00 29.42 324 SER A C 1
ATOM 2580 O O . SER A 1 324 ? -44.427 -9.416 6.182 1.00 29.42 324 SER A O 1
ATOM 2582 N N . GLU A 1 325 ? -44.738 -10.833 7.888 1.00 26.67 325 GLU A N 1
ATOM 2583 C CA . GLU A 1 325 ? -45.354 -9.822 8.744 1.00 26.67 325 GLU A CA 1
ATOM 2584 C C . GLU A 1 325 ? -44.298 -9.291 9.722 1.00 26.67 325 GLU A C 1
ATOM 2586 O O . GLU A 1 325 ? -43.613 -10.078 10.385 1.00 26.67 325 GLU A O 1
ATOM 2591 N N . PRO A 1 326 ? -44.113 -7.963 9.819 1.00 26.44 326 PRO A N 1
ATOM 2592 C CA . PRO A 1 326 ? -43.296 -7.392 10.873 1.00 26.44 326 PRO A CA 1
ATOM 2593 C C . PRO A 1 326 ? -43.952 -7.713 12.217 1.00 26.44 326 PRO A C 1
ATOM 2595 O O . PRO A 1 326 ? -45.135 -7.447 12.420 1.00 26.44 326 PRO A O 1
ATOM 2598 N N . VAL A 1 327 ? -43.178 -8.252 13.159 1.00 27.28 327 VAL A N 1
ATOM 2599 C CA . VAL A 1 327 ? -43.611 -8.354 14.556 1.00 27.28 327 VAL A CA 1
ATOM 2600 C C . VAL A 1 327 ? -43.722 -6.931 15.107 1.00 27.28 327 VAL A C 1
ATOM 2602 O O . VAL A 1 327 ? -42.758 -6.352 15.604 1.00 27.28 327 VAL A O 1
ATOM 2605 N N . ILE A 1 328 ? -44.910 -6.343 14.980 1.00 26.94 328 ILE A N 1
ATOM 2606 C CA . ILE A 1 328 ? -45.293 -5.125 15.684 1.00 26.94 328 ILE A CA 1
ATOM 2607 C C . ILE A 1 328 ? -45.532 -5.532 17.136 1.00 26.94 328 ILE A C 1
ATOM 2609 O O . ILE A 1 328 ? -46.517 -6.192 17.465 1.00 26.94 328 ILE A O 1
ATOM 2613 N N . VAL A 1 329 ? -44.624 -5.139 18.026 1.00 26.67 329 VAL A N 1
ATOM 2614 C CA . VAL A 1 329 ? -44.859 -5.233 19.468 1.00 26.67 329 VAL A CA 1
ATOM 2615 C C . VAL A 1 329 ? -45.954 -4.223 19.821 1.00 26.67 329 VAL A C 1
ATOM 2617 O O . VAL A 1 329 ? -45.736 -3.013 19.803 1.00 26.67 329 VAL A O 1
ATOM 2620 N N . HIS A 1 330 ? -47.159 -4.721 20.091 1.00 22.19 330 HIS A N 1
ATOM 2621 C CA . HIS A 1 330 ? -48.326 -3.902 20.412 1.00 22.19 330 HIS A CA 1
ATOM 2622 C C . HIS A 1 330 ? -48.137 -3.193 21.780 1.00 22.19 330 HIS A C 1
ATOM 2624 O O . HIS A 1 330 ? -47.731 -3.854 22.740 1.00 22.19 330 HIS A O 1
ATOM 2630 N N . PRO A 1 331 ? -48.471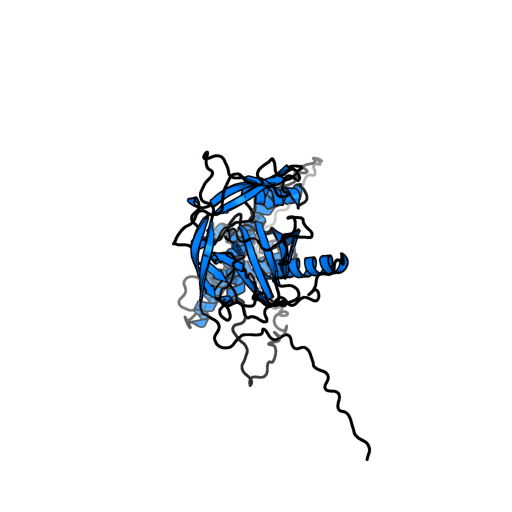 -1.894 21.956 1.00 26.25 331 PRO A N 1
ATOM 2631 C CA . PRO A 1 331 ? -48.101 -1.111 23.150 1.00 26.25 331 PRO A CA 1
ATOM 2632 C C . PRO A 1 331 ? -48.939 -1.380 24.420 1.00 26.25 331 PRO A C 1
ATOM 2634 O O . PRO A 1 331 ? -49.039 -0.520 25.296 1.00 26.25 331 PRO A O 1
ATOM 2637 N N . GLN A 1 332 ? -49.577 -2.543 24.563 1.00 23.98 332 GLN A N 1
ATOM 2638 C CA . GLN A 1 332 ? -50.575 -2.754 25.625 1.00 23.98 332 GLN A CA 1
ATOM 2639 C C . GLN A 1 332 ? -50.011 -3.109 27.013 1.00 23.98 332 GLN A C 1
ATOM 2641 O O . GLN A 1 332 ? -50.784 -3.244 27.954 1.00 23.98 332 GLN A O 1
ATOM 2646 N N . TYR A 1 333 ? -48.689 -3.151 27.202 1.00 27.12 333 TYR A N 1
ATOM 2647 C CA . TYR A 1 333 ? -48.083 -3.375 28.528 1.00 27.12 333 TYR A CA 1
ATOM 2648 C C . TYR A 1 333 ? -47.591 -2.107 29.246 1.00 27.12 333 TYR A C 1
ATOM 2650 O O . TYR A 1 333 ? -46.986 -2.202 30.309 1.00 27.12 333 TYR A O 1
ATOM 2658 N N . LEU A 1 334 ? -47.886 -0.910 28.722 1.00 27.38 334 LEU A N 1
ATOM 2659 C CA . LEU A 1 334 ? -47.495 0.360 29.357 1.00 27.38 334 LEU A CA 1
ATOM 2660 C C . LEU A 1 334 ? -48.569 1.003 30.252 1.00 27.38 334 LEU A C 1
ATOM 2662 O O . LEU A 1 334 ? -48.324 2.068 30.806 1.00 27.38 334 LEU A O 1
ATOM 2666 N N . HIS A 1 335 ? -49.736 0.380 30.441 1.00 29.06 335 HIS A N 1
ATOM 2667 C CA . HIS A 1 335 ? -50.798 0.950 31.277 1.00 29.06 335 HIS A CA 1
ATOM 2668 C C . HIS A 1 335 ? -51.442 -0.096 32.193 1.00 29.06 335 HIS A C 1
ATOM 2670 O O . HIS A 1 335 ? -52.527 -0.604 31.926 1.00 29.06 335 HIS A O 1
ATOM 2676 N N . SER A 1 336 ? -50.812 -0.362 33.338 1.00 25.44 336 SER A N 1
ATOM 2677 C CA . SER A 1 336 ? -51.535 -0.871 34.505 1.00 25.44 336 SER A CA 1
ATOM 2678 C C . SER A 1 336 ? -51.036 -0.194 35.781 1.00 25.44 336 SER A C 1
ATOM 2680 O O . SER A 1 336 ? -50.165 -0.701 36.483 1.00 25.44 336 SER A O 1
ATOM 2682 N N . ASN A 1 337 ? -51.643 0.952 36.098 1.00 32.66 337 ASN A N 1
ATOM 2683 C CA . ASN A 1 337 ? -51.775 1.416 37.476 1.00 32.66 337 ASN A CA 1
ATOM 2684 C C . ASN A 1 337 ? -52.614 0.377 38.238 1.00 32.66 337 ASN A C 1
ATOM 2686 O O . ASN A 1 337 ? -53.844 0.418 38.206 1.00 32.66 337 ASN A O 1
ATOM 2690 N N . ARG A 1 338 ? -51.967 -0.572 38.915 1.00 26.16 338 ARG A N 1
ATOM 2691 C CA . ARG A 1 338 ? -52.592 -1.329 40.005 1.00 26.16 338 ARG A CA 1
ATOM 2692 C C . ARG A 1 338 ? -51.765 -1.126 41.263 1.00 26.16 338 ARG A C 1
ATOM 2694 O O . ARG A 1 338 ? -50.615 -1.541 41.344 1.00 26.16 338 ARG A O 1
ATOM 2701 N N . ALA A 1 339 ? -52.382 -0.429 42.211 1.00 28.52 339 ALA A N 1
ATOM 2702 C CA . ALA A 1 339 ? -51.886 -0.214 43.556 1.00 28.52 339 ALA A CA 1
ATOM 2703 C C . ALA A 1 339 ? -51.567 -1.550 44.247 1.00 28.52 339 ALA A C 1
ATOM 2705 O O . ALA A 1 339 ? -52.360 -2.491 44.182 1.00 28.52 339 ALA A O 1
ATOM 2706 N N . LEU A 1 340 ? -50.425 -1.604 44.931 1.00 28.55 340 LEU A N 1
ATOM 2707 C CA . LEU A 1 340 ? -50.098 -2.642 45.911 1.00 28.55 340 LEU A CA 1
ATOM 2708 C C . LEU A 1 340 ? -50.603 -2.209 47.310 1.00 28.55 340 LEU A C 1
ATOM 2710 O O . LEU A 1 340 ? -50.684 -1.007 47.576 1.00 28.55 340 LEU A O 1
ATOM 2714 N N . PRO A 1 341 ? -51.001 -3.159 48.181 1.00 25.73 341 PRO A N 1
ATOM 2715 C CA . PRO A 1 341 ? -51.815 -2.904 49.376 1.00 25.73 341 PRO A CA 1
ATOM 2716 C C . PRO A 1 341 ? -51.031 -2.280 50.550 1.00 25.73 341 PRO A C 1
ATOM 2718 O O . PRO A 1 341 ? -49.807 -2.412 50.609 1.00 25.73 341 PRO A O 1
ATOM 2721 N N . PRO A 1 342 ? -51.717 -1.631 51.516 1.00 33.16 342 PRO A N 1
ATOM 2722 C CA . PRO A 1 342 ? -51.075 -0.969 52.644 1.00 33.16 342 PRO A CA 1
ATOM 2723 C C . PRO A 1 342 ? -50.885 -1.947 53.807 1.00 33.16 342 PRO A C 1
ATOM 2725 O O . PRO A 1 342 ? -51.834 -2.629 54.185 1.00 33.16 342 PRO A O 1
ATOM 2728 N N . PHE A 1 343 ? -49.713 -1.960 54.447 1.00 26.06 343 PHE A N 1
ATOM 2729 C CA . PHE A 1 343 ? -49.622 -2.457 55.820 1.00 26.06 343 PHE A CA 1
ATOM 2730 C C . PHE A 1 343 ? -48.625 -1.652 56.668 1.00 26.06 343 PHE A C 1
ATOM 2732 O O . PHE A 1 343 ? -47.421 -1.657 56.436 1.00 26.06 343 PHE A O 1
ATOM 2739 N N . LEU A 1 344 ? -49.235 -0.989 57.655 1.00 27.08 344 LEU A N 1
ATOM 2740 C CA . LEU A 1 344 ? -48.761 -0.478 58.942 1.00 27.08 344 LEU A CA 1
ATOM 2741 C C . LEU A 1 344 ? -47.762 0.687 59.016 1.00 27.08 344 LEU A C 1
ATOM 2743 O O . LEU A 1 344 ? -46.550 0.566 58.880 1.00 27.08 344 LEU A O 1
ATOM 2747 N N . ALA A 1 345 ? -48.362 1.819 59.385 1.00 27.62 345 ALA A N 1
ATOM 2748 C CA . ALA A 1 345 ? -47.769 2.931 60.098 1.00 27.62 345 ALA A CA 1
ATOM 2749 C C . ALA A 1 345 ? -47.490 2.581 61.569 1.00 27.62 345 ALA A C 1
ATOM 2751 O O . ALA A 1 345 ? -48.327 1.951 62.208 1.00 27.62 345 ALA A O 1
ATOM 2752 N N . ASP A 1 346 ? -46.402 3.130 62.108 1.00 25.97 346 ASP A N 1
ATOM 2753 C CA . ASP A 1 346 ? -46.396 3.783 63.425 1.00 25.97 346 ASP A CA 1
ATOM 2754 C C . ASP A 1 346 ? -45.272 4.838 63.414 1.00 25.97 346 ASP A C 1
ATOM 2756 O O . ASP A 1 346 ? -44.108 4.526 63.176 1.00 25.97 346 ASP A O 1
ATOM 2760 N N . ARG A 1 347 ? -45.611 6.112 63.183 1.00 30.36 347 ARG A N 1
ATOM 2761 C CA . ARG A 1 347 ? -45.566 7.203 64.174 1.00 30.36 347 ARG A CA 1
ATOM 2762 C C . ARG A 1 347 ? -44.446 7.059 65.213 1.00 30.36 347 ARG A C 1
ATOM 2764 O O . ARG A 1 347 ? -44.622 6.389 66.214 1.00 30.36 347 ARG A O 1
ATOM 2771 N N . ASP A 1 348 ? -43.420 7.899 65.083 1.00 27.14 348 ASP A N 1
ATOM 2772 C CA . ASP A 1 348 ? -43.296 8.938 66.101 1.00 27.14 348 ASP A CA 1
ATOM 2773 C C . ASP A 1 348 ? -42.701 10.243 65.566 1.00 27.14 348 ASP A C 1
ATOM 2775 O O . ASP A 1 348 ? -41.872 10.275 64.655 1.00 27.14 348 ASP A O 1
ATOM 2779 N N . ARG A 1 349 ? -43.239 11.340 66.093 1.00 29.14 349 ARG A N 1
ATOM 2780 C CA . ARG A 1 349 ? -42.976 12.724 65.704 1.00 29.14 349 ARG A CA 1
ATOM 2781 C C . ARG A 1 349 ? -41.928 13.311 66.639 1.00 29.14 349 ARG A C 1
ATOM 2783 O O . ARG A 1 349 ? -42.185 13.356 67.831 1.00 29.14 349 ARG A O 1
ATOM 2790 N N . THR A 1 350 ? -40.924 13.998 66.101 1.00 28.17 350 THR A N 1
ATOM 2791 C CA . THR A 1 350 ? -40.437 15.244 66.716 1.00 28.17 350 THR A CA 1
ATOM 2792 C C . THR A 1 350 ? -39.958 16.234 65.654 1.00 28.17 350 THR A C 1
ATOM 2794 O O . THR A 1 350 ? -39.071 15.981 64.848 1.00 28.17 350 THR A O 1
ATOM 2797 N N . ARG A 1 351 ? -40.642 17.380 65.667 1.00 27.34 351 ARG A N 1
ATOM 2798 C CA . ARG A 1 351 ? -40.325 18.667 65.039 1.00 27.34 351 ARG A CA 1
ATOM 2799 C C . ARG A 1 351 ? -39.039 19.233 65.641 1.00 27.34 351 ARG A C 1
ATOM 2801 O O . ARG A 1 351 ? -39.036 19.388 66.857 1.00 27.34 351 ARG A O 1
ATOM 2808 N N . ILE A 1 352 ? -38.088 19.681 64.816 1.00 25.72 352 ILE A N 1
ATOM 2809 C CA . ILE A 1 352 ? -37.242 20.863 65.075 1.00 25.72 352 ILE A CA 1
ATOM 2810 C C . ILE A 1 352 ? -36.889 21.506 63.716 1.00 25.72 352 ILE A C 1
ATOM 2812 O O . ILE A 1 352 ? -36.324 20.844 62.857 1.00 25.72 352 ILE A O 1
ATOM 2816 N N . ASP A 1 353 ? -37.220 22.787 63.559 1.00 24.78 353 ASP A N 1
ATOM 2817 C CA . ASP A 1 353 ? -36.727 23.750 62.553 1.00 24.78 353 ASP A CA 1
ATOM 2818 C C . ASP A 1 353 ? -36.252 24.992 63.350 1.00 24.78 353 ASP A C 1
ATOM 2820 O O . ASP A 1 353 ? -36.809 25.238 64.425 1.00 24.78 353 ASP A O 1
ATOM 2824 N N . PRO A 1 354 ? -35.426 25.909 62.808 1.00 37.03 354 PRO A N 1
ATOM 2825 C CA . PRO A 1 354 ? -34.058 25.794 62.292 1.00 37.03 354 PRO A CA 1
ATOM 2826 C C . PRO A 1 354 ? -33.106 26.746 63.084 1.00 37.03 354 PRO A C 1
ATOM 2828 O O . PRO A 1 354 ? -33.502 27.310 64.106 1.00 37.03 354 PRO A O 1
ATOM 2831 N N . PRO A 1 355 ? -31.879 27.033 62.603 1.00 26.09 355 PRO A N 1
ATOM 2832 C CA . PRO A 1 355 ? -31.646 28.447 62.301 1.00 26.09 355 PRO A CA 1
ATOM 2833 C C . PRO A 1 355 ? -30.920 28.699 60.977 1.00 26.09 355 PRO A C 1
ATOM 2835 O O . PRO A 1 355 ? -30.078 27.936 60.512 1.00 26.09 355 PRO A O 1
ATOM 2838 N N . ARG A 1 356 ? -31.271 29.850 60.399 1.00 28.73 356 ARG A N 1
ATOM 2839 C CA . ARG A 1 356 ? -30.577 30.523 59.301 1.00 28.73 356 ARG A CA 1
ATOM 2840 C C . ARG A 1 356 ? -29.151 30.882 59.724 1.00 28.73 356 ARG A C 1
ATOM 2842 O O . ARG A 1 356 ? -28.985 31.557 60.736 1.00 28.73 356 ARG A O 1
ATOM 2849 N N . GLN A 1 357 ? -28.170 30.580 58.879 1.00 26.19 357 GLN A N 1
ATOM 2850 C CA . GLN A 1 357 ? -26.986 31.423 58.739 1.00 26.19 357 GLN A CA 1
ATOM 2851 C C . GLN A 1 357 ? -26.471 31.369 57.301 1.00 26.19 357 GLN A C 1
ATOM 2853 O O . GLN A 1 357 ? -26.194 30.314 56.740 1.00 26.19 357 GLN A O 1
ATOM 2858 N N . SER A 1 358 ? -26.436 32.557 56.714 1.00 26.61 358 SER A N 1
ATOM 2859 C CA . SER A 1 358 ? -25.806 32.937 55.461 1.00 26.61 358 SER A CA 1
ATOM 2860 C C . SER A 1 358 ? -24.293 32.764 55.538 1.00 26.61 358 SER A C 1
ATOM 2862 O O . SER A 1 358 ? -23.692 33.326 56.449 1.00 26.61 358 SER A O 1
ATOM 2864 N N . CYS A 1 359 ? -23.701 32.110 54.542 1.00 24.39 359 CYS A N 1
ATOM 2865 C CA . CYS A 1 359 ? -22.376 32.441 54.025 1.00 24.39 359 CYS A CA 1
ATOM 2866 C C . CYS A 1 359 ? -22.380 32.123 52.528 1.00 24.39 359 CYS A C 1
ATOM 2868 O O . CYS A 1 359 ? -22.458 30.962 52.130 1.00 24.39 359 CYS A O 1
ATOM 2870 N N . GLU A 1 360 ? -22.346 33.177 51.717 1.00 29.72 360 GLU A N 1
ATOM 2871 C CA . GLU A 1 360 ? -21.841 33.123 50.350 1.00 29.72 360 GLU A CA 1
ATOM 2872 C C . GLU A 1 360 ? -20.402 32.590 50.379 1.00 29.72 360 GLU A C 1
ATOM 2874 O O . GLU A 1 360 ? -19.618 32.923 51.270 1.00 29.72 360 GLU A O 1
ATOM 2879 N N . GLY A 1 361 ? -20.070 31.737 49.417 1.00 24.20 361 GLY A N 1
ATOM 2880 C CA . GLY A 1 361 ? -18.747 31.153 49.273 1.00 24.20 361 GLY A CA 1
ATOM 2881 C C . GLY A 1 361 ? -18.695 30.333 47.997 1.00 24.20 361 GLY A C 1
ATOM 2882 O O . GLY A 1 361 ? -19.052 29.156 47.999 1.00 24.20 361 GLY A O 1
ATOM 2883 N N . ASP A 1 362 ? -18.295 30.993 46.914 1.00 32.31 362 ASP A N 1
ATOM 2884 C CA . ASP A 1 362 ? -17.925 30.391 45.638 1.00 32.31 362 ASP A CA 1
ATOM 2885 C C . ASP A 1 362 ? -17.042 29.152 45.831 1.00 32.31 362 ASP A C 1
ATOM 2887 O O . ASP A 1 362 ? -15.930 29.234 46.350 1.00 32.31 362 ASP A O 1
ATOM 2891 N N . LEU A 1 363 ? -17.513 28.008 45.334 1.00 27.59 363 LEU A N 1
ATOM 2892 C CA . LEU A 1 363 ? -16.670 26.874 44.968 1.00 27.59 363 LEU A CA 1
ATOM 2893 C C . LEU A 1 363 ? -17.133 26.355 43.606 1.00 27.59 363 LEU A C 1
ATOM 2895 O O . LEU A 1 363 ? -17.772 25.309 43.479 1.00 27.59 363 LEU A O 1
ATOM 2899 N N . GLY A 1 364 ? -16.781 27.117 42.571 1.00 27.36 364 GLY A N 1
ATOM 2900 C CA . GLY A 1 364 ? -16.614 26.590 41.225 1.00 27.36 364 GLY A CA 1
ATOM 2901 C C . GLY A 1 364 ? -15.461 25.589 41.221 1.00 27.36 364 GLY A C 1
ATOM 2902 O O . GLY A 1 364 ? -14.319 25.942 40.957 1.00 27.36 364 GLY A O 1
ATOM 2903 N N . ALA A 1 365 ? -15.755 24.334 41.551 1.00 30.11 365 ALA A N 1
ATOM 2904 C CA . ALA A 1 365 ? -14.892 23.217 41.208 1.00 30.11 365 ALA A CA 1
ATOM 2905 C C . ALA A 1 365 ? -15.313 22.734 39.816 1.00 30.11 365 ALA A C 1
ATOM 2907 O O . ALA A 1 365 ? -16.225 21.912 39.686 1.00 30.11 365 ALA A O 1
ATOM 2908 N N . GLU A 1 366 ? -14.675 23.269 38.773 1.00 31.22 366 GLU A N 1
ATOM 2909 C CA . GLU A 1 366 ? -14.646 22.611 37.467 1.00 31.22 366 GLU A CA 1
ATOM 2910 C C . GLU A 1 366 ? -14.114 21.191 37.687 1.00 31.22 366 GLU A C 1
ATOM 2912 O O . GLU A 1 366 ? -12.938 20.971 37.976 1.00 31.22 366 GLU A O 1
ATOM 2917 N N . ARG A 1 367 ? -15.018 20.207 37.643 1.00 31.48 367 ARG A N 1
ATOM 2918 C CA . ARG A 1 367 ? -14.626 18.802 37.659 1.00 31.48 367 ARG A CA 1
ATOM 2919 C C . ARG A 1 367 ? -13.856 18.528 36.378 1.00 31.48 367 ARG A C 1
ATOM 2921 O O . ARG A 1 367 ? -14.381 18.741 35.289 1.00 31.48 367 ARG A O 1
ATOM 2928 N N . ASP A 1 368 ? -12.642 18.024 36.547 1.00 28.88 368 ASP A N 1
ATOM 2929 C CA . ASP A 1 368 ? -11.754 17.603 35.474 1.00 28.88 368 ASP A CA 1
ATOM 2930 C C . ASP A 1 368 ? -12.515 16.754 34.416 1.00 28.88 368 ASP A C 1
ATOM 2932 O O . ASP A 1 368 ? -13.028 15.672 34.743 1.00 28.88 368 ASP A O 1
ATOM 2936 N N . PRO A 1 369 ? -12.601 17.203 33.147 1.00 33.91 369 PRO A N 1
ATOM 2937 C CA . PRO A 1 369 ? -13.228 16.454 32.057 1.00 33.91 369 PRO A CA 1
ATOM 2938 C C . PRO A 1 369 ? -12.633 15.050 31.858 1.00 33.91 369 PRO A C 1
ATOM 2940 O O . PRO A 1 369 ? -13.319 14.159 31.347 1.00 33.91 369 PRO A O 1
ATOM 2943 N N . PHE A 1 370 ? -11.383 14.822 32.281 1.00 31.28 370 PHE A N 1
ATOM 2944 C CA . PHE A 1 370 ? -10.706 13.527 32.202 1.00 31.28 370 PHE A CA 1
ATOM 2945 C C . PHE A 1 370 ? -11.268 12.502 33.201 1.00 31.28 370 PHE A C 1
ATOM 2947 O O . PHE A 1 370 ? -11.355 11.316 32.867 1.00 31.28 370 PHE A O 1
ATOM 2954 N N . LEU A 1 371 ? -11.753 12.942 34.370 1.00 27.69 371 LEU A N 1
ATOM 2955 C CA . LEU A 1 371 ? -12.448 12.081 35.338 1.00 27.69 371 LEU A CA 1
ATOM 2956 C C . LEU A 1 371 ? -13.813 11.628 34.797 1.00 27.69 371 LEU A C 1
ATOM 2958 O O . LEU A 1 371 ? -14.139 10.441 34.843 1.00 27.69 371 LEU A O 1
ATOM 2962 N N . LEU A 1 372 ? -14.561 12.546 34.177 1.00 30.09 372 LEU A N 1
ATOM 2963 C CA . LEU A 1 372 ? -15.853 12.254 33.543 1.00 30.09 372 LEU A CA 1
ATOM 2964 C C . LEU A 1 372 ? -15.720 11.310 32.335 1.00 30.09 372 LEU A C 1
ATOM 2966 O O . LEU A 1 372 ? -16.611 10.496 32.080 1.00 30.09 372 LEU A O 1
ATOM 2970 N N . LEU A 1 373 ? -14.613 11.381 31.587 1.00 32.75 373 LEU A N 1
ATOM 2971 C CA . LEU A 1 373 ? -14.358 10.480 30.459 1.00 32.75 373 LEU A CA 1
ATOM 2972 C C . LEU A 1 373 ? -14.002 9.060 30.931 1.00 32.75 373 LEU A C 1
ATOM 2974 O O . LEU A 1 373 ? -14.497 8.086 30.361 1.00 32.75 373 LEU A O 1
ATOM 2978 N N . GLY A 1 374 ? -13.203 8.938 31.998 1.00 31.27 374 GLY A N 1
ATOM 2979 C CA . GLY A 1 374 ? -12.900 7.657 32.644 1.00 31.27 374 GLY A CA 1
ATOM 2980 C C . GLY A 1 374 ? -14.144 6.980 33.230 1.00 31.27 374 GLY A C 1
ATOM 2981 O O . GLY A 1 374 ? -14.326 5.771 33.072 1.00 31.27 374 GLY A O 1
ATOM 2982 N N . GLU A 1 375 ? -15.051 7.758 33.825 1.00 31.61 375 GLU A N 1
ATOM 2983 C CA . GLU A 1 375 ? -16.346 7.269 34.314 1.00 31.61 375 GLU A CA 1
ATOM 2984 C C . GLU A 1 375 ? -17.271 6.825 33.170 1.00 31.61 375 GLU A C 1
ATOM 2986 O O . GLU A 1 375 ? -17.872 5.754 33.248 1.00 31.61 375 GLU A O 1
ATOM 2991 N N . ARG A 1 376 ? -17.329 7.566 32.053 1.00 36.31 376 ARG A N 1
ATOM 2992 C CA . ARG A 1 376 ? -18.139 7.191 30.875 1.00 36.31 376 ARG A CA 1
ATOM 2993 C C . ARG A 1 376 ? -17.665 5.905 30.193 1.00 36.31 376 ARG A C 1
ATOM 2995 O O . ARG A 1 376 ? -18.504 5.120 29.746 1.00 36.31 376 ARG A O 1
ATOM 3002 N N . VAL A 1 377 ? -16.351 5.672 30.134 1.00 35.81 377 VAL A N 1
ATOM 3003 C CA . VAL A 1 377 ? -15.766 4.421 29.613 1.00 35.81 377 VAL A CA 1
ATOM 3004 C C . VAL A 1 377 ? -16.089 3.245 30.538 1.00 35.81 377 VAL A C 1
ATOM 3006 O O . VAL A 1 377 ? -16.477 2.184 30.052 1.00 35.81 377 VAL A O 1
ATOM 3009 N N . ARG A 1 378 ? -16.026 3.439 31.864 1.00 37.81 378 ARG A N 1
ATOM 3010 C CA . ARG A 1 378 ? -16.435 2.417 32.844 1.00 37.81 378 ARG A CA 1
ATOM 3011 C C . ARG A 1 378 ? -17.917 2.065 32.722 1.00 37.81 378 ARG A C 1
ATOM 3013 O O . ARG A 1 378 ? -18.246 0.885 32.701 1.00 37.81 378 ARG A O 1
ATOM 3020 N N . VAL A 1 379 ? -18.797 3.056 32.561 1.00 41.34 379 VAL A N 1
ATOM 3021 C CA . VAL A 1 379 ? -20.238 2.824 32.347 1.00 41.34 379 VAL A CA 1
ATOM 3022 C C . VAL A 1 379 ? -20.491 2.032 31.059 1.00 41.34 379 VAL A C 1
ATOM 3024 O O . VAL A 1 379 ? -21.279 1.092 31.072 1.00 41.34 379 VAL A O 1
ATOM 3027 N N . HIS A 1 380 ? -19.791 2.338 29.962 1.00 42.12 380 HIS A N 1
ATOM 3028 C CA . HIS A 1 380 ? -19.944 1.585 28.711 1.00 42.12 380 HIS A CA 1
ATOM 3029 C C . HIS A 1 380 ? -19.424 0.146 28.812 1.00 42.12 380 HIS A C 1
ATOM 3031 O O . HIS A 1 380 ? -20.080 -0.765 28.318 1.00 42.12 380 HIS A O 1
ATOM 3037 N N . LEU A 1 381 ? -18.299 -0.087 29.494 1.00 43.50 381 LEU A N 1
ATOM 3038 C CA . LEU A 1 381 ? -17.804 -1.440 29.778 1.00 43.50 381 LEU A CA 1
ATOM 3039 C C . LEU A 1 381 ? -18.795 -2.249 30.630 1.00 43.50 381 LEU A C 1
ATOM 3041 O O . LEU A 1 381 ? -18.998 -3.432 30.369 1.00 43.50 381 LEU A O 1
ATOM 3045 N N . VAL A 1 382 ? -19.462 -1.613 31.599 1.00 44.62 382 VAL A N 1
ATOM 3046 C CA . VAL A 1 382 ? -20.532 -2.243 32.392 1.00 44.62 382 VAL A CA 1
ATOM 3047 C C . VAL A 1 382 ? -21.737 -2.601 31.515 1.00 44.62 382 VAL A C 1
ATOM 3049 O O . VAL A 1 382 ? -22.263 -3.705 31.636 1.00 44.62 382 VAL A O 1
ATOM 3052 N N . VAL A 1 383 ? -22.144 -1.722 30.593 1.00 47.66 383 VAL A N 1
ATOM 3053 C CA . VAL A 1 383 ? -23.229 -2.000 29.631 1.00 47.66 383 VAL A CA 1
ATOM 3054 C C . VAL A 1 383 ? -22.869 -3.164 28.703 1.00 47.66 383 VAL A C 1
ATOM 3056 O O . VAL A 1 383 ? -23.696 -4.046 28.486 1.00 47.66 383 VAL A O 1
ATOM 3059 N N . LEU A 1 384 ? -21.635 -3.215 28.194 1.00 48.78 384 LEU A N 1
ATOM 3060 C CA . LEU A 1 384 ? -21.162 -4.309 27.339 1.00 48.78 384 LEU A CA 1
ATOM 3061 C C . LEU A 1 384 ? -21.166 -5.646 28.088 1.00 48.78 384 LEU A C 1
ATOM 3063 O O . LEU A 1 384 ? -21.692 -6.633 27.580 1.00 48.78 384 LEU A O 1
ATOM 3067 N N . ARG A 1 385 ? -20.694 -5.657 29.339 1.00 49.31 385 ARG A N 1
ATOM 3068 C CA . ARG A 1 385 ? -20.707 -6.859 30.180 1.00 49.31 385 ARG A CA 1
ATOM 3069 C C . ARG A 1 385 ? -22.127 -7.305 30.542 1.00 49.31 385 ARG A C 1
ATOM 3071 O O . ARG A 1 385 ? -22.404 -8.499 30.603 1.00 49.31 385 ARG A O 1
ATOM 3078 N N . ALA A 1 386 ? -23.057 -6.365 30.712 1.00 47.62 386 ALA A N 1
ATOM 3079 C CA . ALA A 1 386 ? -24.476 -6.673 30.883 1.00 47.62 386 ALA A CA 1
ATOM 3080 C C . ALA A 1 386 ? -25.102 -7.282 29.611 1.00 47.62 386 ALA A C 1
ATOM 3082 O O . ALA A 1 386 ? -25.944 -8.177 29.705 1.00 47.62 386 ALA A O 1
ATOM 3083 N N . LEU A 1 387 ? -24.674 -6.847 28.420 1.00 48.38 387 LEU A N 1
ATOM 3084 C CA . LEU A 1 387 ? -25.107 -7.426 27.143 1.00 48.38 387 LEU A CA 1
ATOM 3085 C C . LEU A 1 387 ? -24.533 -8.833 26.911 1.00 48.38 387 LEU A C 1
ATOM 3087 O O . LEU A 1 387 ? -25.266 -9.694 26.428 1.00 48.38 387 LEU A O 1
ATOM 3091 N N . GLU A 1 388 ? -23.284 -9.097 27.306 1.00 49.28 388 GLU A N 1
ATOM 3092 C CA . GLU A 1 388 ? -22.695 -10.447 27.302 1.00 49.28 388 GLU A CA 1
ATOM 3093 C C . GLU A 1 388 ? -23.480 -11.405 28.206 1.00 49.28 388 GLU A C 1
ATOM 3095 O O . GLU A 1 388 ? -23.880 -12.485 27.769 1.00 49.28 388 GLU A O 1
ATOM 3100 N N . VAL A 1 389 ? -23.784 -10.981 29.439 1.00 49.03 389 VAL A N 1
ATOM 3101 C CA . VAL A 1 389 ? -24.604 -11.759 30.384 1.00 49.03 389 VAL A CA 1
ATOM 3102 C C . VAL A 1 389 ? -25.999 -12.024 29.808 1.00 49.03 389 VAL A C 1
ATOM 3104 O O . VAL A 1 389 ? -26.507 -13.141 29.905 1.00 49.03 389 VAL A O 1
ATOM 3107 N N . ARG A 1 390 ? -26.611 -11.033 29.143 1.00 48.56 390 ARG A N 1
ATOM 3108 C CA . ARG A 1 390 ? -27.900 -11.198 28.454 1.00 48.56 390 ARG A CA 1
ATOM 3109 C C . ARG A 1 390 ? -27.822 -12.225 27.320 1.00 48.56 390 ARG A C 1
ATOM 3111 O O . ARG A 1 390 ? -28.754 -13.006 27.154 1.00 48.56 390 ARG A O 1
ATOM 3118 N N . LEU A 1 391 ? -26.742 -12.232 26.541 1.00 49.62 391 LEU A N 1
ATOM 3119 C CA . LEU A 1 391 ? -26.540 -13.178 25.440 1.00 49.62 391 LEU A CA 1
ATOM 3120 C C . LEU A 1 391 ? -26.336 -14.611 25.942 1.00 49.62 391 LEU A C 1
ATOM 3122 O O . LEU A 1 391 ? -26.925 -15.533 25.380 1.00 49.62 391 LEU A O 1
ATOM 3126 N N . GLU A 1 392 ? -25.568 -14.798 27.015 1.00 48.53 392 GLU A N 1
ATOM 3127 C CA . GLU A 1 392 ? -25.389 -16.109 27.651 1.00 48.53 392 GLU A CA 1
ATOM 3128 C C . GLU A 1 392 ? -26.689 -16.622 28.287 1.00 48.53 392 GLU A C 1
ATOM 3130 O O . GLU A 1 392 ? -27.033 -17.793 28.133 1.00 48.53 392 GLU A O 1
ATOM 3135 N N . LEU A 1 393 ? -27.493 -15.739 28.888 1.00 45.53 393 LEU A N 1
ATOM 3136 C CA . LEU A 1 393 ? -28.840 -16.081 29.360 1.00 45.53 393 LEU A CA 1
ATOM 3137 C C . LEU A 1 393 ? -29.766 -16.499 28.208 1.00 45.53 393 LEU A C 1
ATOM 3139 O O . LEU A 1 393 ? -30.460 -17.508 28.307 1.00 45.53 393 LEU A O 1
ATOM 3143 N N . LEU A 1 394 ? -29.754 -15.771 27.087 1.00 46.09 394 LEU A N 1
ATOM 3144 C CA . LEU A 1 394 ? -30.539 -16.129 25.901 1.00 46.09 394 LEU A CA 1
ATOM 3145 C C . LEU A 1 394 ? -30.069 -17.451 25.270 1.00 46.09 394 LEU A C 1
ATOM 3147 O O . LEU A 1 394 ? -30.900 -18.219 24.785 1.00 46.09 394 LEU A O 1
ATOM 3151 N N . ARG A 1 395 ? -28.764 -17.756 25.310 1.00 48.06 395 ARG A N 1
ATOM 3152 C CA . ARG A 1 395 ? -28.207 -19.058 24.902 1.00 48.06 395 ARG A CA 1
ATOM 3153 C C . ARG A 1 395 ? -28.667 -20.182 25.826 1.00 48.06 395 ARG A C 1
ATOM 3155 O O . ARG A 1 395 ? -29.122 -21.206 25.324 1.00 48.06 395 ARG A O 1
ATOM 3162 N N . ALA A 1 396 ? -28.620 -19.979 27.142 1.00 43.44 396 ALA A N 1
ATOM 3163 C CA . ALA A 1 396 ? -29.092 -20.952 28.126 1.00 43.44 396 ALA A CA 1
ATOM 3164 C C . ALA A 1 396 ? -30.591 -21.267 27.954 1.00 43.44 396 ALA A C 1
ATOM 3166 O O . ALA A 1 396 ? -30.984 -22.434 27.972 1.00 43.44 396 ALA A O 1
ATOM 3167 N N . VAL A 1 397 ? -31.409 -20.242 27.683 1.00 43.66 397 VAL A N 1
ATOM 3168 C CA . VAL A 1 397 ? -32.843 -20.390 27.375 1.00 43.66 397 VAL A CA 1
ATOM 3169 C C . VAL A 1 397 ? -33.062 -21.141 26.055 1.00 43.66 397 VAL A C 1
ATOM 3171 O O . VAL A 1 397 ? -33.910 -22.027 25.984 1.00 43.66 397 VAL A O 1
ATOM 3174 N N . ARG A 1 398 ? -32.275 -20.845 25.010 1.00 40.41 398 ARG A N 1
ATOM 3175 C CA . ARG A 1 398 ? -32.369 -21.511 23.695 1.00 40.41 398 ARG A CA 1
ATOM 3176 C C . ARG A 1 398 ? -31.917 -22.977 23.724 1.00 40.41 398 ARG A C 1
ATOM 3178 O O . ARG A 1 398 ? -32.380 -23.761 22.903 1.00 40.41 398 ARG A O 1
ATOM 3185 N N . LEU A 1 399 ? -31.045 -23.345 24.664 1.00 44.09 399 LEU A N 1
ATOM 3186 C CA . LEU A 1 399 ? -30.569 -24.716 24.891 1.00 44.09 399 LEU A CA 1
ATOM 3187 C C . LEU A 1 399 ? -31.502 -25.552 25.788 1.00 44.09 399 LEU A C 1
ATOM 3189 O O . LEU A 1 399 ? -31.188 -26.703 26.077 1.00 44.09 399 LEU A O 1
ATOM 3193 N N . GLY A 1 400 ? -32.650 -25.010 26.212 1.00 37.66 400 GLY A N 1
ATOM 3194 C CA . GLY A 1 400 ? -33.661 -25.768 26.956 1.00 37.66 400 GLY A CA 1
ATOM 3195 C C . GLY A 1 400 ? -33.272 -26.092 28.401 1.00 37.66 400 GLY A C 1
ATOM 3196 O O . GLY A 1 400 ? -33.826 -27.020 28.989 1.00 37.66 400 GLY A O 1
ATOM 3197 N N . VAL A 1 401 ? -32.339 -25.340 28.993 1.00 44.91 401 VAL A N 1
ATOM 3198 C CA . VAL A 1 401 ? -32.037 -25.457 30.424 1.00 44.91 401 VAL A CA 1
ATOM 3199 C C . VAL A 1 401 ? -33.178 -24.789 31.192 1.00 44.91 401 VAL A C 1
ATOM 3201 O O . VAL A 1 401 ? -33.329 -23.568 31.166 1.00 44.91 401 VAL A O 1
ATOM 3204 N N . GLY A 1 402 ? -34.029 -25.598 31.827 1.00 42.69 402 GLY A N 1
ATOM 3205 C CA . GLY A 1 402 ? -35.169 -25.117 32.606 1.00 42.69 402 GLY A CA 1
ATOM 3206 C C . GLY A 1 402 ? -34.742 -24.127 33.694 1.00 42.69 402 GLY A C 1
ATOM 3207 O O . GLY A 1 402 ? -33.762 -24.351 34.405 1.00 42.69 402 GLY A O 1
ATOM 3208 N N . ALA A 1 403 ? -35.502 -23.040 33.837 1.00 40.84 403 ALA A N 1
ATOM 3209 C CA . ALA A 1 403 ? -35.227 -21.910 34.731 1.00 40.84 403 ALA A CA 1
ATOM 3210 C C . ALA A 1 403 ? -35.217 -22.249 36.241 1.00 40.84 403 ALA A C 1
ATOM 3212 O O . ALA A 1 403 ? -35.029 -21.360 37.066 1.00 40.84 403 ALA A O 1
ATOM 3213 N N . GLU A 1 404 ? -35.377 -23.517 36.621 1.00 41.97 404 GLU A N 1
ATOM 3214 C CA . GLU A 1 404 ? -35.448 -23.963 38.018 1.00 41.97 404 GLU A CA 1
ATOM 3215 C C . GLU A 1 404 ? -34.113 -24.499 38.571 1.00 41.97 404 GLU A C 1
ATOM 3217 O O . GLU A 1 404 ? -34.038 -24.869 39.739 1.00 41.97 404 GLU A O 1
ATOM 3222 N N . GLY A 1 405 ? -33.038 -24.506 37.771 1.00 39.34 405 GLY A N 1
ATOM 3223 C CA . GLY A 1 405 ? -31.730 -25.049 38.175 1.00 39.34 405 GLY A CA 1
ATOM 3224 C C . GLY A 1 405 ? -30.570 -24.054 38.286 1.00 39.34 405 GLY A C 1
ATOM 3225 O O . GLY A 1 405 ? -29.464 -24.464 38.633 1.00 39.34 405 GLY A O 1
ATOM 3226 N N . LEU A 1 406 ? -30.764 -22.768 37.977 1.00 41.41 406 LEU A N 1
ATOM 3227 C CA . LEU A 1 406 ? -29.663 -21.797 37.959 1.00 41.41 406 LEU A CA 1
ATOM 3228 C C . LEU A 1 406 ? -29.500 -21.102 39.327 1.00 41.41 406 LEU A C 1
ATOM 3230 O O . LEU A 1 406 ? -30.434 -20.435 39.788 1.00 41.41 406 LEU A O 1
ATOM 3234 N N . PRO A 1 407 ? -28.318 -21.170 39.974 1.00 34.41 407 PRO A N 1
ATOM 3235 C CA . PRO A 1 407 ? -28.002 -20.280 41.082 1.00 34.41 407 PRO A CA 1
ATOM 3236 C C . PRO A 1 407 ? -27.996 -18.847 40.540 1.00 34.41 407 PRO A C 1
ATOM 3238 O O . PRO A 1 407 ? -27.141 -18.497 39.732 1.00 34.41 407 PRO A O 1
ATOM 3241 N N . GLY A 1 408 ? -28.959 -18.019 40.956 1.00 43.88 408 GLY A N 1
ATOM 3242 C CA . GLY A 1 408 ? -28.993 -16.608 40.556 1.00 43.88 408 GLY A CA 1
ATOM 3243 C C . GLY A 1 408 ? -30.279 -16.097 39.912 1.00 43.88 408 GLY A C 1
ATOM 3244 O O . GLY A 1 408 ? -30.229 -15.041 39.299 1.00 43.88 408 GLY A O 1
ATOM 3245 N N . ALA A 1 409 ? -31.442 -16.735 40.091 1.00 37.44 409 ALA A N 1
ATOM 3246 C CA . ALA A 1 409 ? -32.724 -16.148 39.658 1.00 37.44 409 ALA A CA 1
ATOM 3247 C C . ALA A 1 409 ? -32.934 -14.694 40.160 1.00 37.44 409 ALA A C 1
ATOM 3249 O O . ALA A 1 409 ? -33.480 -13.861 39.445 1.00 37.44 409 ALA A O 1
ATOM 3250 N N . ARG A 1 410 ? -32.394 -14.348 41.342 1.00 42.31 410 ARG A N 1
ATOM 3251 C CA . ARG A 1 410 ? -32.344 -12.959 41.843 1.00 42.31 410 ARG A CA 1
ATOM 3252 C C . ARG A 1 410 ? -31.306 -12.075 41.140 1.00 42.31 410 ARG A C 1
ATOM 3254 O O . ARG A 1 410 ? -31.561 -10.899 40.944 1.00 42.31 410 ARG A O 1
ATOM 3261 N N . ALA A 1 411 ? -30.177 -12.638 40.705 1.00 43.81 411 ALA A N 1
ATOM 3262 C CA . ALA A 1 411 ? -29.191 -11.923 39.889 1.00 43.81 411 ALA A CA 1
ATOM 3263 C C . ALA A 1 411 ? -29.744 -11.591 38.491 1.00 43.81 411 ALA A C 1
ATOM 3265 O O . ALA A 1 411 ? -29.347 -10.598 37.890 1.00 43.81 411 ALA A O 1
ATOM 3266 N N . VAL A 1 412 ? -30.689 -12.397 37.994 1.00 42.44 412 VAL A N 1
ATOM 3267 C CA . VAL A 1 412 ? -31.428 -12.124 36.757 1.00 42.44 412 VAL A CA 1
ATOM 3268 C C . VAL A 1 412 ? -32.367 -10.927 36.942 1.00 42.44 412 VAL A C 1
ATOM 3270 O O . VAL A 1 412 ? -32.323 -10.012 36.125 1.00 42.44 412 VAL A O 1
ATOM 3273 N N . GLU A 1 413 ? -33.150 -10.868 38.026 1.00 44.06 413 GLU A N 1
ATOM 3274 C CA . GLU A 1 413 ? -33.966 -9.683 38.363 1.00 44.06 413 GLU A CA 1
ATOM 3275 C C . GLU A 1 413 ? -33.110 -8.420 38.547 1.00 44.06 413 GLU A C 1
ATOM 3277 O O . GLU A 1 413 ? -33.412 -7.379 37.958 1.00 44.06 413 GLU A O 1
ATOM 3282 N N . ASP A 1 414 ? -32.002 -8.527 39.282 1.00 44.47 414 ASP A N 1
ATOM 3283 C CA . ASP A 1 414 ? -31.070 -7.421 39.510 1.00 44.47 414 ASP A CA 1
ATOM 3284 C C . ASP A 1 414 ? -30.435 -6.935 38.188 1.00 44.47 414 ASP A C 1
ATOM 3286 O O . ASP A 1 414 ? -30.305 -5.729 37.968 1.00 44.47 414 ASP A O 1
ATOM 3290 N N . ALA A 1 415 ? -30.121 -7.845 37.254 1.00 46.06 415 ALA A N 1
ATOM 3291 C CA . ALA A 1 415 ? -29.612 -7.513 35.921 1.00 46.06 415 ALA A CA 1
ATOM 3292 C C . ALA A 1 415 ? -30.665 -6.833 35.029 1.00 46.06 415 ALA A C 1
ATOM 3294 O O . ALA A 1 415 ? -30.331 -5.906 34.289 1.00 46.06 415 ALA A O 1
ATOM 3295 N N . PHE A 1 416 ? -31.937 -7.239 35.113 1.00 46.28 416 PHE A N 1
ATOM 3296 C CA . PHE A 1 416 ? -33.033 -6.572 34.401 1.00 46.28 416 PHE A CA 1
ATOM 3297 C C . PHE A 1 416 ? -33.267 -5.146 34.914 1.00 46.28 416 PHE A C 1
ATOM 3299 O O . PHE A 1 416 ? -33.470 -4.236 34.107 1.00 46.28 416 PHE A O 1
ATOM 3306 N N . ILE A 1 417 ? -33.182 -4.932 36.232 1.00 49.59 417 ILE A N 1
ATOM 3307 C CA . ILE A 1 417 ? -33.286 -3.600 36.845 1.00 49.59 417 ILE A CA 1
ATOM 3308 C C . ILE A 1 417 ? -32.097 -2.727 36.420 1.00 49.59 417 ILE A C 1
ATOM 3310 O O . ILE A 1 417 ? -32.300 -1.587 35.997 1.00 49.59 417 ILE A O 1
ATOM 3314 N N . LEU A 1 418 ? -30.871 -3.265 36.442 1.00 48.62 418 LEU A N 1
ATOM 3315 C CA . LEU A 1 418 ? -29.676 -2.544 35.991 1.00 48.62 418 LEU A CA 1
ATOM 3316 C C . LEU A 1 418 ? -29.784 -2.135 34.514 1.00 48.62 418 LEU A C 1
ATOM 3318 O O . LEU A 1 418 ? -29.494 -0.992 34.163 1.00 48.62 418 LEU A O 1
ATOM 3322 N N . LEU A 1 419 ? -30.248 -3.047 33.653 1.00 47.41 419 LEU A N 1
ATOM 3323 C CA . LEU A 1 419 ? -30.417 -2.808 32.220 1.00 47.41 419 LEU A CA 1
ATOM 3324 C C . LEU A 1 419 ? -31.507 -1.759 31.946 1.00 47.41 419 LEU A C 1
ATOM 3326 O O . LEU A 1 419 ? -31.315 -0.892 31.099 1.00 47.41 419 LEU A O 1
ATOM 3330 N N . ALA A 1 420 ? -32.620 -1.783 32.685 1.00 46.00 420 ALA A N 1
ATOM 3331 C CA . ALA A 1 420 ? -33.699 -0.802 32.546 1.00 46.00 420 ALA A CA 1
ATOM 3332 C C . ALA A 1 420 ? -33.273 0.614 32.977 1.00 46.00 420 ALA A C 1
ATOM 3334 O O . ALA A 1 420 ? -33.631 1.593 32.318 1.00 46.00 420 ALA A O 1
ATOM 3335 N N . VAL A 1 421 ? -32.479 0.726 34.047 1.00 45.38 421 VAL A N 1
ATOM 3336 C CA . VAL A 1 421 ? -31.922 2.004 34.523 1.00 45.38 421 VAL A CA 1
ATOM 3337 C C . VAL A 1 421 ? -30.863 2.539 33.549 1.00 45.38 421 VAL A C 1
ATOM 3339 O O . VAL A 1 421 ? -30.860 3.731 33.241 1.00 45.38 421 VAL A O 1
ATOM 3342 N N . LEU A 1 422 ? -30.006 1.667 33.005 1.00 47.91 422 LEU A N 1
ATOM 3343 C CA . LEU A 1 422 ? -28.966 2.038 32.038 1.00 47.91 422 LEU A CA 1
ATOM 3344 C C . LEU A 1 422 ? -29.544 2.456 30.679 1.00 47.91 422 LEU A C 1
ATOM 3346 O O . LEU A 1 422 ? -29.101 3.455 30.119 1.00 47.91 422 LEU A O 1
ATOM 3350 N N . MET A 1 423 ? -30.565 1.758 30.174 1.00 43.31 423 MET A N 1
ATOM 3351 C CA . MET A 1 423 ? -31.227 2.110 28.910 1.00 43.31 423 MET A CA 1
ATOM 3352 C C . MET A 1 423 ? -31.882 3.498 28.975 1.00 43.31 423 MET A C 1
ATOM 3354 O O . MET A 1 423 ? -31.726 4.289 28.050 1.00 43.31 423 MET A O 1
ATOM 3358 N N . ARG A 1 424 ? -32.521 3.855 30.101 1.00 42.94 424 ARG A N 1
ATOM 3359 C CA . ARG A 1 424 ? -33.115 5.195 30.285 1.00 42.94 424 ARG A CA 1
ATOM 3360 C C . ARG A 1 424 ? -32.075 6.308 30.440 1.00 42.94 424 ARG A C 1
ATOM 3362 O O . ARG A 1 424 ? -32.334 7.436 30.027 1.00 42.94 424 ARG A O 1
ATOM 3369 N N . ALA A 1 425 ? -30.903 5.998 30.997 1.00 42.50 425 ALA A N 1
ATOM 3370 C CA . ALA A 1 425 ? -29.790 6.942 31.095 1.00 42.50 425 ALA A CA 1
ATOM 3371 C C . ALA A 1 425 ? -29.119 7.208 29.731 1.00 42.50 425 ALA A C 1
ATOM 3373 O O . ALA A 1 425 ? -28.658 8.321 29.480 1.00 42.50 425 ALA A O 1
ATOM 3374 N N . VAL A 1 426 ? -29.090 6.213 28.835 1.00 39.84 426 VAL A N 1
ATOM 3375 C CA . VAL A 1 426 ? -28.584 6.348 27.454 1.00 39.84 426 VAL A CA 1
ATOM 3376 C C . VAL A 1 426 ? -29.533 7.179 26.577 1.00 39.84 426 VAL A C 1
ATOM 3378 O O . VAL A 1 426 ? -29.071 7.906 25.703 1.00 39.84 426 VAL A O 1
ATOM 3381 N N . GLU A 1 427 ? -30.839 7.160 26.858 1.00 38.84 427 GLU A N 1
ATOM 3382 C CA . GLU A 1 427 ? -31.858 7.983 26.177 1.00 38.84 427 GLU A CA 1
ATOM 3383 C C . GLU A 1 427 ? -31.889 9.460 26.632 1.00 38.84 427 GLU A C 1
ATOM 3385 O O . GLU A 1 427 ? -32.748 10.228 26.203 1.00 38.84 427 GLU A O 1
ATOM 3390 N N . GLY A 1 428 ? -30.950 9.892 27.482 1.00 35.91 428 GLY A N 1
ATOM 3391 C CA . GLY A 1 428 ? -30.802 11.298 27.873 1.00 35.91 428 GLY A CA 1
ATOM 3392 C C . GLY A 1 428 ? -31.760 11.780 28.968 1.00 35.91 428 GLY A C 1
ATOM 3393 O O . GLY A 1 428 ? -31.754 12.966 29.296 1.00 35.91 428 GLY A O 1
ATOM 3394 N N . ASN A 1 429 ? -32.542 10.888 29.584 1.00 37.09 429 ASN A N 1
ATOM 3395 C CA . ASN A 1 429 ? -33.311 11.220 30.780 1.00 37.09 429 ASN A CA 1
ATOM 3396 C C . ASN A 1 429 ? -32.422 11.092 32.026 1.00 37.09 429 ASN A C 1
ATOM 3398 O O . ASN A 1 429 ? -31.770 10.072 32.246 1.00 37.09 429 ASN A O 1
ATOM 3402 N N . VAL A 1 430 ? -32.383 12.160 32.830 1.00 44.09 430 VAL A N 1
ATOM 3403 C CA . VAL A 1 430 ? -31.617 12.265 34.081 1.00 44.09 430 VAL A CA 1
ATOM 3404 C C . VAL A 1 430 ? -31.803 11.005 34.929 1.00 44.09 430 VAL A C 1
ATOM 3406 O O . VAL A 1 430 ? -32.930 10.541 35.104 1.00 44.09 430 VAL A O 1
ATOM 3409 N N . VAL A 1 431 ? -30.684 10.476 35.447 1.00 44.22 431 VAL A N 1
ATOM 3410 C CA . VAL A 1 431 ? -30.606 9.341 36.383 1.00 44.22 431 VAL A CA 1
ATOM 3411 C C . VAL A 1 431 ? -31.793 9.395 37.341 1.00 44.22 431 VAL A C 1
ATOM 3413 O O . VAL A 1 431 ? -31.931 10.395 38.041 1.00 44.22 431 VAL A O 1
ATOM 3416 N N . GLY A 1 432 ? -32.622 8.347 37.313 1.00 51.03 432 GLY A N 1
ATOM 3417 C CA . GLY A 1 432 ? -34.000 8.302 37.808 1.00 51.03 432 GLY A CA 1
ATOM 3418 C C . GLY A 1 432 ? -34.281 8.817 39.226 1.00 51.03 432 GLY A C 1
ATOM 3419 O O . GLY A 1 432 ? -33.448 9.389 39.926 1.00 51.03 432 GLY A O 1
ATOM 3420 N N . THR A 1 433 ? -35.521 8.628 39.663 1.00 51.78 433 THR A N 1
ATOM 3421 C CA . THR A 1 433 ? -36.040 9.079 40.961 1.00 51.78 433 THR A CA 1
ATOM 3422 C C . THR A 1 433 ? -35.098 8.727 42.127 1.00 51.78 433 THR A C 1
ATOM 3424 O O . THR A 1 433 ? -34.355 7.746 42.085 1.00 51.78 433 THR A O 1
ATOM 3427 N N . ARG A 1 434 ? -35.144 9.491 43.234 1.00 44.31 434 ARG A N 1
ATOM 3428 C CA . ARG A 1 434 ? -34.315 9.227 44.437 1.00 44.31 434 ARG A CA 1
ATOM 3429 C C . ARG A 1 434 ? -34.412 7.781 44.945 1.00 44.31 434 ARG A C 1
ATOM 3431 O O . ARG A 1 434 ? -33.491 7.309 45.605 1.00 44.31 434 ARG A O 1
ATOM 3438 N N . LEU A 1 435 ? -35.516 7.089 44.662 1.00 44.28 435 LEU A N 1
ATOM 3439 C CA . LEU A 1 435 ? -35.709 5.681 44.994 1.00 44.28 435 LEU A CA 1
ATOM 3440 C C . LEU A 1 435 ? -34.830 4.762 44.130 1.00 44.28 435 LEU A C 1
ATOM 3442 O O . LEU A 1 435 ? -34.160 3.885 44.669 1.00 44.28 435 LEU A O 1
ATOM 3446 N N . GLU A 1 436 ? -34.769 5.011 42.824 1.00 47.62 436 GLU A N 1
ATOM 3447 C CA . GLU A 1 436 ? -33.968 4.247 41.858 1.00 47.62 436 GLU A CA 1
ATOM 3448 C C . GLU A 1 436 ? -32.466 4.467 42.081 1.00 47.62 436 GLU A C 1
ATOM 3450 O O . GLU A 1 436 ? -31.687 3.516 42.070 1.00 47.62 436 GLU A O 1
ATOM 3455 N N . GLN A 1 437 ? -32.055 5.697 42.407 1.00 46.59 437 GLN A N 1
ATOM 3456 C CA . GLN A 1 437 ? -30.671 5.995 42.802 1.00 46.59 437 GLN A CA 1
ATOM 3457 C C . GLN A 1 437 ? -30.262 5.243 44.077 1.00 46.59 437 GLN A C 1
ATOM 3459 O O . GLN A 1 437 ? -29.138 4.752 44.189 1.00 46.59 437 GLN A O 1
ATOM 3464 N N . ARG A 1 438 ? -31.186 5.105 45.036 1.00 45.28 438 ARG A N 1
ATOM 3465 C CA . ARG A 1 438 ? -30.951 4.381 46.290 1.00 45.28 438 ARG A CA 1
ATOM 3466 C C . ARG A 1 438 ? -30.883 2.868 46.070 1.00 45.28 438 ARG A C 1
ATOM 3468 O O . ARG A 1 438 ? -30.065 2.209 46.701 1.00 45.28 438 ARG A O 1
ATOM 3475 N N . GLN A 1 439 ? -31.690 2.330 45.157 1.00 47.28 439 GLN A N 1
ATOM 3476 C CA . GLN A 1 439 ? -31.640 0.921 44.756 1.00 47.28 439 GLN A CA 1
ATOM 3477 C C . GLN A 1 439 ? -30.349 0.589 43.996 1.00 47.28 439 GLN A C 1
ATOM 3479 O O . GLN A 1 439 ? -29.711 -0.414 44.304 1.00 47.28 439 GLN A O 1
ATOM 3484 N N . LEU A 1 440 ? -29.905 1.466 43.089 1.00 48.00 440 LEU A N 1
ATOM 3485 C CA . LEU A 1 440 ? -28.632 1.315 42.380 1.00 48.00 440 LEU A CA 1
ATOM 3486 C C . LEU A 1 440 ? -27.433 1.369 43.339 1.00 48.00 440 LEU A C 1
ATOM 3488 O O . LEU A 1 440 ? -26.534 0.539 43.246 1.00 48.00 440 LEU A O 1
ATOM 3492 N N . ALA A 1 441 ? -27.436 2.297 44.300 1.00 44.31 441 ALA A N 1
ATOM 3493 C CA . ALA A 1 441 ? -26.387 2.385 45.316 1.00 44.31 441 ALA A CA 1
ATOM 3494 C C . ALA A 1 441 ? -26.325 1.126 46.200 1.00 44.31 441 ALA A C 1
ATOM 3496 O O . ALA A 1 441 ? -25.238 0.645 46.510 1.00 44.31 441 ALA A O 1
ATOM 3497 N N . LEU A 1 442 ? -27.479 0.561 46.572 1.00 45.78 442 LEU A N 1
ATOM 3498 C CA . LEU A 1 442 ? -27.550 -0.688 47.337 1.00 45.78 442 LEU A CA 1
ATOM 3499 C C . LEU A 1 442 ? -27.069 -1.900 46.526 1.00 45.78 442 LEU A C 1
ATOM 3501 O O . LEU A 1 442 ? -26.431 -2.784 47.092 1.00 45.78 442 LEU A O 1
ATOM 3505 N N . LEU A 1 443 ? -27.334 -1.930 45.217 1.00 47.41 443 LEU A N 1
ATOM 3506 C CA . LEU A 1 443 ? -26.840 -2.967 44.306 1.00 47.41 443 LEU A CA 1
ATOM 3507 C C . LEU A 1 443 ? -25.320 -2.891 44.121 1.00 47.41 443 LEU A C 1
ATOM 3509 O O . LEU A 1 443 ? -24.646 -3.913 44.218 1.00 47.41 443 LEU A O 1
ATOM 3513 N N . LEU A 1 444 ? -24.768 -1.691 43.932 1.00 46.38 444 LEU A N 1
ATOM 3514 C CA . LEU A 1 444 ? -23.322 -1.484 43.805 1.00 46.38 444 LEU A CA 1
ATOM 3515 C C . LEU A 1 444 ? -22.583 -1.855 45.100 1.00 46.38 444 LEU A C 1
ATOM 3517 O O . LEU A 1 444 ? -21.625 -2.617 45.058 1.00 46.38 444 LEU A O 1
ATOM 3521 N N . LEU A 1 445 ? -23.093 -1.433 46.264 1.00 43.25 445 LEU A N 1
ATOM 3522 C CA . LEU A 1 445 ? -22.530 -1.804 47.572 1.00 43.25 445 LEU A CA 1
ATOM 3523 C C . LEU A 1 445 ? -22.561 -3.315 47.851 1.00 43.25 445 LEU A C 1
ATOM 3525 O O . LEU A 1 445 ? -21.773 -3.812 48.651 1.00 43.25 445 LEU A O 1
ATOM 3529 N N . ARG A 1 446 ? -23.482 -4.049 47.222 1.00 41.09 446 ARG A N 1
ATOM 3530 C CA . ARG A 1 446 ? -23.629 -5.497 47.402 1.00 41.09 446 ARG A CA 1
ATOM 3531 C C . ARG A 1 446 ? -22.663 -6.306 46.540 1.00 41.09 446 ARG A C 1
ATOM 3533 O O . ARG A 1 446 ? -22.321 -7.423 46.921 1.00 41.09 446 ARG A O 1
ATOM 3540 N N . HIS A 1 447 ? -22.259 -5.769 45.392 1.00 41.53 447 HIS A N 1
ATOM 3541 C CA . HIS A 1 447 ? -21.461 -6.491 44.402 1.00 41.53 447 HIS A CA 1
ATOM 3542 C C . HIS A 1 447 ? -19.997 -6.036 44.302 1.00 41.53 447 HIS A C 1
ATOM 3544 O O . HIS A 1 447 ? -19.242 -6.684 43.577 1.00 41.53 447 HIS A O 1
ATOM 3550 N N . GLY A 1 448 ? -19.588 -5.038 45.099 1.00 33.88 448 GLY A N 1
ATOM 3551 C CA . GLY A 1 448 ? -18.197 -4.589 45.235 1.00 33.88 448 GLY A CA 1
ATOM 3552 C C . GLY A 1 448 ? -17.882 -3.401 44.349 1.00 33.88 448 GLY A C 1
ATOM 3553 O O . GLY A 1 448 ? -17.675 -3.624 43.136 1.00 33.88 448 GLY A O 1
#

Mean predicted aligned error: 17.06 Å

Radius of gyration: 30.69 Å; Cα contacts (8 Å, |Δi|>4): 671; chains: 1; bounding box: 81×59×115 Å